Protein AF-A0A2N1PKD1-F1 (afdb_monomer)

Solvent-accessible surface area (backbone atoms only — not comparable to full-atom values): 27518 Å² total; per-residue (Å²): 129,62,70,62,61,55,49,52,54,52,56,48,26,50,54,43,48,53,52,49,52,53,49,53,53,44,60,64,36,71,77,44,99,64,95,74,100,66,68,59,67,58,58,48,48,58,48,45,67,48,74,62,39,61,72,55,57,50,51,50,53,55,50,54,57,48,52,63,60,48,62,78,75,52,93,84,68,59,65,66,57,51,52,51,47,56,33,53,48,57,40,51,50,54,56,47,50,69,70,75,75,63,56,63,63,41,57,50,29,47,49,53,40,47,49,60,58,57,73,33,74,37,64,45,97,92,41,77,26,43,46,70,54,44,54,50,51,39,73,68,47,87,47,66,71,58,27,49,53,50,52,56,39,71,31,63,89,47,71,66,62,52,50,30,51,48,51,31,48,50,40,44,24,51,54,25,37,69,68,72,30,86,17,36,50,55,41,49,26,72,78,69,34,84,54,51,70,63,49,52,51,53,51,50,55,54,35,53,55,51,44,40,52,46,26,52,75,63,75,40,78,55,89,55,89,71,72,52,70,44,69,78,60,39,53,59,44,48,68,74,62,47,94,61,83,62,66,81,37,63,45,70,47,94,55,59,66,60,54,50,49,53,55,41,34,42,25,59,54,66,82,53,59,90,41,52,44,80,47,83,42,100,56,98,60,82,64,50,68,47,87,78,49,93,74,46,36,37,42,35,38,58,63,100,70,42,19,68,73,56,43,46,55,60,45,23,44,46,40,53,48,48,40,73,73,37,47,55,48,104,47,73,58,67,74,37,70,27,55,63,18,55,51,42,7,50,13,46,30,49,31,51,56,58,68,28,66,77,53,39,46,76,76,67,48,49,73,67,54,47,52,52,48,49,49,52,49,50,53,50,50,38,51,52,40,49,52,23,50,37,51,38,56,42,50,48,52,51,45,75,45,78,83,66,48,74,67,56,52,33,50,52,44,41,50,46,38,26,74,76,70,41,32,49,63,65,66,46,52,72,82,72,44,59,64,54,75,73,39,68,56,50,45,42,18,49,44,52,2,47,54,50,25,51,44,46,51,53,42,54,52,76,78,39,96,69,75,79,30,44,67,50,34,46,49,48,42,58,63,45,24,36,31,36,45,79,52,55,66,69,58,56,50,52,63,45,70,111

Secondary structure (DSSP, 8-state):
--HHHHHHHHHHHHHHHHHHHHHHHHHHHHTTT------HHHHHHHHHHHHT-HHHHHHHHHHHHHHHHHTTT-TT--HHHHHHHHHHHHHHHHHHHHHHS--HHHHHHHHHHHHHHHS--EEETTEEE-HHHHHHHHHH---HHHHHHHHHTT----HHHHHHHHHHHHHHHHHHHHTT-SSHHHHHHHHH-TTHHHHHHHHHHHHHHHHHHHHHHTTPPP--TT----HHHHHHHHHHS-SS--GGGGSBPS-HHHHHHHHHHHTT-TTSGGGEEEE----SS--EEEEEETTEEEEE---SS-BTTTHHHHHHHHHHHHHHHS-SSSSGGGSS--TTHHHHHHHHHHHHHHTSHHHHHHTT--HHHHHHHHHHHHHHHHHHHHHHHHHHHHHHHHHH-TT--HHHHHHHHHHHHHHHHS-PPPTTGGGG-HHHHHSTTHHHHHHHHHHHHHHHHHHHHHH-S--SSHHHHHHHIIIIITTGGGS-HHHHHHHTT-

Foldseek 3Di:
DPVVLLVVLLVVLVVVLVLVVVVVVVVVCVVPPDDDDDPPVVSLVVVLVVLPPPVNVVSLVVVLVVLVVVVVPDPDDCVSSVSSVQSSLSNVCSVVCLQPPDPVQLVVLLVQLCCCQQVDFQAFPNDTDGPLRLVVCLVPDPDLVSNVRSLVSSFDDDVSLVVSLLSNLVSQQVSCVSNVANGNVSVCCVVFNVPLPVLLVVLLVVLLVLLQVLCVVQVHHRDDQPPADADSSVLVVCQVPRPDDLVQQVDFDPCLVVVLQVQVVQQVCNVLVVQEDEDEDPDSDAWDKDCPDPPYTYGYDDDPTDGNVRSLRVQLSVLLNVLLNQALDVDSLSVQQQSLLQSLLSSVLSSCLCLDPVNVVVVVDDPVSSSSVCSSVSNVLSVLLLVLSLLLVLLVVCTVDSPDDLVRSQVSSQVSSCVSPSYGHDGRSSSNPSCCSSPPSSSVSNSSSNVLSVLLCVLQVVPDPRCRHNVVSVCCSVLDSSCRNVDRVVNSSVVSVD

Sequence (498 aa):
MSQQIISDITDFARKIAIKKQALDELNYRSMSDHEIDIDIESAQSDYHSFVADSDLLEKVRIALQRISADDQNNAGDQKPADELRNLLLSTQECILDSLICTDDLIASAEMNYQELVLNRDYICNAESYSFNQLLSEVFKSGDKSQREVLYNSFFSADDDIFNAIRNLTDCRNAAARRHGFADFNHFYSEYNFSDFGDMIFEISEIQRRELDDVKIAMGLSPFKNGDSEVYFQDWNSLRDNLPFSLSVFREEIPDPVAVVKEFYGKLGFSDCWDSLRIEKRDINVCGQFWRMDPPTIFVGNYPASVNWLNIKTLIHEFAHALEYLHPATESVFTAYDPFTGVSEGIAILFTRLFYSPENLLQFGFSLKDIENLHCYQSSFLLNFELHVSVNAIFEHHLHADADHSLSELSEFYEQTYHQLTGVHTGKFSWMYDMMMHLSPFYGLSYAAGNLLARRFMKYSGRNRSDLINPETGAIIRDLFFKTGGLLHWKKKLEYLSQ

Mean predicted aligned error: 12.1 Å

Structure (mmCIF, N/CA/C/O backbone):
data_AF-A0A2N1PKD1-F1
#
_entry.id   AF-A0A2N1PKD1-F1
#
loop_
_atom_site.group_PDB
_atom_site.id
_atom_site.type_symbol
_atom_site.label_atom_id
_atom_site.label_alt_id
_atom_site.label_comp_id
_atom_site.label_asym_id
_atom_site.label_entity_id
_atom_site.label_seq_id
_atom_site.pdbx_PDB_ins_code
_atom_site.Cartn_x
_atom_site.Cartn_y
_atom_site.Cartn_z
_atom_site.occupancy
_atom_site.B_iso_or_equiv
_atom_site.auth_seq_id
_atom_site.auth_comp_id
_atom_site.auth_asym_id
_atom_site.auth_atom_id
_atom_site.pdbx_PDB_model_num
ATOM 1 N N . MET A 1 1 ? -33.972 -22.884 -11.362 1.00 53.81 1 MET A N 1
ATOM 2 C CA . MET A 1 1 ? -32.988 -23.182 -12.433 1.00 53.81 1 MET A CA 1
ATOM 3 C C . MET A 1 1 ? -33.416 -24.470 -13.134 1.00 53.81 1 MET A C 1
ATOM 5 O O . MET A 1 1 ? -34.020 -25.293 -12.454 1.00 53.81 1 MET A O 1
ATOM 9 N N . SER A 1 2 ? -33.214 -24.661 -14.448 1.00 57.38 2 SER A N 1
ATOM 10 C CA . SER A 1 2 ? -33.545 -25.971 -15.041 1.00 57.38 2 SER A CA 1
ATOM 11 C C . SER A 1 2 ? -32.616 -27.023 -14.428 1.00 57.38 2 SER A C 1
ATOM 13 O O . SER A 1 2 ? -31.430 -26.756 -14.243 1.00 57.38 2 SER A O 1
ATOM 15 N N . GLN A 1 3 ? -33.141 -28.203 -14.087 1.00 60.38 3 GLN A N 1
ATOM 16 C CA . GLN A 1 3 ? -32.324 -29.308 -13.560 1.00 60.38 3 GLN A CA 1
ATOM 17 C C . GLN A 1 3 ? -31.149 -29.651 -14.487 1.00 60.38 3 GLN A C 1
ATOM 19 O O . GLN A 1 3 ? -30.112 -30.102 -14.015 1.00 60.38 3 GLN A O 1
ATOM 24 N N . GLN A 1 4 ? -31.291 -29.353 -15.781 1.00 61.62 4 GLN A N 1
ATOM 25 C CA . GLN A 1 4 ? -30.234 -29.484 -16.772 1.00 61.62 4 GLN A CA 1
ATOM 26 C C . GLN A 1 4 ? -29.014 -28.608 -16.456 1.00 61.62 4 GLN A C 1
ATOM 28 O O . GLN A 1 4 ? -27.916 -29.133 -16.412 1.00 61.62 4 GLN A O 1
ATOM 33 N N . ILE A 1 5 ? -29.187 -27.318 -16.138 1.00 54.09 5 ILE A N 1
ATOM 34 C CA . ILE A 1 5 ? -28.054 -26.421 -15.835 1.00 54.09 5 ILE A CA 1
ATOM 35 C C . ILE A 1 5 ? -27.324 -26.865 -14.560 1.00 54.09 5 ILE A C 1
ATOM 37 O O . ILE A 1 5 ? -26.101 -26.834 -14.517 1.00 54.09 5 ILE A O 1
ATOM 41 N N . ILE A 1 6 ? -28.059 -27.308 -13.531 1.00 55.16 6 ILE A N 1
ATOM 42 C CA . ILE A 1 6 ? -27.447 -27.867 -12.311 1.00 55.16 6 ILE A CA 1
ATOM 43 C C . ILE A 1 6 ? -26.639 -29.114 -12.667 1.00 55.16 6 ILE A C 1
ATOM 45 O O . ILE A 1 6 ? -25.480 -29.213 -12.288 1.00 55.16 6 ILE A O 1
ATOM 49 N N . SER A 1 7 ? -27.232 -30.038 -13.427 1.00 63.47 7 SER A N 1
ATOM 50 C CA . SER A 1 7 ? -26.568 -31.265 -13.866 1.00 63.47 7 SER A CA 1
ATOM 51 C C . SER A 1 7 ? -25.314 -30.980 -14.691 1.00 63.47 7 SER A C 1
ATOM 53 O O . SER A 1 7 ? -24.296 -31.630 -14.471 1.00 63.47 7 SER A O 1
ATOM 55 N N . ASP A 1 8 ? -25.372 -30.010 -15.605 1.00 58.06 8 ASP A N 1
ATOM 56 C CA . ASP A 1 8 ? -24.254 -29.633 -16.467 1.00 58.06 8 ASP A CA 1
ATOM 57 C C . ASP A 1 8 ? -23.110 -29.040 -15.633 1.00 58.06 8 ASP A C 1
ATOM 59 O O . ASP A 1 8 ? -21.967 -29.456 -15.795 1.00 58.06 8 ASP A O 1
ATOM 63 N N . ILE A 1 9 ? -23.415 -28.149 -14.678 1.00 53.53 9 ILE A N 1
ATOM 64 C CA . ILE A 1 9 ? -22.425 -27.583 -13.747 1.00 53.53 9 ILE A CA 1
ATOM 65 C C . ILE A 1 9 ? -21.855 -28.667 -12.813 1.00 53.53 9 ILE A C 1
ATOM 67 O O . ILE A 1 9 ? -20.660 -28.668 -12.518 1.00 53.53 9 ILE A O 1
ATOM 71 N N . THR A 1 10 ? -22.680 -29.609 -12.347 1.00 55.88 10 THR A N 1
ATOM 72 C CA . THR A 1 10 ? -22.237 -30.672 -11.437 1.00 55.88 10 THR A CA 1
ATOM 73 C C . THR A 1 10 ? -21.336 -31.698 -12.122 1.00 55.88 10 THR A C 1
ATOM 75 O O . THR A 1 10 ? -20.308 -32.092 -11.570 1.00 55.88 10 THR A O 1
ATOM 78 N N . ASP A 1 11 ? -21.700 -32.144 -13.323 1.00 61.62 11 ASP A N 1
ATOM 79 C CA . ASP A 1 11 ? -20.861 -33.037 -14.127 1.00 61.62 11 ASP A CA 1
ATOM 80 C C . ASP A 1 11 ? -19.540 -32.353 -14.509 1.00 61.62 11 ASP A C 1
ATOM 82 O O . ASP A 1 11 ? -18.463 -32.944 -14.409 1.00 61.62 11 ASP A O 1
ATOM 86 N N . PHE A 1 12 ? -19.621 -31.069 -14.856 1.00 57.88 12 PHE A N 1
ATOM 87 C CA . PHE A 1 12 ? -18.484 -30.215 -15.164 1.00 57.88 12 PHE A CA 1
ATOM 88 C C . PHE A 1 12 ? -17.454 -30.162 -14.031 1.00 57.88 12 PHE A C 1
ATOM 90 O O . PHE A 1 12 ? -16.286 -30.507 -14.206 1.00 57.88 12 PHE A O 1
ATOM 97 N N . ALA A 1 13 ? -17.882 -29.762 -12.849 1.00 52.03 13 ALA A N 1
ATOM 98 C CA . ALA A 1 13 ? -16.961 -29.529 -11.758 1.00 52.03 13 ALA A CA 1
ATOM 99 C C . ALA A 1 13 ? -16.432 -30.834 -11.134 1.00 52.03 13 ALA A C 1
ATOM 101 O O . ALA A 1 13 ? -15.322 -30.864 -10.604 1.00 52.03 13 ALA A O 1
ATOM 102 N N . ARG A 1 14 ? -17.147 -31.959 -11.301 1.00 57.53 14 ARG A N 1
ATOM 103 C CA . ARG A 1 14 ? -16.584 -33.294 -11.036 1.00 57.53 14 ARG A CA 1
ATOM 104 C C . ARG A 1 14 ? -15.429 -33.614 -11.979 1.00 57.53 14 ARG A C 1
ATOM 106 O O . ARG A 1 14 ? -14.416 -34.140 -11.527 1.00 57.53 14 ARG A O 1
ATOM 113 N N . LYS A 1 15 ? -15.551 -33.291 -13.270 1.00 58.72 15 LYS A N 1
ATOM 114 C CA . LYS A 1 15 ? -14.468 -33.492 -14.246 1.00 58.72 15 LYS A CA 1
ATOM 115 C C . LYS A 1 15 ? -13.244 -32.638 -13.913 1.00 58.72 15 LYS A C 1
ATOM 117 O O . LYS A 1 15 ? -12.131 -33.143 -14.030 1.00 58.72 15 LYS A O 1
ATOM 122 N N . ILE A 1 16 ? -13.435 -31.401 -13.446 1.00 53.72 16 ILE A N 1
ATOM 123 C CA . ILE A 1 16 ? -12.323 -30.553 -12.991 1.00 53.72 16 ILE A CA 1
ATOM 124 C C . ILE A 1 16 ? -11.684 -31.083 -11.714 1.00 53.72 16 ILE A C 1
ATOM 126 O O . ILE A 1 16 ? -10.468 -31.227 -11.694 1.00 53.72 16 ILE A O 1
ATOM 130 N N . ALA A 1 17 ? -12.460 -31.449 -10.692 1.00 53.69 17 ALA A N 1
ATOM 131 C CA . ALA A 1 17 ? -11.903 -32.008 -9.459 1.00 53.69 17 ALA A CA 1
ATOM 132 C C . ALA A 1 17 ? -11.057 -33.269 -9.728 1.00 53.69 17 ALA A C 1
ATOM 134 O O . ALA A 1 17 ? -9.972 -33.414 -9.173 1.00 53.69 17 ALA A O 1
ATOM 135 N N . ILE A 1 18 ? -11.508 -34.137 -10.644 1.00 57.75 18 ILE A N 1
ATOM 136 C CA . ILE A 1 18 ? -10.753 -35.321 -11.085 1.00 57.75 18 ILE A CA 1
ATOM 137 C C . ILE A 1 18 ? -9.453 -34.921 -11.795 1.00 57.75 18 ILE A C 1
ATOM 139 O O . I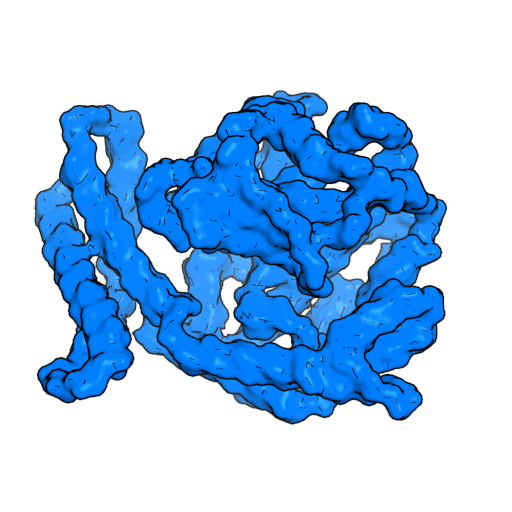LE A 1 18 ? -8.409 -35.514 -11.531 1.00 57.75 18 ILE A O 1
ATOM 143 N N . LYS A 1 19 ? -9.493 -33.918 -12.682 1.00 58.97 19 LYS A N 1
ATOM 144 C CA . LYS A 1 19 ? -8.298 -33.434 -13.390 1.00 58.97 19 LYS A CA 1
ATOM 145 C C . LYS A 1 19 ? -7.315 -32.712 -12.450 1.00 58.97 19 LYS A C 1
ATOM 147 O O . LYS A 1 19 ? -6.119 -32.942 -12.591 1.00 58.97 19 LYS A O 1
ATOM 152 N N . LYS A 1 20 ? -7.790 -31.928 -11.468 1.00 55.28 20 LYS A N 1
ATOM 153 C CA . LYS A 1 20 ? -6.963 -31.302 -10.413 1.00 55.28 20 LYS A CA 1
ATOM 154 C C . LYS A 1 20 ? -6.264 -32.357 -9.581 1.00 55.28 20 LYS A C 1
ATOM 156 O O . LYS A 1 20 ? -5.051 -32.336 -9.479 1.00 55.28 20 LYS A O 1
ATOM 161 N N . GLN A 1 21 ? -7.024 -33.326 -9.070 1.00 59.09 21 GLN A N 1
ATOM 162 C CA . GLN A 1 21 ? -6.469 -34.421 -8.285 1.00 59.09 21 GLN A CA 1
ATOM 163 C C . GLN A 1 21 ? -5.409 -35.189 -9.085 1.00 59.09 21 GLN A C 1
ATOM 165 O O . GLN A 1 21 ? -4.361 -35.526 -8.546 1.00 59.09 21 GLN A O 1
ATOM 170 N N . ALA A 1 22 ? -5.643 -35.427 -10.380 1.00 55.34 22 ALA A N 1
ATOM 171 C CA . ALA A 1 22 ? -4.647 -36.051 -11.244 1.00 55.34 22 ALA A CA 1
ATOM 172 C C . ALA A 1 22 ? -3.385 -35.181 -11.403 1.00 55.34 22 ALA A C 1
ATOM 174 O O . ALA A 1 22 ? -2.286 -35.725 -11.380 1.00 55.34 22 ALA A O 1
ATOM 175 N N . LEU A 1 23 ? -3.525 -33.855 -11.526 1.00 53.28 23 LEU A N 1
ATOM 176 C CA . LEU A 1 23 ? -2.411 -32.905 -11.619 1.00 53.28 23 LEU A CA 1
ATOM 177 C C . LEU A 1 23 ? -1.624 -32.799 -10.302 1.00 53.28 23 LEU A C 1
ATOM 179 O O . LEU A 1 23 ? -0.400 -32.847 -10.321 1.00 53.28 23 LEU A O 1
ATOM 183 N N . ASP A 1 24 ? -2.310 -32.723 -9.164 1.00 54.59 24 ASP A N 1
ATOM 184 C CA . ASP A 1 24 ? -1.701 -32.688 -7.831 1.00 54.59 24 ASP A CA 1
ATOM 185 C C . ASP A 1 24 ? -0.958 -34.000 -7.542 1.00 54.59 24 ASP A C 1
ATOM 187 O O . ASP A 1 24 ? 0.171 -33.993 -7.052 1.00 54.59 24 ASP A O 1
ATOM 191 N N . GLU A 1 25 ? -1.547 -35.144 -7.911 1.00 53.84 25 GLU A N 1
ATOM 192 C CA . GLU A 1 25 ? -0.879 -36.444 -7.837 1.00 53.84 25 GLU A CA 1
ATOM 193 C C . GLU A 1 25 ? 0.307 -36.544 -8.809 1.00 53.84 25 GLU A C 1
ATOM 195 O O . GLU A 1 25 ? 1.303 -37.178 -8.466 1.00 53.84 25 GLU A O 1
ATOM 200 N N . LEU A 1 26 ? 0.239 -35.922 -9.991 1.00 52.22 26 LEU A N 1
ATOM 201 C CA . LEU A 1 26 ? 1.350 -35.846 -10.947 1.00 52.22 26 LEU A CA 1
ATOM 202 C C . LEU A 1 26 ? 2.492 -34.970 -10.426 1.00 52.22 26 LEU A C 1
ATOM 204 O O . LEU A 1 26 ? 3.636 -35.401 -10.489 1.00 52.22 26 LEU A O 1
ATOM 208 N N . ASN A 1 27 ? 2.201 -33.799 -9.859 1.00 49.25 27 ASN A N 1
ATOM 209 C CA . ASN A 1 27 ? 3.196 -32.901 -9.266 1.00 49.25 27 ASN A CA 1
ATOM 210 C C . ASN A 1 27 ? 3.844 -33.518 -8.022 1.00 49.25 27 ASN A C 1
ATOM 212 O O . ASN A 1 27 ? 5.052 -33.424 -7.828 1.00 49.25 27 ASN A O 1
ATOM 216 N N . TYR A 1 28 ? 3.063 -34.226 -7.204 1.00 49.75 28 TYR A N 1
ATOM 217 C CA . TYR A 1 28 ? 3.596 -34.979 -6.071 1.00 49.75 28 TYR A CA 1
ATOM 218 C C . TYR A 1 28 ? 4.489 -36.149 -6.519 1.00 49.75 28 TYR A C 1
ATOM 220 O O . TYR A 1 28 ? 5.467 -36.478 -5.849 1.00 49.75 28 TYR A O 1
ATOM 228 N N . ARG A 1 29 ? 4.169 -36.788 -7.655 1.00 47.09 29 ARG A N 1
ATOM 229 C CA . ARG A 1 29 ? 4.893 -37.962 -8.167 1.00 47.09 29 ARG A CA 1
ATOM 230 C C . ARG A 1 29 ? 6.035 -37.633 -9.125 1.00 47.09 29 ARG A C 1
ATOM 232 O O . ARG A 1 29 ? 6.944 -38.444 -9.214 1.00 47.09 29 ARG A O 1
ATOM 239 N N . SER A 1 30 ? 6.061 -36.479 -9.790 1.00 45.50 30 SER A N 1
ATOM 240 C CA . SER A 1 30 ? 7.212 -36.016 -10.586 1.00 45.50 30 SER A CA 1
ATOM 241 C C . SER A 1 30 ? 8.428 -35.709 -9.703 1.00 45.50 30 SER A C 1
ATOM 243 O O . SER A 1 30 ? 9.564 -35.796 -10.160 1.00 45.50 30 SER A O 1
ATOM 245 N N . MET A 1 31 ? 8.201 -35.464 -8.408 1.00 43.94 31 MET A N 1
ATOM 246 C CA . MET A 1 31 ? 9.237 -35.419 -7.371 1.00 43.94 31 MET A CA 1
ATOM 247 C C . MET A 1 31 ? 9.750 -36.811 -6.939 1.00 43.94 31 MET A C 1
ATOM 249 O O . MET A 1 31 ? 10.688 -36.898 -6.146 1.00 43.94 31 MET A O 1
ATOM 253 N N . SER A 1 32 ? 9.159 -37.906 -7.433 1.00 43.62 32 SER A N 1
ATOM 254 C CA . SER A 1 32 ? 9.553 -39.289 -7.135 1.00 43.62 32 SER A CA 1
ATOM 255 C C . SER A 1 32 ? 9.787 -40.077 -8.433 1.00 43.62 32 SER A C 1
ATOM 257 O O . SER A 1 32 ? 8.821 -40.452 -9.078 1.00 43.62 32 SER A O 1
ATOM 259 N N . ASP A 1 33 ? 11.051 -40.331 -8.801 1.00 38.16 33 ASP A N 1
ATOM 260 C CA . ASP A 1 33 ? 11.590 -40.968 -10.032 1.00 38.16 33 ASP A CA 1
ATOM 261 C C . ASP A 1 33 ? 10.787 -42.129 -10.693 1.00 38.16 33 ASP A C 1
ATOM 263 O O . ASP A 1 33 ? 11.283 -43.253 -10.818 1.00 38.16 33 ASP A O 1
ATOM 267 N N . HIS A 1 34 ? 9.543 -41.934 -11.128 1.00 39.78 34 HIS A N 1
ATOM 268 C CA . HIS A 1 34 ? 8.729 -42.942 -11.813 1.00 39.78 34 HIS A CA 1
ATOM 269 C C . HIS A 1 34 ? 8.216 -42.378 -13.141 1.00 39.78 34 HIS A C 1
ATOM 271 O O . HIS A 1 34 ? 7.407 -41.455 -13.166 1.00 39.78 34 HIS A O 1
ATOM 277 N N . GLU A 1 35 ? 8.676 -42.964 -14.251 1.00 37.69 35 GLU A N 1
ATOM 278 C CA . GLU A 1 35 ? 8.181 -42.673 -15.600 1.00 37.69 35 GLU A CA 1
ATOM 279 C C . GLU A 1 35 ? 6.744 -43.186 -15.763 1.00 37.69 35 GLU A C 1
ATOM 281 O O . GLU A 1 35 ? 6.476 -44.383 -15.623 1.00 37.69 35 GLU A O 1
ATOM 286 N N . ILE A 1 36 ? 5.819 -42.284 -16.097 1.00 41.19 36 ILE A N 1
ATOM 287 C CA . ILE A 1 36 ? 4.483 -42.630 -16.587 1.00 41.19 36 ILE A CA 1
ATOM 288 C C . ILE A 1 36 ? 4.186 -41.804 -17.841 1.00 41.19 36 ILE A C 1
ATOM 290 O O . ILE A 1 36 ? 4.415 -40.599 -17.879 1.00 41.19 36 ILE A O 1
ATOM 294 N N . ASP A 1 37 ? 3.635 -42.488 -18.842 1.00 39.31 37 ASP A N 1
ATOM 295 C CA . ASP A 1 37 ? 3.187 -41.975 -20.136 1.00 39.31 37 ASP A CA 1
ATOM 296 C C . ASP A 1 37 ? 1.759 -41.398 -19.999 1.00 39.31 37 ASP A C 1
ATOM 298 O O . ASP A 1 37 ? 0.761 -42.072 -20.263 1.00 39.31 37 ASP A O 1
ATOM 302 N N . ILE A 1 38 ? 1.642 -40.179 -19.460 1.00 45.34 38 ILE A N 1
ATOM 303 C CA . ILE A 1 38 ? 0.402 -39.386 -19.485 1.00 45.34 38 ILE A CA 1
ATOM 304 C C . ILE A 1 38 ? 0.674 -38.126 -20.306 1.00 45.34 38 ILE A C 1
ATOM 306 O O . ILE A 1 38 ? 1.624 -37.396 -20.039 1.00 45.34 38 ILE A O 1
ATOM 310 N N . ASP A 1 39 ? -0.187 -37.870 -21.288 1.00 54.25 39 ASP A N 1
ATOM 311 C CA . ASP A 1 39 ? -0.135 -36.698 -22.163 1.00 54.25 39 ASP A CA 1
ATOM 312 C C . ASP A 1 39 ? -0.573 -35.433 -21.396 1.00 54.25 39 ASP A C 1
ATOM 314 O O . ASP A 1 39 ? -1.744 -35.038 -21.385 1.00 54.25 39 ASP A O 1
ATOM 318 N N . ILE A 1 40 ? 0.385 -34.841 -20.677 1.00 47.69 40 ILE A N 1
ATOM 319 C CA . ILE A 1 40 ? 0.224 -33.599 -19.905 1.00 47.69 40 ILE A CA 1
ATOM 320 C C . ILE A 1 40 ? -0.242 -32.456 -20.816 1.00 47.69 40 ILE A C 1
ATOM 322 O O . ILE A 1 40 ? -1.103 -31.670 -20.417 1.00 47.69 40 ILE A O 1
ATOM 326 N N . GLU A 1 41 ? 0.261 -32.401 -22.051 1.00 48.28 41 GLU A N 1
ATOM 327 C CA . GLU A 1 41 ? -0.105 -31.372 -23.025 1.00 48.28 41 GLU A CA 1
ATOM 328 C C . GLU A 1 41 ? -1.588 -31.467 -23.402 1.00 48.28 41 GLU A C 1
ATOM 330 O O . GLU A 1 41 ? -2.276 -30.447 -23.454 1.00 48.28 41 GLU A O 1
ATOM 335 N N . SER A 1 42 ? -2.128 -32.679 -23.580 1.00 51.69 42 SER A N 1
ATOM 336 C CA . SER A 1 42 ? -3.562 -32.878 -23.824 1.00 51.69 42 SER A CA 1
ATOM 337 C C . SER A 1 42 ? -4.421 -32.470 -22.624 1.00 51.69 42 SER A C 1
ATOM 339 O O . SER A 1 42 ? -5.454 -31.820 -22.806 1.00 51.69 42 SER A O 1
ATOM 341 N N . ALA A 1 43 ? -4.005 -32.793 -21.396 1.00 48.88 43 ALA A N 1
ATOM 342 C CA . ALA A 1 43 ? -4.748 -32.415 -20.193 1.00 48.88 43 ALA A CA 1
ATOM 343 C C . ALA A 1 43 ? -4.773 -30.890 -19.977 1.00 48.88 43 ALA A C 1
ATOM 345 O O . ALA A 1 43 ? -5.825 -30.339 -19.637 1.00 48.88 43 ALA A O 1
ATOM 346 N N . GLN A 1 44 ? -3.645 -30.216 -20.220 1.00 47.81 44 GLN A N 1
ATOM 347 C CA . GLN A 1 44 ? -3.524 -28.758 -20.184 1.00 47.81 44 GLN A CA 1
ATOM 348 C C . GLN A 1 44 ? -4.311 -28.097 -21.324 1.00 47.81 44 GLN A C 1
ATOM 350 O O . GLN A 1 44 ? -5.036 -27.135 -21.087 1.00 47.81 44 GLN A O 1
ATOM 355 N N . SER A 1 45 ? -4.239 -28.629 -22.547 1.00 55.22 45 SER A N 1
ATOM 356 C CA . SER A 1 45 ? -4.969 -28.104 -23.709 1.00 55.22 45 SER A CA 1
ATOM 357 C C . SER A 1 45 ? -6.487 -28.151 -23.509 1.00 55.22 45 SER A C 1
ATOM 359 O O . SER A 1 45 ? -7.166 -27.143 -23.720 1.00 55.22 45 SER A O 1
ATOM 361 N N . ASP A 1 46 ? -7.014 -29.273 -23.008 1.00 53.94 46 ASP A N 1
ATOM 362 C CA . ASP A 1 46 ? -8.429 -29.410 -22.655 1.00 53.94 46 ASP A CA 1
ATOM 363 C C . ASP A 1 46 ? -8.865 -28.386 -21.599 1.00 53.94 46 ASP A C 1
ATOM 365 O O . ASP A 1 46 ? -9.988 -27.888 -21.635 1.00 53.94 46 ASP A O 1
ATOM 369 N N . TYR A 1 47 ? -7.997 -28.107 -20.626 1.00 51.72 47 TYR A N 1
ATOM 370 C CA . TYR A 1 47 ? -8.264 -27.154 -19.558 1.00 51.72 47 TYR A CA 1
ATOM 371 C C . TYR A 1 47 ? -8.260 -25.706 -20.074 1.00 51.72 47 TYR A C 1
ATOM 373 O O . TYR A 1 47 ? -9.206 -24.956 -19.833 1.00 51.72 47 TYR A O 1
ATOM 381 N N . HIS A 1 48 ? -7.254 -25.328 -20.865 1.00 52.28 48 HIS A N 1
ATOM 382 C CA . HIS A 1 48 ? -7.132 -23.988 -21.444 1.00 52.28 48 HIS A CA 1
ATOM 383 C C . HIS A 1 48 ? -8.225 -23.676 -22.474 1.00 52.28 48 HIS A C 1
ATOM 385 O O . HIS A 1 48 ? -8.809 -22.594 -22.430 1.00 52.28 48 HIS A O 1
ATOM 391 N N . SER A 1 49 ? -8.569 -24.624 -23.357 1.00 57.00 49 SER A N 1
ATOM 392 C CA . SER A 1 49 ? -9.678 -24.459 -24.313 1.00 57.00 49 SER A CA 1
ATOM 393 C C . SER A 1 49 ? -11.025 -24.239 -23.619 1.00 57.00 49 SER A C 1
ATOM 395 O O . SER A 1 49 ? -11.967 -23.760 -24.246 1.00 57.00 49 SER A O 1
ATOM 397 N N . PHE A 1 50 ? -11.124 -24.621 -22.348 1.00 52.44 50 PHE A N 1
ATOM 398 C CA . PHE A 1 50 ? -12.349 -24.606 -21.576 1.00 52.44 50 PHE A CA 1
ATOM 399 C C . PHE A 1 50 ? -12.483 -23.355 -20.692 1.00 52.44 50 PHE A C 1
ATOM 401 O O . PHE A 1 50 ? -13.560 -22.770 -20.639 1.00 52.44 50 PHE A O 1
ATOM 408 N N . VAL A 1 51 ? -11.401 -22.887 -20.052 1.00 48.16 51 VAL A N 1
ATOM 409 C CA . VAL A 1 51 ? -11.378 -21.572 -19.364 1.00 48.16 51 VAL A CA 1
ATOM 410 C C . VAL A 1 51 ? -11.663 -20.426 -20.348 1.00 48.16 51 VAL A C 1
ATOM 412 O O . VAL A 1 51 ? -12.230 -19.407 -19.963 1.00 48.16 51 VAL A O 1
ATOM 415 N N . ALA A 1 52 ? -11.349 -20.622 -21.631 1.00 50.41 52 ALA A N 1
ATOM 416 C CA . ALA A 1 52 ? -11.668 -19.691 -22.709 1.00 50.41 52 ALA A CA 1
ATOM 417 C C . ALA A 1 52 ? -13.169 -19.631 -23.097 1.00 50.41 52 ALA A C 1
ATOM 419 O O . ALA A 1 52 ? -13.549 -18.767 -23.889 1.00 50.41 52 ALA A O 1
ATOM 420 N N . ASP A 1 53 ? -14.036 -20.508 -22.565 1.00 56.69 53 ASP A N 1
ATOM 421 C CA . ASP A 1 53 ? -15.489 -20.472 -22.802 1.00 56.69 53 ASP A CA 1
ATOM 422 C C . ASP A 1 53 ? -16.175 -19.471 -21.849 1.00 56.69 53 ASP A C 1
ATOM 424 O O . ASP A 1 53 ? -16.692 -19.807 -20.776 1.00 56.69 53 ASP A O 1
ATOM 428 N N . SER A 1 54 ? -16.161 -18.198 -22.253 1.00 49.09 54 SER A N 1
ATOM 429 C CA . SER A 1 54 ? -16.730 -17.069 -21.501 1.00 49.09 54 SER A CA 1
ATOM 430 C C . SER A 1 54 ? -18.227 -17.219 -21.197 1.00 49.09 54 SER A C 1
ATOM 432 O O . SER A 1 54 ? -18.701 -16.757 -20.154 1.00 49.09 54 SER A O 1
ATOM 434 N N . ASP A 1 55 ? -18.969 -17.928 -22.050 1.00 55.09 55 ASP A N 1
ATOM 435 C CA . ASP A 1 55 ? -20.397 -18.191 -21.877 1.00 55.09 55 ASP A CA 1
ATOM 436 C C . ASP A 1 55 ? -20.666 -19.101 -20.674 1.00 55.09 55 ASP A C 1
ATOM 438 O O . ASP A 1 55 ? -21.718 -19.003 -20.033 1.00 55.09 55 ASP A O 1
ATOM 442 N N . LEU A 1 56 ? -19.749 -20.018 -20.363 1.00 55.19 56 LEU A N 1
ATOM 443 C CA . LEU A 1 56 ? -19.900 -20.917 -19.228 1.00 55.19 56 LEU A CA 1
ATOM 444 C C . LEU A 1 56 ? -19.555 -20.236 -17.902 1.00 55.19 56 LEU A C 1
ATOM 446 O O . LEU A 1 56 ? -20.303 -20.400 -16.935 1.00 55.19 56 LEU A O 1
ATOM 450 N N . LEU A 1 57 ? -18.481 -19.445 -17.858 1.00 52.56 57 LEU A N 1
ATOM 451 C CA . LEU A 1 57 ? -18.120 -18.658 -16.673 1.00 52.56 57 LEU A CA 1
ATOM 452 C C . LEU A 1 57 ? -19.251 -17.701 -16.279 1.00 52.56 57 LEU A C 1
ATOM 454 O O . LEU A 1 57 ? -19.618 -17.611 -15.104 1.00 52.56 57 LEU A O 1
ATOM 458 N N . GLU A 1 58 ? -19.891 -17.070 -17.264 1.00 55.38 58 GLU A N 1
ATOM 459 C CA . GLU A 1 58 ? -21.052 -16.215 -17.029 1.00 55.38 58 GLU A CA 1
ATOM 460 C C . GLU A 1 58 ? -22.269 -17.009 -16.518 1.00 55.38 58 GLU A C 1
ATOM 462 O O . GLU A 1 58 ? -22.953 -16.579 -15.585 1.00 55.38 58 GLU A O 1
ATOM 467 N N . LYS A 1 59 ? -22.519 -18.217 -17.045 1.00 56.97 59 LYS A N 1
ATOM 468 C CA . LYS A 1 59 ? -23.584 -19.109 -16.539 1.00 56.97 59 LYS A CA 1
ATOM 469 C C . LYS A 1 59 ? -23.335 -19.540 -15.092 1.00 56.97 59 LYS A C 1
ATOM 471 O O . LYS A 1 59 ? -24.283 -19.570 -14.304 1.00 56.97 59 LYS A O 1
ATOM 476 N N . VAL A 1 60 ? -22.085 -19.834 -14.731 1.00 56.94 60 VAL A N 1
ATOM 477 C CA . VAL A 1 60 ? -21.669 -20.155 -13.356 1.00 56.94 60 VAL A CA 1
ATOM 478 C C . VAL A 1 60 ? -21.883 -18.956 -12.432 1.00 56.94 60 VAL A C 1
ATOM 480 O O . VAL A 1 60 ? -22.509 -19.096 -11.380 1.00 56.94 60 VAL A O 1
ATOM 483 N N . ARG A 1 61 ? -21.458 -17.758 -12.846 1.00 58.97 61 ARG A N 1
ATOM 484 C CA . ARG A 1 61 ? -21.655 -16.513 -12.091 1.00 58.97 61 ARG A CA 1
ATOM 485 C C . ARG A 1 61 ? -23.137 -16.224 -11.833 1.00 58.97 61 ARG A C 1
ATOM 487 O O . ARG A 1 61 ? -23.524 -15.949 -10.696 1.00 58.97 61 ARG A O 1
ATOM 494 N N . ILE A 1 62 ? -23.980 -16.341 -12.862 1.00 58.16 62 ILE A N 1
ATOM 495 C CA . ILE A 1 62 ? -25.438 -16.164 -12.753 1.00 58.16 62 ILE A CA 1
ATOM 496 C C . ILE A 1 62 ? -26.053 -17.205 -11.806 1.00 58.16 62 ILE A C 1
ATOM 498 O O . ILE A 1 62 ? -26.969 -16.880 -11.045 1.00 58.16 62 ILE A O 1
ATOM 502 N N . ALA A 1 63 ? -25.573 -18.451 -11.837 1.00 58.12 63 ALA A N 1
ATOM 503 C CA . ALA A 1 63 ? -26.038 -19.496 -10.930 1.00 58.12 63 ALA A CA 1
ATOM 504 C C . ALA A 1 63 ? -25.693 -19.167 -9.467 1.00 58.12 63 ALA A C 1
ATOM 506 O O . ALA A 1 63 ? -26.582 -19.222 -8.617 1.00 58.12 63 ALA A O 1
ATOM 507 N N . LEU A 1 64 ? -24.459 -18.736 -9.183 1.00 55.22 64 LEU A N 1
ATOM 508 C CA . LEU A 1 64 ? -24.014 -18.340 -7.839 1.00 55.22 64 LEU A CA 1
ATOM 509 C C . LEU A 1 64 ? -24.813 -17.157 -7.278 1.00 55.22 64 LEU A C 1
ATOM 511 O O . LEU A 1 64 ? -25.263 -17.199 -6.133 1.00 55.22 64 LEU A O 1
ATOM 515 N N . GLN A 1 65 ? -25.058 -16.128 -8.095 1.00 55.53 65 GLN A N 1
ATOM 516 C CA . GLN A 1 65 ? -25.853 -14.963 -7.689 1.00 55.53 65 GLN A CA 1
ATOM 517 C C . GLN A 1 65 ? -27.294 -15.338 -7.319 1.00 55.53 65 GLN A C 1
ATOM 519 O O . GLN A 1 65 ? -27.866 -14.766 -6.393 1.00 55.53 65 GLN A O 1
ATOM 524 N N . ARG A 1 66 ? -27.886 -16.311 -8.021 1.00 58.69 66 ARG A N 1
ATOM 525 C CA . ARG A 1 66 ? -29.247 -16.789 -7.737 1.00 58.69 66 ARG A CA 1
ATOM 526 C C . ARG A 1 66 ? -29.314 -17.665 -6.493 1.00 58.69 66 ARG A C 1
ATOM 528 O O . ARG A 1 66 ? -30.232 -17.487 -5.706 1.00 58.69 66 ARG A O 1
ATOM 535 N N . ILE A 1 67 ? -28.331 -18.543 -6.287 1.00 56.62 67 ILE A N 1
ATOM 536 C CA . ILE A 1 67 ? -28.227 -19.358 -5.065 1.00 56.62 67 ILE A CA 1
ATOM 537 C C . ILE A 1 67 ? -28.116 -18.446 -3.837 1.00 56.62 67 ILE A C 1
ATOM 539 O O . ILE A 1 67 ? -28.865 -18.610 -2.881 1.00 56.62 67 ILE A O 1
ATOM 543 N N . SER A 1 68 ? -27.273 -17.410 -3.907 1.00 52.03 68 SER A N 1
ATOM 544 C CA . SER A 1 68 ? -27.128 -16.431 -2.823 1.00 52.03 68 SER A CA 1
ATOM 545 C C . SER A 1 68 ? -28.415 -15.642 -2.531 1.00 52.03 68 SER A C 1
ATOM 547 O O . SER A 1 68 ? -28.654 -15.280 -1.379 1.00 52.03 68 SER A O 1
ATOM 549 N N . ALA A 1 69 ? -29.249 -15.381 -3.544 1.00 55.44 69 ALA A N 1
ATOM 550 C CA . ALA A 1 69 ? -30.537 -14.704 -3.376 1.00 55.44 69 ALA A CA 1
ATOM 551 C C . ALA A 1 69 ? -31.638 -15.630 -2.817 1.00 55.44 69 ALA A C 1
ATOM 553 O O . ALA A 1 69 ? -32.497 -15.178 -2.055 1.00 55.44 69 ALA A O 1
ATOM 554 N N . ASP A 1 70 ? -31.611 -16.917 -3.174 1.00 53.91 70 ASP A N 1
ATOM 555 C CA . ASP A 1 70 ? -32.584 -17.917 -2.719 1.00 53.91 70 ASP A CA 1
ATOM 556 C C . ASP A 1 70 ? -32.300 -18.394 -1.277 1.00 53.91 70 ASP A C 1
ATOM 558 O O . ASP A 1 70 ? -33.249 -18.637 -0.522 1.00 53.91 70 ASP A O 1
ATOM 562 N N . ASP A 1 71 ? -31.029 -18.424 -0.848 1.00 53.59 71 ASP A N 1
ATOM 563 C CA . ASP A 1 71 ? -30.606 -18.757 0.528 1.00 53.59 71 ASP A CA 1
ATOM 564 C C . ASP A 1 71 ? -31.184 -17.803 1.588 1.00 53.59 71 ASP A C 1
ATOM 566 O O . ASP A 1 71 ? -31.409 -18.199 2.732 1.00 53.59 71 ASP A O 1
ATOM 570 N N . GLN A 1 72 ? -31.502 -16.556 1.220 1.00 51.41 72 GLN A N 1
ATOM 571 C CA . GLN A 1 72 ? -32.155 -15.614 2.137 1.00 51.41 72 GLN A CA 1
ATOM 572 C C . GLN A 1 72 ? -33.631 -15.952 2.406 1.00 51.41 72 GLN A C 1
ATOM 574 O O . GLN A 1 72 ? -34.209 -15.423 3.354 1.00 51.41 72 GLN A O 1
ATOM 579 N N . ASN A 1 73 ? -34.249 -16.827 1.601 1.00 50.91 73 ASN A N 1
ATOM 580 C CA . ASN A 1 73 ? -35.698 -17.034 1.605 1.00 50.91 73 ASN A CA 1
ATOM 581 C C . ASN A 1 73 ? -36.156 -18.473 1.906 1.00 50.91 73 ASN A C 1
ATOM 583 O O . ASN A 1 73 ? -37.339 -18.654 2.190 1.00 50.91 73 ASN A O 1
ATOM 587 N N . ASN A 1 74 ? -35.286 -19.494 1.881 1.00 51.41 74 ASN A N 1
ATOM 588 C CA . ASN A 1 74 ? -35.700 -20.894 2.072 1.00 51.41 74 ASN A CA 1
ATOM 589 C C . ASN A 1 74 ? -34.693 -21.737 2.879 1.00 51.41 74 ASN A C 1
ATOM 591 O O . ASN A 1 74 ? -33.816 -22.390 2.326 1.00 51.41 74 ASN A O 1
ATOM 595 N N . ALA A 1 75 ? -34.898 -21.833 4.196 1.00 52.25 75 ALA A N 1
ATOM 596 C CA . ALA A 1 75 ? -34.056 -22.621 5.110 1.00 52.25 75 ALA A CA 1
ATOM 597 C C . ALA A 1 75 ? -34.271 -24.158 5.052 1.00 52.25 75 ALA A C 1
ATOM 599 O O . ALA A 1 75 ? -33.757 -24.883 5.898 1.00 52.25 75 ALA A O 1
ATOM 600 N N . GLY A 1 76 ? -35.080 -24.672 4.117 1.00 50.78 76 GLY A N 1
ATOM 601 C CA . GLY A 1 76 ? -35.611 -26.042 4.178 1.00 50.78 76 GLY A CA 1
ATOM 602 C C . GLY A 1 76 ? -34.853 -27.120 3.398 1.00 50.78 76 GLY A C 1
ATOM 603 O O . GLY A 1 76 ? -35.072 -28.294 3.676 1.00 50.78 76 GLY A O 1
ATOM 604 N N . ASP A 1 77 ? -33.997 -26.757 2.436 1.00 54.59 77 ASP A N 1
ATOM 605 C CA . ASP A 1 77 ? -33.400 -27.727 1.500 1.00 54.59 77 ASP A CA 1
ATOM 606 C C . ASP A 1 77 ? -31.982 -27.298 1.052 1.00 54.59 77 ASP A C 1
ATOM 608 O O . ASP A 1 77 ? -31.690 -27.124 -0.129 1.00 54.59 77 ASP A O 1
ATOM 612 N N . GLN A 1 78 ? -31.088 -27.077 2.024 1.00 55.66 78 GLN A N 1
ATOM 613 C CA . GLN A 1 78 ? -29.743 -26.504 1.805 1.00 55.66 78 GLN A CA 1
ATOM 614 C C . GLN A 1 78 ? -28.758 -27.435 1.070 1.00 55.66 78 GLN A C 1
ATOM 616 O O . GLN A 1 78 ? -27.835 -26.976 0.403 1.00 55.66 78 GLN A O 1
ATOM 621 N N . LYS A 1 79 ? -28.972 -28.755 1.101 1.00 62.22 79 LYS A N 1
ATOM 622 C CA . LYS A 1 79 ? -27.954 -29.733 0.680 1.00 62.22 79 LYS A CA 1
ATOM 623 C C . LYS A 1 79 ? -27.529 -29.652 -0.805 1.00 62.22 79 LYS A C 1
ATOM 625 O O . LYS A 1 79 ? -26.330 -29.714 -1.066 1.00 62.22 79 LYS A O 1
ATOM 630 N N . PRO A 1 80 ? -28.435 -29.498 -1.793 1.00 54.94 80 PRO A N 1
ATOM 631 C CA . PRO A 1 80 ? -28.037 -29.383 -3.200 1.00 54.94 80 PRO A CA 1
ATOM 632 C C . PRO A 1 80 ? -27.369 -28.040 -3.528 1.00 54.94 80 PRO A C 1
ATOM 634 O O . PRO A 1 80 ? -26.534 -27.976 -4.429 1.00 54.94 80 PRO A O 1
ATOM 637 N N . ALA A 1 81 ? -27.736 -26.974 -2.809 1.00 54.66 81 ALA A N 1
ATOM 638 C CA . ALA A 1 81 ? -27.106 -25.663 -2.934 1.00 54.66 81 ALA A CA 1
ATOM 639 C C . ALA A 1 81 ? -25.680 -25.693 -2.368 1.00 54.66 81 ALA A C 1
ATOM 641 O O . ALA A 1 81 ? -24.764 -25.221 -3.035 1.00 54.66 81 ALA A O 1
ATOM 642 N N . ASP A 1 82 ? -25.481 -26.340 -1.217 1.00 57.53 82 ASP A N 1
ATOM 643 C CA . ASP A 1 82 ? -24.164 -26.554 -0.612 1.00 57.53 82 ASP A CA 1
ATOM 644 C C . ASP A 1 82 ? -23.262 -27.428 -1.492 1.00 57.53 82 ASP A C 1
ATOM 646 O O . ASP A 1 82 ? -22.100 -27.096 -1.710 1.00 57.53 82 ASP A O 1
ATOM 650 N N . GLU A 1 83 ? -23.786 -28.522 -2.058 1.00 58.47 83 GLU A N 1
ATOM 651 C CA . GLU A 1 83 ? -23.030 -29.386 -2.974 1.00 58.47 83 GLU A CA 1
ATOM 652 C C . GLU A 1 83 ? -22.623 -28.641 -4.254 1.00 58.47 83 GLU A C 1
ATOM 654 O O . GLU A 1 83 ? -21.463 -28.710 -4.653 1.00 58.47 83 GLU A O 1
ATOM 659 N N . LEU A 1 84 ? -23.535 -27.885 -4.875 1.00 55.25 84 LEU A N 1
ATOM 660 C CA . LEU A 1 84 ? -23.243 -27.080 -6.065 1.00 55.25 84 LEU A CA 1
ATOM 661 C C . LEU A 1 84 ? -22.265 -25.937 -5.758 1.00 55.25 84 LEU A C 1
ATOM 663 O O . LEU A 1 84 ? -21.372 -25.658 -6.555 1.00 55.25 84 LEU A O 1
ATOM 667 N N . ARG A 1 85 ? -22.399 -25.306 -4.589 1.00 55.25 85 ARG A N 1
ATOM 668 C CA . ARG A 1 85 ? -21.492 -24.270 -4.090 1.00 55.25 85 ARG A CA 1
ATOM 669 C C . ARG A 1 85 ? -20.086 -24.822 -3.872 1.00 55.25 85 ARG A C 1
ATOM 671 O O . ARG A 1 85 ? -19.150 -24.267 -4.433 1.00 55.25 85 ARG A O 1
ATOM 678 N N . ASN A 1 86 ? -19.937 -25.923 -3.135 1.00 58.47 86 ASN A N 1
ATOM 679 C CA . ASN A 1 86 ? -18.649 -26.586 -2.869 1.00 58.47 86 ASN A CA 1
ATOM 680 C C . ASN A 1 86 ? -17.934 -27.032 -4.148 1.00 58.47 86 ASN A C 1
ATOM 682 O O . ASN A 1 86 ? -16.711 -27.069 -4.225 1.00 58.47 86 ASN A O 1
ATOM 686 N N . LEU A 1 87 ? -18.715 -27.345 -5.168 1.00 55.19 87 LEU A N 1
ATOM 687 C CA . LEU A 1 87 ? -18.239 -27.868 -6.427 1.00 55.19 87 LEU A CA 1
ATOM 688 C C . LEU A 1 87 ? -17.841 -26.754 -7.425 1.00 55.19 87 LEU A C 1
ATOM 690 O O . LEU A 1 87 ? -16.842 -26.858 -8.138 1.00 55.19 87 LEU A O 1
ATOM 694 N N . LEU A 1 88 ? -18.573 -25.639 -7.437 1.00 54.12 88 LEU A N 1
ATOM 695 C CA . LEU A 1 88 ? -18.149 -24.412 -8.123 1.00 54.12 88 LEU A CA 1
ATOM 696 C C . LEU A 1 88 ? -16.897 -23.809 -7.471 1.00 54.12 88 LEU A C 1
ATOM 698 O O . LEU A 1 88 ? -16.003 -23.338 -8.170 1.00 54.12 88 LEU A O 1
ATOM 702 N N . LEU A 1 89 ? -16.808 -23.922 -6.146 1.00 50.62 89 LEU A N 1
ATOM 703 C CA . LEU A 1 89 ? -15.647 -23.555 -5.343 1.00 50.62 89 LEU A CA 1
ATOM 704 C C . LEU A 1 89 ? -14.379 -24.316 -5.744 1.00 50.62 89 LEU A C 1
ATOM 706 O O . LEU A 1 89 ? -13.382 -23.681 -6.072 1.00 50.62 89 LEU A O 1
ATOM 710 N N . SER A 1 90 ? -14.434 -25.651 -5.828 1.00 50.66 90 SER A N 1
ATOM 711 C CA . SER A 1 90 ? -13.273 -26.462 -6.238 1.00 50.66 90 SER A CA 1
ATOM 712 C C . SER A 1 90 ? -12.813 -26.181 -7.673 1.00 50.66 90 SER A C 1
ATOM 714 O O . SER A 1 90 ? -11.670 -26.434 -8.044 1.00 50.66 90 SER A O 1
ATOM 716 N N . THR A 1 91 ? -13.720 -25.674 -8.507 1.00 49.94 91 THR A N 1
ATOM 717 C CA . THR A 1 91 ? -13.455 -25.365 -9.912 1.00 49.94 91 THR A CA 1
ATOM 718 C C . THR A 1 91 ? -12.780 -24.009 -10.098 1.00 49.94 91 THR A C 1
ATOM 720 O O . THR A 1 91 ? -11.890 -23.869 -10.933 1.00 49.94 91 THR A O 1
ATOM 723 N N . GLN A 1 92 ? -13.175 -23.011 -9.309 1.00 49.16 92 GLN A N 1
ATOM 724 C CA . GLN A 1 92 ? -12.567 -21.683 -9.334 1.00 49.16 92 GLN A CA 1
ATOM 725 C C . GLN A 1 92 ? -11.150 -21.690 -8.730 1.00 49.16 92 GLN A C 1
ATOM 727 O O . GLN A 1 92 ? -10.275 -21.006 -9.257 1.00 49.16 92 GLN A O 1
ATOM 732 N N . GLU A 1 93 ? -10.904 -22.516 -7.702 1.00 47.03 93 GLU A N 1
ATOM 733 C CA . GLU A 1 93 ? -9.560 -22.767 -7.151 1.00 47.03 93 GLU A CA 1
ATOM 734 C C . GLU A 1 93 ? -8.584 -23.271 -8.218 1.00 47.03 93 GLU A C 1
ATOM 736 O O . GLU A 1 93 ? -7.480 -22.757 -8.321 1.00 47.03 93 GLU A O 1
ATOM 741 N N . CYS A 1 94 ? -8.990 -24.235 -9.056 1.00 47.03 94 CYS A N 1
ATOM 742 C CA . CYS A 1 94 ? -8.157 -24.698 -10.173 1.00 47.03 94 CYS A CA 1
ATOM 743 C C . CYS A 1 94 ? -7.706 -23.553 -11.077 1.00 47.03 94 CYS A C 1
ATOM 745 O O . CYS A 1 94 ? -6.530 -23.465 -11.424 1.00 47.03 94 CYS A O 1
ATOM 747 N N . ILE A 1 95 ? -8.657 -22.696 -11.455 1.00 48.69 95 ILE A N 1
ATOM 748 C CA . ILE A 1 95 ? -8.453 -21.607 -12.414 1.00 48.69 95 ILE A CA 1
ATOM 749 C C . ILE A 1 95 ? -7.431 -20.618 -11.876 1.00 48.69 95 ILE A C 1
ATOM 751 O O . ILE A 1 95 ? -6.484 -20.287 -12.586 1.00 48.69 95 ILE A O 1
ATOM 755 N N . LEU A 1 96 ? -7.542 -20.235 -10.609 1.00 47.22 96 LEU A N 1
ATOM 756 C CA . LEU A 1 96 ? -6.672 -19.224 -10.016 1.00 47.22 96 LEU A CA 1
ATOM 757 C C . LEU A 1 96 ? -5.326 -19.774 -9.519 1.00 47.22 96 LEU A C 1
ATOM 759 O O . LEU A 1 96 ? -4.314 -19.108 -9.732 1.00 47.22 96 LEU A O 1
ATOM 763 N N . ASP A 1 97 ? -5.271 -20.999 -8.983 1.00 45.62 97 ASP A N 1
ATOM 764 C CA . ASP A 1 97 ? -4.002 -21.670 -8.641 1.00 45.62 97 ASP A CA 1
ATOM 765 C C . ASP A 1 97 ? -3.118 -21.849 -9.889 1.00 45.62 97 ASP A C 1
ATOM 767 O O . ASP A 1 97 ? -1.896 -21.691 -9.825 1.00 45.62 97 ASP A O 1
ATOM 771 N N . SER A 1 98 ? -3.747 -22.107 -11.046 1.00 46.94 98 SER A N 1
ATOM 772 C CA . SER A 1 98 ? -3.060 -22.185 -12.343 1.00 46.94 98 SER A CA 1
ATOM 773 C C . SER A 1 98 ? -2.625 -20.827 -12.911 1.00 46.94 98 SER A C 1
ATOM 775 O O . SER A 1 98 ? -1.805 -20.792 -13.822 1.00 46.94 98 SER A O 1
ATOM 777 N N . LEU A 1 99 ? -3.174 -19.722 -12.393 1.00 47.12 99 LEU A N 1
ATOM 778 C CA . LEU A 1 99 ? -2.978 -18.361 -12.909 1.00 47.12 99 LEU A CA 1
ATOM 779 C C . LEU A 1 99 ? -1.983 -17.531 -12.086 1.00 47.12 99 LEU A C 1
ATOM 781 O O . LEU A 1 99 ? -1.257 -16.729 -12.665 1.00 47.12 99 LEU A O 1
ATOM 785 N N . ILE A 1 100 ? -1.977 -17.679 -10.754 1.00 50.84 100 ILE A N 1
ATOM 786 C CA . ILE A 1 100 ? -1.300 -16.740 -9.837 1.00 50.84 100 ILE A CA 1
ATOM 787 C C . ILE A 1 100 ? -0.117 -17.381 -9.093 1.00 50.84 100 ILE A C 1
ATOM 789 O O . ILE A 1 100 ? 0.860 -16.691 -8.823 1.00 50.84 100 ILE A O 1
ATOM 793 N N . CYS A 1 101 ? -0.158 -18.684 -8.788 1.00 45.16 101 CYS A N 1
ATOM 794 C CA . CYS A 1 101 ? 0.751 -19.271 -7.790 1.00 45.16 101 CYS A CA 1
ATOM 795 C C . CYS A 1 101 ? 1.727 -20.345 -8.294 1.00 45.16 101 CYS A C 1
ATOM 797 O O . CYS A 1 101 ? 2.454 -20.898 -7.473 1.00 45.16 101 CYS A O 1
ATOM 799 N N . THR A 1 102 ? 1.769 -20.685 -9.588 1.00 52.91 102 THR A N 1
ATOM 800 C CA . THR A 1 102 ? 2.546 -21.866 -10.032 1.00 52.91 102 THR A CA 1
ATOM 801 C C . THR A 1 102 ? 3.257 -21.747 -11.378 1.00 52.91 102 THR A C 1
ATOM 803 O O . THR A 1 102 ? 3.737 -22.757 -11.891 1.00 52.91 102 THR A O 1
ATOM 806 N N . ASP A 1 103 ? 3.393 -20.550 -11.962 1.00 69.06 103 ASP A N 1
ATOM 807 C CA . ASP A 1 103 ? 4.374 -20.429 -13.042 1.00 69.06 103 ASP A CA 1
ATOM 808 C C . ASP A 1 103 ? 5.765 -20.307 -12.418 1.00 69.06 103 ASP A C 1
ATOM 810 O O . ASP A 1 103 ? 6.194 -19.216 -12.036 1.00 69.06 103 ASP A O 1
ATOM 814 N N . ASP A 1 104 ? 6.459 -21.441 -12.306 1.00 79.50 104 ASP A N 1
ATOM 815 C CA . ASP A 1 104 ? 7.849 -21.525 -11.847 1.00 79.50 104 ASP A CA 1
ATOM 816 C C . ASP A 1 104 ? 8.747 -20.493 -12.553 1.00 79.50 104 ASP A C 1
ATOM 818 O O . ASP A 1 104 ? 9.731 -20.027 -11.978 1.00 79.50 104 ASP A O 1
ATOM 822 N N . LEU A 1 105 ? 8.393 -20.082 -13.778 1.00 83.31 105 LEU A N 1
ATOM 823 C CA . LEU A 1 105 ? 9.088 -19.026 -14.511 1.00 83.31 105 LEU A CA 1
ATOM 824 C C . LEU A 1 105 ? 8.903 -17.641 -13.882 1.00 83.31 105 LEU A C 1
ATOM 826 O O . LEU A 1 105 ? 9.877 -16.897 -13.789 1.00 83.31 105 LEU A O 1
ATOM 830 N N . ILE A 1 106 ? 7.691 -17.292 -13.437 1.00 86.38 106 ILE A N 1
ATOM 831 C CA . ILE A 1 106 ? 7.431 -16.023 -12.740 1.00 86.38 106 ILE A CA 1
ATOM 832 C C . ILE A 1 106 ? 8.163 -16.032 -11.400 1.00 86.38 106 ILE A C 1
ATOM 834 O O . ILE A 1 106 ? 8.929 -15.111 -11.132 1.00 86.38 106 ILE A O 1
ATOM 838 N N . ALA A 1 107 ? 8.009 -17.096 -10.606 1.00 83.12 107 ALA A N 1
ATOM 839 C CA . ALA A 1 107 ? 8.681 -17.213 -9.312 1.00 83.12 107 ALA A CA 1
ATOM 840 C C . ALA A 1 107 ? 10.213 -17.145 -9.458 1.00 83.12 107 ALA A C 1
ATOM 842 O O . ALA A 1 107 ? 10.886 -16.425 -8.721 1.00 83.12 107 ALA A O 1
ATOM 843 N N . SER A 1 108 ? 10.775 -17.834 -10.456 1.00 87.12 108 SER A N 1
ATOM 844 C CA . SER A 1 108 ? 12.208 -17.776 -10.754 1.00 87.12 108 SER A CA 1
ATOM 845 C C . SER A 1 108 ? 12.656 -16.381 -11.202 1.00 87.12 108 SER A C 1
ATOM 847 O O . SER A 1 108 ? 13.711 -15.917 -10.764 1.00 87.12 108 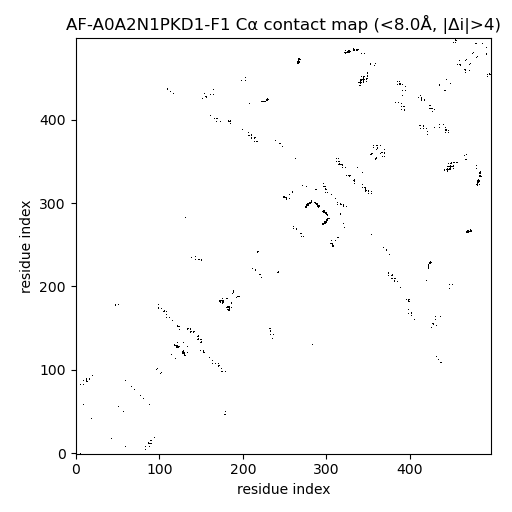SER A O 1
ATOM 849 N N . ALA A 1 109 ? 11.869 -15.687 -12.029 1.00 88.50 109 ALA A N 1
ATOM 850 C CA . ALA A 1 109 ? 12.168 -14.322 -12.457 1.00 88.50 109 ALA A CA 1
ATOM 851 C C . ALA A 1 109 ? 12.102 -13.318 -11.290 1.00 88.50 109 ALA A C 1
ATOM 853 O O . ALA A 1 109 ? 12.975 -12.455 -11.182 1.00 88.50 109 ALA A O 1
ATOM 854 N N . GLU A 1 110 ? 11.127 -13.461 -10.388 1.00 87.38 110 GLU A N 1
ATOM 855 C CA . GLU A 1 110 ? 10.999 -12.658 -9.166 1.00 87.38 110 GLU A CA 1
ATOM 856 C C . GLU A 1 110 ? 12.177 -12.877 -8.217 1.00 87.38 110 GLU A C 1
ATOM 858 O O . GLU A 1 110 ? 12.768 -11.905 -7.745 1.00 87.38 110 GLU A O 1
ATOM 863 N N . MET A 1 111 ? 12.564 -14.136 -7.984 1.00 85.94 111 MET A N 1
ATOM 864 C CA . MET A 1 111 ? 13.744 -14.469 -7.182 1.00 85.94 111 MET A CA 1
ATOM 865 C C . MET A 1 111 ? 15.016 -13.869 -7.783 1.00 85.94 111 MET A C 1
ATOM 867 O O . MET A 1 111 ? 15.791 -13.243 -7.065 1.00 85.94 111 MET A O 1
ATOM 871 N N . ASN A 1 112 ? 15.212 -13.990 -9.099 1.00 89.56 112 ASN A N 1
ATOM 872 C CA . ASN A 1 112 ? 16.368 -13.408 -9.777 1.00 89.56 112 ASN A CA 1
ATOM 873 C C . ASN A 1 112 ? 16.411 -11.874 -9.627 1.00 89.56 112 ASN A C 1
ATOM 875 O O . ASN A 1 112 ? 17.455 -11.313 -9.301 1.00 89.56 112 ASN A O 1
ATOM 879 N N . TYR A 1 113 ? 15.277 -11.186 -9.803 1.00 88.44 113 TYR A N 1
ATOM 880 C CA . TYR A 1 113 ? 15.190 -9.742 -9.564 1.00 88.44 113 TYR A CA 1
ATOM 881 C C . TYR A 1 113 ? 15.514 -9.378 -8.102 1.00 88.44 113 TYR A C 1
ATOM 883 O O . TYR A 1 113 ? 16.314 -8.474 -7.852 1.00 88.44 113 TYR A O 1
ATOM 891 N N . GLN A 1 114 ? 14.945 -10.104 -7.132 1.00 85.56 114 GLN A N 1
ATOM 892 C CA . GLN A 1 114 ? 15.224 -9.896 -5.706 1.00 85.56 114 GLN A CA 1
ATOM 893 C C . GLN A 1 114 ? 16.703 -10.067 -5.381 1.00 85.56 114 GLN A C 1
ATOM 895 O O . GLN A 1 114 ? 17.265 -9.234 -4.675 1.00 85.56 114 GLN A O 1
ATOM 900 N N . GLU A 1 115 ? 17.337 -11.124 -5.887 1.00 85.81 115 GLU A N 1
ATOM 901 C CA . GLU A 1 115 ? 18.757 -11.378 -5.661 1.00 85.81 115 GLU A CA 1
ATOM 902 C C . GLU A 1 115 ? 19.619 -10.248 -6.227 1.00 85.81 115 GLU A C 1
ATOM 904 O O . GLU A 1 115 ? 20.512 -9.764 -5.529 1.00 85.81 115 GLU A O 1
ATOM 909 N N . LEU A 1 116 ? 19.317 -9.772 -7.440 1.00 88.00 116 LEU A N 1
ATOM 910 C CA . LEU A 1 116 ? 20.040 -8.666 -8.070 1.00 88.00 116 LEU A CA 1
ATOM 911 C C . LEU A 1 116 ? 19.916 -7.351 -7.295 1.00 88.00 116 LEU A C 1
ATOM 913 O O . LEU A 1 116 ? 20.882 -6.595 -7.228 1.00 88.00 116 LEU A O 1
ATOM 917 N N . VAL A 1 117 ? 18.758 -7.062 -6.698 1.00 83.69 117 VAL A N 1
ATOM 918 C CA . VAL A 1 117 ? 18.562 -5.834 -5.909 1.00 83.69 117 VAL A CA 1
ATOM 919 C C . VAL A 1 117 ? 19.142 -5.975 -4.498 1.00 83.69 117 VAL A C 1
ATOM 921 O O . VAL A 1 117 ? 19.879 -5.107 -4.035 1.00 83.69 117 VAL A O 1
ATOM 924 N N . LEU A 1 118 ? 18.841 -7.067 -3.792 1.00 81.69 118 LEU A N 1
ATOM 925 C CA . LEU A 1 118 ? 19.166 -7.208 -2.369 1.00 81.69 118 LEU A CA 1
ATOM 926 C C . LEU A 1 118 ? 20.631 -7.569 -2.108 1.00 81.69 118 LEU A C 1
ATOM 928 O O . LEU A 1 118 ? 21.192 -7.112 -1.108 1.00 81.69 118 LEU A O 1
ATOM 932 N N . ASN A 1 119 ? 21.251 -8.373 -2.979 1.00 84.25 119 ASN A N 1
ATOM 933 C CA . ASN A 1 119 ? 22.629 -8.846 -2.793 1.00 84.25 119 ASN A CA 1
ATOM 934 C C . ASN A 1 119 ? 23.666 -7.964 -3.492 1.00 84.25 119 ASN A C 1
ATOM 936 O O . ASN A 1 119 ? 24.858 -8.276 -3.477 1.00 84.25 119 ASN A O 1
ATOM 940 N N . ARG A 1 120 ? 23.228 -6.865 -4.105 1.00 85.25 120 ARG A N 1
ATOM 941 C CA . ARG A 1 120 ? 24.116 -5.911 -4.751 1.00 85.25 120 ARG A CA 1
ATOM 942 C C . ARG A 1 120 ? 24.907 -5.090 -3.741 1.00 85.25 120 ARG A C 1
ATOM 944 O O . ARG A 1 120 ? 24.383 -4.600 -2.741 1.00 85.25 120 ARG A O 1
ATOM 951 N N . ASP A 1 121 ? 26.157 -4.857 -4.118 1.00 88.81 121 ASP A N 1
ATOM 952 C CA . ASP A 1 121 ? 27.014 -3.822 -3.564 1.00 88.81 121 ASP A CA 1
ATOM 953 C C . ASP A 1 121 ? 26.708 -2.464 -4.218 1.00 88.81 121 ASP A C 1
ATOM 955 O O . ASP A 1 121 ? 26.935 -2.244 -5.414 1.00 88.81 121 ASP A O 1
ATOM 959 N N . TYR A 1 122 ? 26.180 -1.536 -3.426 1.00 88.06 122 TYR A N 1
ATOM 960 C CA . TYR A 1 122 ? 25.941 -0.154 -3.818 1.00 88.06 122 TYR A CA 1
ATOM 961 C C . TYR A 1 122 ? 27.150 0.692 -3.443 1.00 88.06 122 TYR A C 1
ATOM 963 O O . TYR A 1 122 ? 27.504 0.809 -2.269 1.00 88.06 122 TYR A O 1
ATOM 971 N N . ILE A 1 123 ? 27.792 1.293 -4.445 1.00 89.44 123 ILE A N 1
ATOM 972 C CA . ILE A 1 123 ? 28.991 2.101 -4.230 1.00 89.44 123 ILE A CA 1
ATOM 973 C C . ILE A 1 123 ? 28.603 3.565 -4.035 1.00 89.44 123 ILE A C 1
ATOM 975 O O . ILE A 1 123 ? 28.140 4.227 -4.963 1.00 89.44 123 ILE A O 1
ATOM 979 N N . CYS A 1 124 ? 28.864 4.095 -2.844 1.00 89.50 124 CYS A N 1
ATOM 980 C CA . CYS A 1 124 ? 28.662 5.500 -2.512 1.00 89.50 124 CYS A CA 1
ATOM 981 C C . CYS A 1 124 ? 29.927 6.054 -1.848 1.00 89.50 124 CYS A C 1
ATOM 983 O O . CYS A 1 124 ? 30.411 5.506 -0.864 1.00 89.50 124 CYS A O 1
ATOM 985 N N . ASN A 1 125 ? 30.494 7.139 -2.389 1.00 89.62 125 ASN A N 1
ATOM 986 C CA . ASN A 1 125 ? 31.724 7.766 -1.874 1.00 89.62 125 ASN A CA 1
ATOM 987 C C . ASN A 1 125 ? 32.908 6.791 -1.677 1.00 89.62 125 ASN A C 1
ATOM 989 O O . ASN A 1 125 ? 33.670 6.923 -0.725 1.00 89.62 125 ASN A O 1
ATOM 993 N N . ALA A 1 126 ? 33.075 5.837 -2.602 1.00 91.31 126 ALA A N 1
ATOM 994 C CA . ALA A 1 126 ? 34.083 4.765 -2.555 1.00 91.31 126 ALA A CA 1
ATOM 995 C C . ALA A 1 126 ? 33.911 3.733 -1.421 1.00 91.31 126 ALA A C 1
ATOM 997 O O . ALA A 1 126 ? 34.782 2.884 -1.235 1.00 91.31 126 ALA A O 1
ATOM 998 N N . GLU A 1 127 ? 32.785 3.762 -0.711 1.00 93.56 127 GLU A N 1
ATOM 999 C CA . GLU A 1 127 ? 32.368 2.713 0.217 1.00 93.56 127 GLU A CA 1
ATOM 1000 C C . GLU A 1 127 ? 31.314 1.816 -0.439 1.00 93.56 127 GLU A C 1
ATOM 1002 O O . GLU A 1 127 ? 30.527 2.279 -1.267 1.00 93.56 127 GLU A O 1
ATOM 1007 N N . SER A 1 128 ? 31.322 0.531 -0.075 1.00 93.38 128 SER A N 1
ATOM 1008 C CA . SER A 1 128 ? 30.311 -0.439 -0.503 1.00 93.38 128 SER A CA 1
ATOM 1009 C C . SER A 1 128 ? 29.266 -0.619 0.584 1.00 93.38 128 SER A C 1
ATOM 1011 O O . SER A 1 128 ? 29.612 -0.812 1.752 1.00 93.38 128 SER A O 1
ATOM 1013 N N . TYR A 1 129 ? 28.002 -0.596 0.185 1.00 90.44 129 TYR A N 1
ATOM 1014 C CA . TYR A 1 129 ? 26.853 -0.797 1.051 1.00 90.44 129 TYR A CA 1
ATOM 1015 C C . TYR A 1 129 ? 25.984 -1.921 0.492 1.00 90.44 129 TYR A C 1
ATOM 1017 O O . TYR A 1 129 ? 25.707 -1.947 -0.704 1.00 90.44 129 TYR A O 1
ATOM 1025 N N . SER A 1 130 ? 25.464 -2.796 1.351 1.00 86.56 130 SER A N 1
ATOM 1026 C CA . SER A 1 130 ? 24.285 -3.585 0.979 1.00 86.56 130 SER A CA 1
ATOM 1027 C C . SER A 1 130 ? 23.053 -2.686 0.871 1.00 86.56 130 SER A C 1
ATOM 1029 O O . SER A 1 130 ? 23.018 -1.604 1.467 1.00 86.56 130 SER A O 1
ATOM 1031 N N . PHE A 1 131 ? 22.002 -3.154 0.190 1.00 82.38 131 PHE A N 1
ATOM 1032 C CA . PHE A 1 131 ? 20.730 -2.427 0.085 1.00 82.38 131 PHE A CA 1
ATOM 1033 C C . PHE A 1 131 ? 20.224 -1.929 1.453 1.00 82.38 131 PHE A C 1
ATOM 1035 O O . PHE A 1 131 ? 19.951 -0.745 1.645 1.00 82.38 131 PHE A O 1
ATOM 1042 N N . ASN A 1 132 ? 20.183 -2.826 2.446 1.00 78.19 132 ASN A N 1
ATOM 1043 C CA . ASN A 1 132 ? 19.710 -2.514 3.798 1.00 78.19 132 ASN A CA 1
ATOM 1044 C C . ASN A 1 132 ? 20.623 -1.532 4.543 1.00 78.19 132 ASN A C 1
ATOM 1046 O O . ASN A 1 132 ? 20.135 -0.707 5.318 1.00 78.19 132 ASN A O 1
ATOM 1050 N N . GLN A 1 133 ? 21.941 -1.619 4.338 1.00 84.38 133 GLN A N 1
ATOM 1051 C CA . GLN A 1 133 ? 22.886 -0.673 4.931 1.00 84.38 133 GLN A CA 1
ATOM 1052 C C . GLN A 1 133 ? 22.693 0.717 4.334 1.00 84.38 133 GLN A C 1
ATOM 1054 O O . GLN A 1 133 ? 22.526 1.672 5.089 1.00 84.38 133 GLN A O 1
ATOM 1059 N N . LEU A 1 134 ? 22.638 0.819 3.004 1.00 84.19 134 LEU A N 1
ATOM 1060 C CA . LEU A 1 134 ? 22.442 2.085 2.309 1.00 84.19 134 LEU A CA 1
ATOM 1061 C C . LEU A 1 134 ? 21.115 2.738 2.710 1.00 84.19 134 LEU A C 1
ATOM 1063 O O . LEU A 1 134 ? 21.086 3.914 3.068 1.00 84.19 134 LEU A O 1
ATOM 1067 N N . LEU A 1 135 ? 20.030 1.959 2.744 1.00 79.25 135 LEU A N 1
ATOM 1068 C CA . LEU A 1 135 ? 18.711 2.424 3.171 1.00 79.25 135 LEU A CA 1
ATOM 1069 C C . LEU A 1 135 ? 18.728 2.927 4.624 1.00 79.25 135 LEU A C 1
ATOM 1071 O O . LEU A 1 135 ? 18.197 3.996 4.929 1.00 79.25 135 LEU A O 1
ATOM 1075 N N . SER A 1 136 ? 19.389 2.190 5.520 1.00 78.19 136 SER A N 1
ATOM 1076 C CA . SER A 1 136 ? 19.613 2.612 6.906 1.00 78.19 136 SER A CA 1
ATOM 1077 C C . SER A 1 136 ? 20.363 3.947 6.980 1.00 78.19 136 SER A C 1
ATOM 1079 O O . SER A 1 136 ? 19.961 4.821 7.748 1.00 78.19 136 SER A O 1
ATOM 1081 N N . GLU A 1 137 ? 21.433 4.127 6.203 1.00 82.62 137 GLU A N 1
ATOM 1082 C CA . GLU A 1 137 ? 22.205 5.375 6.192 1.00 82.62 137 GLU A CA 1
ATOM 1083 C C . GLU A 1 137 ? 21.392 6.555 5.644 1.00 82.62 137 GLU A C 1
ATOM 1085 O O . GLU A 1 137 ? 21.412 7.640 6.234 1.00 82.62 137 GLU A O 1
ATOM 1090 N N . VAL A 1 138 ? 20.589 6.338 4.595 1.00 78.62 138 VAL A N 1
ATOM 1091 C CA . VAL A 1 138 ? 19.638 7.342 4.085 1.00 78.62 138 VAL A CA 1
ATOM 1092 C C . VAL A 1 138 ? 18.658 7.778 5.179 1.00 78.62 138 VAL A C 1
ATOM 1094 O O . VAL A 1 138 ? 18.399 8.973 5.329 1.00 78.62 138 VAL A O 1
ATOM 1097 N N . PHE A 1 139 ? 18.127 6.844 5.975 1.00 72.06 139 PHE A N 1
ATOM 1098 C CA . PHE A 1 139 ? 17.176 7.169 7.044 1.00 72.06 139 PHE A CA 1
ATOM 1099 C C . PHE A 1 139 ? 17.813 7.806 8.284 1.00 72.06 139 PHE A C 1
ATOM 1101 O O . PHE A 1 139 ? 17.151 8.594 8.966 1.00 72.06 139 PHE A O 1
ATOM 1108 N N . LYS A 1 140 ? 19.069 7.469 8.596 1.00 78.06 140 LYS A N 1
ATOM 1109 C CA . LYS A 1 140 ? 19.791 7.984 9.771 1.00 78.06 140 LYS A CA 1
ATOM 1110 C C . LYS A 1 140 ? 20.425 9.348 9.538 1.00 78.06 140 LYS A C 1
ATOM 1112 O O . LYS A 1 140 ? 20.584 10.100 10.500 1.00 78.06 140 LYS A O 1
ATOM 1117 N N . SER A 1 141 ? 20.817 9.667 8.305 1.00 77.25 141 SER A N 1
ATOM 1118 C CA . SER A 1 141 ? 21.533 10.910 8.034 1.00 77.25 141 SER A CA 1
ATOM 1119 C C . SER A 1 141 ? 20.638 12.135 8.260 1.00 77.25 141 SER A C 1
ATOM 1121 O O . SER A 1 141 ? 19.567 12.273 7.669 1.00 77.25 141 SER A O 1
ATOM 1123 N N . GLY A 1 142 ? 21.099 13.056 9.112 1.00 74.69 142 GLY A N 1
ATOM 1124 C CA . GLY A 1 142 ? 20.479 14.369 9.316 1.00 74.69 142 GLY A CA 1
ATOM 1125 C C . GLY A 1 142 ? 20.854 15.398 8.242 1.00 74.69 142 GLY A C 1
ATOM 1126 O O . GLY A 1 142 ? 20.185 16.423 8.129 1.00 74.69 142 GLY A O 1
ATOM 1127 N N . ASP A 1 143 ? 21.877 15.122 7.428 1.00 80.00 143 ASP A N 1
ATOM 1128 C CA . ASP A 1 143 ? 22.355 16.007 6.363 1.00 80.00 143 ASP A CA 1
ATOM 1129 C C . ASP A 1 143 ? 21.611 15.712 5.053 1.00 80.00 143 ASP A C 1
ATOM 1131 O O . ASP A 1 143 ? 21.681 14.607 4.514 1.00 80.00 143 ASP A O 1
ATOM 1135 N N . LYS A 1 144 ? 20.901 16.720 4.528 1.00 75.06 144 LYS A N 1
ATOM 1136 C CA . LYS A 1 144 ? 20.169 16.607 3.262 1.00 75.06 144 LYS A CA 1
ATOM 1137 C C . LYS A 1 144 ? 21.094 16.195 2.120 1.00 75.06 144 LYS A C 1
ATOM 1139 O O . LYS A 1 144 ? 20.812 15.182 1.495 1.00 75.06 144 LYS A O 1
ATOM 1144 N N . SER A 1 145 ? 22.195 16.915 1.907 1.00 79.62 145 SER A N 1
ATOM 1145 C CA . SER A 1 145 ? 23.152 16.676 0.819 1.00 79.62 145 SER A CA 1
ATOM 1146 C C . SER A 1 145 ? 23.706 15.253 0.864 1.00 79.62 145 SER A C 1
ATOM 1148 O O . SER A 1 145 ? 23.815 14.585 -0.162 1.00 79.62 145 SER A O 1
ATOM 1150 N N . GLN A 1 146 ? 24.020 14.756 2.063 1.00 83.00 146 GLN A N 1
ATOM 1151 C CA . GLN A 1 146 ? 24.489 13.383 2.234 1.00 83.00 146 GLN A CA 1
ATOM 1152 C C . GLN A 1 146 ? 23.401 12.362 1.883 1.00 83.00 146 GLN A C 1
ATOM 1154 O O . GLN A 1 146 ? 23.686 11.398 1.171 1.00 83.00 146 GLN A O 1
ATOM 1159 N N . ARG A 1 147 ? 22.157 12.573 2.340 1.00 80.06 147 ARG A N 1
ATOM 1160 C CA . ARG A 1 147 ? 21.023 11.722 1.950 1.00 80.06 147 ARG A CA 1
ATOM 1161 C C . ARG A 1 147 ? 20.833 11.700 0.443 1.00 80.06 147 ARG A C 1
ATOM 1163 O O . ARG A 1 147 ? 20.511 10.642 -0.081 1.00 80.06 147 ARG A O 1
ATOM 1170 N N . GLU A 1 148 ? 21.039 12.819 -0.250 1.00 76.25 148 GLU A N 1
ATOM 1171 C CA . GLU A 1 148 ? 20.897 12.849 -1.707 1.00 76.25 148 GLU A CA 1
ATOM 1172 C C . GLU A 1 148 ? 21.919 11.973 -2.404 1.00 76.25 148 GLU A C 1
ATOM 1174 O O . GLU A 1 148 ? 21.565 11.200 -3.288 1.00 76.25 148 GLU A O 1
ATOM 1179 N N . VAL A 1 149 ? 23.177 12.060 -1.978 1.00 83.69 149 VAL A N 1
ATOM 1180 C CA . VAL A 1 149 ? 24.258 11.248 -2.535 1.00 83.69 149 VAL A CA 1
ATOM 1181 C C . VAL A 1 149 ? 24.008 9.761 -2.269 1.00 83.69 149 VAL A C 1
ATOM 1183 O O . VAL A 1 149 ? 24.095 8.958 -3.197 1.00 83.69 149 VAL A O 1
ATOM 1186 N N . LEU A 1 150 ? 23.627 9.401 -1.038 1.00 84.06 150 LEU A N 1
ATOM 1187 C CA . LEU A 1 150 ? 23.292 8.022 -0.669 1.00 84.06 150 LEU A CA 1
ATOM 1188 C C . LEU A 1 150 ? 22.077 7.509 -1.458 1.00 84.06 150 LEU A C 1
ATOM 1190 O O . LEU A 1 150 ? 22.133 6.432 -2.039 1.00 84.06 150 LEU A O 1
ATOM 1194 N N . TYR A 1 151 ? 21.001 8.292 -1.543 1.00 79.06 151 TYR A N 1
ATOM 1195 C CA . TYR A 1 151 ? 19.788 7.914 -2.270 1.00 79.06 151 TYR A CA 1
ATOM 1196 C C . TYR A 1 151 ? 20.061 7.754 -3.769 1.00 79.06 151 TYR A C 1
ATOM 1198 O O . TYR A 1 151 ? 19.697 6.747 -4.360 1.00 79.06 151 TYR A O 1
ATOM 1206 N N . ASN A 1 152 ? 20.781 8.692 -4.386 1.00 79.19 152 ASN A N 1
ATOM 1207 C CA . ASN A 1 152 ? 21.112 8.610 -5.808 1.00 79.19 152 ASN A CA 1
ATOM 1208 C C . ASN A 1 152 ? 22.035 7.431 -6.142 1.00 79.19 152 ASN A C 1
ATOM 1210 O O . ASN A 1 152 ? 22.031 6.971 -7.281 1.00 79.19 152 ASN A O 1
ATOM 1214 N N . SER A 1 153 ? 22.786 6.910 -5.166 1.00 83.50 153 SER A N 1
ATOM 1215 C CA . SER A 1 153 ? 23.592 5.703 -5.367 1.00 83.50 153 SER A CA 1
ATOM 1216 C C . SER A 1 153 ? 22.756 4.432 -5.555 1.00 83.50 153 SER A C 1
ATOM 1218 O O . SER A 1 153 ? 23.278 3.460 -6.096 1.00 83.50 153 SER A O 1
ATOM 1220 N N . PHE A 1 154 ? 21.457 4.451 -5.213 1.00 76.69 154 PHE A N 1
ATOM 1221 C CA . PHE A 1 154 ? 20.543 3.379 -5.606 1.00 76.69 154 PHE A CA 1
ATOM 1222 C C . PHE A 1 154 ? 20.354 3.316 -7.121 1.00 76.69 154 PHE A C 1
ATOM 1224 O O . PHE A 1 154 ? 20.194 2.224 -7.634 1.00 76.69 154 PHE A O 1
ATOM 1231 N N . PHE A 1 155 ? 20.388 4.443 -7.842 1.00 75.62 155 PHE A N 1
ATOM 1232 C CA . PHE A 1 155 ? 19.787 4.554 -9.182 1.00 75.62 155 PHE A CA 1
ATOM 1233 C C . PHE A 1 155 ? 20.790 4.609 -10.332 1.00 75.62 155 PHE A C 1
ATOM 1235 O O . PHE A 1 155 ? 20.602 5.325 -11.319 1.00 75.62 155 PHE A O 1
ATOM 1242 N N . SER A 1 156 ? 21.882 3.856 -10.232 1.00 73.31 156 SER A N 1
ATOM 1243 C CA . SER A 1 156 ? 22.749 3.662 -11.392 1.00 73.31 156 SER A CA 1
ATOM 1244 C C . SER A 1 156 ? 21.999 2.888 -12.477 1.00 73.31 156 SER A C 1
ATOM 1246 O O . SER A 1 156 ? 21.396 1.866 -12.167 1.00 73.31 156 SER A O 1
ATOM 1248 N N . ALA A 1 157 ? 22.073 3.336 -13.736 1.00 66.88 157 ALA A N 1
ATOM 1249 C CA . ALA A 1 157 ? 21.615 2.531 -14.867 1.00 66.88 157 ALA A CA 1
ATOM 1250 C C . ALA A 1 157 ? 22.254 1.143 -14.779 1.00 66.88 157 ALA A C 1
ATOM 1252 O O . ALA A 1 157 ? 23.483 1.042 -14.711 1.00 66.88 157 ALA A O 1
ATOM 1253 N N . ASP A 1 158 ? 21.425 0.108 -14.754 1.00 79.75 158 ASP A N 1
ATOM 1254 C CA . ASP A 1 158 ? 21.894 -1.254 -14.596 1.00 79.75 158 ASP A CA 1
ATOM 1255 C C . ASP A 1 158 ? 21.162 -2.185 -15.551 1.00 79.75 158 ASP A C 1
ATOM 1257 O O . ASP A 1 158 ? 19.982 -2.493 -15.379 1.00 79.75 158 ASP A O 1
ATOM 1261 N N . ASP A 1 159 ? 21.878 -2.615 -16.582 1.00 86.25 159 ASP A N 1
ATOM 1262 C CA . ASP A 1 159 ? 21.302 -3.463 -17.613 1.00 86.25 159 ASP A CA 1
ATOM 1263 C C . ASP A 1 159 ? 20.845 -4.816 -17.046 1.00 86.25 159 ASP A C 1
ATOM 1265 O O . ASP A 1 159 ? 19.880 -5.376 -17.560 1.00 86.25 159 ASP A O 1
ATOM 1269 N N . ASP A 1 160 ? 21.459 -5.337 -15.978 1.00 88.88 160 ASP A N 1
ATOM 1270 C CA . ASP A 1 160 ? 21.076 -6.628 -15.394 1.00 88.88 160 ASP A CA 1
ATOM 1271 C C . ASP A 1 160 ? 19.732 -6.519 -14.664 1.00 88.88 160 ASP A C 1
ATOM 1273 O O . ASP A 1 160 ? 18.837 -7.334 -14.897 1.00 88.88 160 ASP A O 1
ATOM 1277 N N . ILE A 1 161 ? 19.540 -5.472 -13.853 1.00 89.00 161 ILE A N 1
ATOM 1278 C CA . ILE A 1 161 ? 18.249 -5.200 -13.198 1.00 89.00 161 ILE A CA 1
ATOM 1279 C C . ILE A 1 161 ? 17.176 -4.904 -14.247 1.00 89.00 161 ILE A C 1
ATOM 1281 O O . ILE A 1 161 ? 16.064 -5.426 -14.158 1.00 89.00 161 ILE A O 1
ATOM 1285 N N . PHE A 1 162 ? 17.503 -4.107 -15.266 1.00 89.38 162 PHE A N 1
ATOM 1286 C CA . PHE A 1 162 ? 16.564 -3.798 -16.341 1.00 89.38 162 PHE A CA 1
ATOM 1287 C C . PHE A 1 162 ? 16.128 -5.065 -17.086 1.00 89.38 162 PHE A C 1
ATOM 1289 O O . PHE A 1 162 ? 14.935 -5.297 -17.287 1.00 89.38 162 PHE A O 1
ATOM 1296 N N . ASN A 1 163 ? 17.084 -5.922 -17.449 1.00 91.25 163 ASN A N 1
ATOM 1297 C CA . ASN A 1 163 ? 16.803 -7.191 -18.108 1.00 91.25 163 ASN A CA 1
ATOM 1298 C C . ASN A 1 163 ? 16.012 -8.149 -17.212 1.00 91.25 163 ASN A C 1
ATOM 1300 O O . ASN A 1 163 ? 15.148 -8.858 -17.725 1.00 91.25 163 ASN A O 1
ATOM 1304 N N . ALA A 1 164 ? 16.260 -8.159 -15.900 1.00 91.38 164 ALA A N 1
ATOM 1305 C CA . ALA A 1 164 ? 15.493 -8.965 -14.956 1.00 91.38 164 ALA A CA 1
ATOM 1306 C C . ALA A 1 164 ? 14.028 -8.515 -14.872 1.00 91.38 164 ALA A C 1
ATOM 1308 O O . ALA A 1 164 ? 13.137 -9.361 -14.932 1.00 91.38 164 ALA A O 1
ATOM 1309 N N . ILE A 1 165 ? 13.772 -7.202 -14.812 1.00 90.81 165 ILE A N 1
ATOM 1310 C CA . ILE A 1 165 ? 12.409 -6.648 -14.834 1.00 90.81 165 ILE A CA 1
ATOM 1311 C C . ILE A 1 165 ? 11.719 -6.992 -16.156 1.00 90.81 165 ILE A C 1
ATOM 1313 O O . ILE A 1 165 ? 10.602 -7.498 -16.142 1.00 90.81 165 ILE A O 1
ATOM 1317 N N . ARG A 1 166 ? 12.392 -6.795 -17.297 1.00 90.69 166 ARG A N 1
ATOM 1318 C CA . ARG A 1 166 ? 11.833 -7.147 -18.611 1.00 90.69 166 ARG A CA 1
ATOM 1319 C C . ARG A 1 166 ? 11.485 -8.633 -18.702 1.00 90.69 166 ARG A C 1
ATOM 1321 O O . ARG A 1 166 ? 10.381 -8.970 -19.110 1.00 90.69 166 ARG A O 1
ATOM 1328 N N . ASN A 1 167 ? 12.386 -9.510 -18.259 1.00 91.88 167 ASN A N 1
ATOM 1329 C CA . ASN A 1 167 ? 12.132 -10.948 -18.221 1.00 91.88 167 ASN A CA 1
ATOM 1330 C C . ASN A 1 167 ? 10.915 -11.288 -17.343 1.00 91.88 167 ASN A C 1
ATOM 1332 O O . ASN A 1 167 ? 10.079 -12.095 -17.735 1.00 91.88 167 ASN A O 1
ATOM 1336 N N . LEU A 1 168 ? 10.776 -10.643 -16.183 1.00 90.94 168 LEU A N 1
ATOM 1337 C CA . LEU A 1 168 ? 9.613 -10.819 -15.314 1.00 90.94 168 LEU A CA 1
ATOM 1338 C C . LEU A 1 168 ? 8.310 -10.351 -15.987 1.00 90.94 168 LEU A C 1
ATOM 1340 O O . LEU A 1 168 ? 7.306 -11.068 -15.960 1.00 90.94 168 LEU A O 1
ATOM 1344 N N . THR A 1 169 ? 8.328 -9.187 -16.638 1.00 91.12 169 THR A N 1
ATOM 1345 C CA . THR A 1 169 ? 7.207 -8.666 -17.435 1.00 91.12 169 THR A CA 1
ATOM 1346 C C . THR A 1 169 ? 6.822 -9.630 -18.558 1.00 91.12 169 THR A C 1
ATOM 1348 O O . THR A 1 169 ? 5.636 -9.920 -18.732 1.00 91.12 169 THR A O 1
ATOM 1351 N N . ASP A 1 170 ? 7.802 -10.185 -19.273 1.00 92.00 170 ASP A N 1
ATOM 1352 C CA . ASP A 1 170 ? 7.592 -11.170 -20.335 1.00 92.00 170 ASP A CA 1
ATOM 1353 C C . ASP A 1 170 ? 6.955 -12.457 -19.810 1.00 92.00 170 ASP A C 1
ATOM 1355 O O . ASP A 1 170 ? 5.980 -12.936 -20.397 1.00 92.00 170 ASP A O 1
ATOM 1359 N N . CYS A 1 171 ? 7.449 -12.990 -18.686 1.00 90.75 171 CYS A N 1
ATOM 1360 C CA . CYS A 1 171 ? 6.873 -14.162 -18.028 1.00 90.75 171 CYS A CA 1
ATOM 1361 C C . CYS A 1 171 ? 5.405 -13.922 -17.648 1.00 90.75 171 CYS A C 1
ATOM 1363 O O . CYS A 1 171 ? 4.538 -14.728 -17.991 1.00 90.75 171 CYS A O 1
ATOM 1365 N N . ARG A 1 172 ? 5.096 -12.780 -17.022 1.00 90.06 172 ARG A N 1
ATOM 1366 C CA . ARG A 1 172 ? 3.724 -12.405 -16.641 1.00 90.06 172 ARG A CA 1
ATOM 1367 C C . ARG A 1 172 ? 2.803 -12.242 -17.847 1.00 90.06 172 ARG A C 1
ATOM 1369 O O . ARG A 1 172 ? 1.691 -12.769 -17.859 1.00 90.06 172 ARG A O 1
ATOM 1376 N N . ASN A 1 173 ? 3.269 -11.559 -18.889 1.00 91.44 173 ASN A N 1
ATOM 1377 C CA . ASN A 1 173 ? 2.507 -11.366 -20.119 1.00 91.44 173 ASN A CA 1
ATOM 1378 C C . ASN A 1 173 ? 2.281 -12.693 -20.863 1.00 91.44 173 ASN A C 1
ATOM 1380 O O . ASN A 1 173 ? 1.199 -12.928 -21.401 1.00 91.44 173 ASN A O 1
ATOM 1384 N N . ALA A 1 174 ? 3.279 -13.581 -20.890 1.00 90.00 174 ALA A N 1
ATOM 1385 C CA . ALA A 1 174 ? 3.146 -14.916 -21.461 1.00 90.00 174 ALA A CA 1
ATOM 1386 C C . ALA A 1 174 ? 2.132 -15.761 -20.683 1.00 90.00 174 ALA A C 1
ATOM 1388 O O . ALA A 1 174 ? 1.272 -16.384 -21.308 1.00 90.00 174 ALA A O 1
ATOM 1389 N N . ALA A 1 175 ? 2.184 -15.731 -19.348 1.00 86.69 175 ALA A N 1
ATOM 1390 C CA . ALA A 1 175 ? 1.200 -16.389 -18.503 1.00 86.69 175 ALA A CA 1
ATOM 1391 C C . ALA A 1 175 ? -0.211 -15.876 -18.815 1.00 86.69 175 ALA A C 1
ATOM 1393 O O . ALA A 1 175 ? -1.056 -16.670 -19.217 1.00 86.69 175 ALA A O 1
ATOM 1394 N N . ALA A 1 176 ? -0.441 -14.562 -18.780 1.00 86.44 176 ALA A N 1
ATOM 1395 C CA . ALA A 1 176 ? -1.739 -13.965 -19.096 1.00 86.44 176 ALA A CA 1
ATOM 1396 C C . ALA A 1 176 ? -2.279 -14.390 -20.479 1.00 86.44 176 ALA A C 1
ATOM 1398 O O . ALA A 1 176 ? -3.441 -14.786 -20.604 1.00 86.44 176 ALA A O 1
ATOM 1399 N N . ARG A 1 177 ? -1.421 -14.415 -21.510 1.00 88.38 177 ARG A N 1
ATOM 1400 C CA . ARG A 1 177 ? -1.793 -14.876 -22.860 1.00 88.38 177 ARG A CA 1
ATOM 1401 C C . ARG A 1 177 ? -2.224 -16.337 -22.919 1.00 88.38 177 ARG A C 1
ATOM 1403 O O . ARG A 1 177 ? -3.154 -16.655 -23.658 1.00 88.38 177 ARG A O 1
ATOM 1410 N N . ARG A 1 178 ? -1.616 -17.230 -22.128 1.00 84.50 178 ARG A N 1
ATOM 1411 C CA . ARG A 1 178 ? -2.056 -18.641 -22.035 1.00 84.50 178 ARG A CA 1
ATOM 1412 C C . ARG A 1 178 ? -3.476 -18.785 -21.482 1.00 84.50 178 ARG A C 1
ATOM 1414 O O . ARG A 1 178 ? -4.117 -19.807 -21.715 1.00 84.50 178 ARG A O 1
ATOM 1421 N N . HIS A 1 179 ? -3.985 -17.762 -20.800 1.00 78.06 179 HIS A N 1
ATOM 1422 C CA . HIS A 1 179 ? -5.350 -17.717 -20.276 1.00 78.06 179 HIS A CA 1
ATOM 1423 C C . HIS A 1 179 ? -6.300 -16.853 -21.117 1.00 78.06 179 HIS A C 1
ATOM 1425 O O . HIS A 1 179 ? -7.416 -16.579 -20.690 1.00 78.06 179 HIS A O 1
ATOM 1431 N N . GLY A 1 180 ? -5.892 -16.458 -22.328 1.00 84.69 180 GLY A N 1
ATOM 1432 C CA . GLY A 1 180 ? -6.747 -15.727 -23.267 1.00 84.69 180 GLY A CA 1
ATOM 1433 C C . GLY A 1 180 ? -6.784 -14.212 -23.060 1.00 84.69 180 GLY A C 1
ATOM 1434 O O . GLY A 1 180 ? -7.540 -13.530 -23.751 1.00 84.69 180 GLY A O 1
ATOM 1435 N N . PHE A 1 181 ? -5.960 -13.672 -22.161 1.00 85.94 181 PHE A N 1
ATOM 1436 C CA . PHE A 1 181 ? -5.778 -12.228 -22.016 1.00 85.94 181 PHE A CA 1
ATOM 1437 C C . PHE A 1 181 ? -4.759 -11.705 -23.036 1.00 85.94 181 PHE A C 1
ATOM 1439 O O . PHE A 1 181 ? -3.989 -12.463 -23.623 1.00 85.94 181 PHE A O 1
ATOM 1446 N N . ALA A 1 182 ? -4.758 -10.395 -23.279 1.00 90.12 182 ALA A N 1
ATOM 1447 C CA . ALA A 1 182 ? -3.839 -9.785 -24.248 1.00 90.12 182 ALA A CA 1
ATOM 1448 C C . ALA A 1 182 ? -2.413 -9.707 -23.674 1.00 90.12 182 ALA A C 1
ATOM 1450 O O . ALA A 1 182 ? -1.426 -10.030 -24.340 1.00 90.12 182 ALA A O 1
ATOM 1451 N N . ASP A 1 183 ? -2.345 -9.327 -22.405 1.00 90.19 183 ASP A N 1
ATOM 1452 C CA . ASP A 1 183 ? -1.158 -9.134 -21.590 1.00 90.19 183 ASP A CA 1
ATOM 1453 C C . ASP A 1 183 ? -1.574 -9.204 -20.108 1.00 90.19 183 ASP A C 1
ATOM 1455 O O . ASP A 1 183 ? -2.742 -9.456 -19.776 1.00 90.19 183 ASP A O 1
ATOM 1459 N N . PHE A 1 184 ? -0.613 -9.006 -19.209 1.00 87.56 184 PHE A N 1
ATOM 1460 C CA . PHE A 1 184 ? -0.865 -9.039 -17.775 1.00 87.56 184 PHE A CA 1
ATOM 1461 C C . PHE A 1 184 ? -1.734 -7.867 -17.292 1.00 87.56 184 PHE A C 1
ATOM 1463 O O . PHE A 1 184 ? -2.465 -8.033 -16.317 1.00 87.56 184 PHE A O 1
ATOM 1470 N N . ASN A 1 185 ? -1.741 -6.722 -17.988 1.00 85.25 185 ASN A N 1
ATOM 1471 C CA . ASN A 1 185 ? -2.645 -5.615 -17.657 1.00 85.25 185 ASN A CA 1
ATOM 1472 C C . ASN A 1 185 ? -4.091 -5.996 -17.907 1.00 85.25 185 ASN A C 1
ATOM 1474 O O . ASN A 1 185 ? -4.930 -5.805 -17.036 1.00 85.25 185 ASN A O 1
ATOM 1478 N N . HIS A 1 186 ? -4.382 -6.549 -19.086 1.00 85.38 186 HIS A N 1
ATOM 1479 C CA . HIS A 1 186 ? -5.721 -6.994 -19.441 1.00 85.38 186 HIS A CA 1
ATOM 1480 C C . HIS A 1 186 ? -6.209 -8.036 -18.429 1.00 85.38 186 HIS A C 1
ATOM 1482 O O . HIS A 1 186 ? -7.324 -7.916 -17.925 1.00 85.38 186 HIS A O 1
ATOM 1488 N N . PHE A 1 187 ? -5.350 -8.992 -18.059 1.00 83.62 187 PHE A N 1
ATOM 1489 C CA . PHE A 1 187 ? -5.631 -9.915 -16.961 1.00 83.62 187 PHE A CA 1
ATOM 1490 C C . PHE A 1 187 ? -5.965 -9.162 -15.664 1.00 83.62 187 PHE A C 1
ATOM 1492 O O . PHE A 1 187 ? -7.060 -9.308 -15.126 1.00 83.62 187 PHE A O 1
ATOM 1499 N N . TYR A 1 188 ? -5.068 -8.306 -15.177 1.00 79.38 188 TYR A N 1
ATOM 1500 C CA . TYR A 1 188 ? -5.249 -7.627 -13.897 1.00 79.38 188 TYR A CA 1
ATOM 1501 C C . TYR A 1 188 ? -6.497 -6.725 -13.864 1.00 79.38 188 TYR A C 1
ATOM 1503 O O . TYR A 1 188 ? -7.245 -6.735 -12.884 1.00 79.38 188 TYR A O 1
ATOM 1511 N N . SER A 1 189 ? -6.763 -5.968 -14.931 1.00 77.06 189 SER A N 1
ATOM 1512 C CA . SER A 1 189 ? -7.924 -5.082 -15.039 1.00 77.06 189 SER A CA 1
ATOM 1513 C C . SER A 1 189 ? -9.249 -5.844 -15.005 1.00 77.06 189 SER A C 1
ATOM 1515 O O . SER A 1 189 ? -10.153 -5.420 -14.289 1.00 77.06 189 SER A O 1
ATOM 1517 N N . GLU A 1 190 ? -9.373 -6.979 -15.696 1.00 74.31 190 GLU A N 1
ATOM 1518 C CA . GLU A 1 190 ? -10.615 -7.770 -15.697 1.00 74.31 190 GLU A CA 1
ATOM 1519 C C . GLU A 1 190 ? -10.970 -8.307 -14.301 1.00 74.31 190 GLU A C 1
ATOM 1521 O O . GLU A 1 190 ? -12.138 -8.300 -13.906 1.00 74.31 190 GLU A O 1
ATOM 1526 N N . TYR A 1 191 ? -9.971 -8.715 -13.512 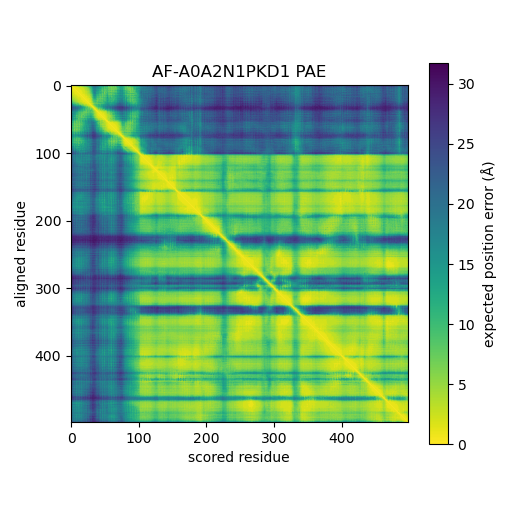1.00 69.12 191 TYR A N 1
ATOM 1527 C CA . TYR A 1 191 ? -10.209 -9.272 -12.176 1.00 69.12 191 TYR A CA 1
ATOM 1528 C C . TYR A 1 191 ? -10.341 -8.218 -11.073 1.00 69.12 191 TYR A C 1
ATOM 1530 O O . TYR A 1 191 ? -11.100 -8.422 -10.123 1.00 69.12 191 TYR A O 1
ATOM 1538 N N . ASN A 1 192 ? -9.625 -7.098 -11.185 1.00 66.56 192 ASN A N 1
ATOM 1539 C CA . ASN A 1 192 ? -9.478 -6.147 -10.081 1.00 66.56 192 ASN A CA 1
ATOM 1540 C C . ASN A 1 192 ? -10.107 -4.777 -10.377 1.00 66.56 192 ASN A C 1
ATOM 1542 O O . ASN A 1 192 ? -10.798 -4.207 -9.523 1.00 66.56 192 ASN A O 1
ATOM 1546 N N . PHE A 1 193 ? -9.939 -4.258 -11.599 1.00 67.31 193 PHE A N 1
ATOM 1547 C CA . PHE A 1 193 ? -10.317 -2.889 -11.958 1.00 67.31 193 PHE A CA 1
ATOM 1548 C C . PHE A 1 193 ? -10.745 -2.736 -13.424 1.00 67.31 193 PHE A C 1
ATOM 1550 O O . PHE A 1 193 ? -9.992 -2.211 -14.245 1.00 67.31 193 PHE A O 1
ATOM 1557 N N . SER A 1 194 ? -11.996 -3.080 -13.745 1.00 63.72 194 SER A N 1
ATOM 1558 C CA . SER A 1 194 ? -12.550 -2.855 -15.096 1.00 63.72 194 SER A CA 1
ATOM 1559 C C . SER A 1 194 ? -12.480 -1.386 -15.557 1.00 63.72 194 SER A C 1
ATOM 1561 O O . SER A 1 194 ? -12.548 -1.110 -16.748 1.00 63.72 194 SER A O 1
ATOM 1563 N N . ASP A 1 195 ? -12.345 -0.446 -14.608 1.00 68.94 195 ASP A N 1
ATOM 1564 C CA . ASP A 1 195 ? -12.333 1.007 -14.833 1.00 68.94 195 ASP A CA 1
ATOM 1565 C C . ASP A 1 195 ? -11.006 1.621 -14.336 1.00 68.94 195 ASP A C 1
ATOM 1567 O O . ASP A 1 195 ? -10.984 2.699 -13.739 1.00 68.94 195 ASP A O 1
ATOM 1571 N N . PHE A 1 196 ? -9.896 0.894 -14.505 1.00 68.06 196 PHE A N 1
ATOM 1572 C CA . PHE A 1 196 ? -8.580 1.242 -13.959 1.00 68.06 196 PHE A CA 1
ATOM 1573 C C . PHE A 1 196 ? -8.167 2.704 -14.223 1.00 68.06 196 PHE A C 1
ATOM 1575 O O . PHE A 1 196 ? -7.803 3.424 -13.290 1.00 68.06 196 PHE A O 1
ATOM 1582 N N . GLY A 1 197 ? -8.286 3.156 -15.476 1.00 68.44 197 GLY A N 1
ATOM 1583 C CA . GLY A 1 197 ? -7.908 4.513 -15.881 1.00 68.44 197 GLY A CA 1
ATOM 1584 C C . GLY A 1 197 ? -8.752 5.608 -15.221 1.00 68.44 197 GLY A C 1
ATOM 1585 O O . GLY A 1 197 ? -8.201 6.580 -14.704 1.00 68.44 197 GLY A O 1
ATOM 1586 N N . ASP A 1 198 ? -10.075 5.428 -15.176 1.00 70.56 198 ASP A N 1
ATOM 1587 C CA . ASP A 1 198 ? -10.989 6.388 -14.544 1.00 70.56 198 ASP A CA 1
ATOM 1588 C C . ASP A 1 198 ? -10.736 6.476 -13.036 1.00 70.56 198 ASP A C 1
ATOM 1590 O O . ASP A 1 198 ? -10.704 7.568 -12.464 1.00 70.56 198 ASP A O 1
ATOM 1594 N N . MET A 1 199 ? -10.494 5.327 -12.398 1.00 74.19 199 MET A N 1
ATOM 1595 C CA . MET A 1 199 ? -10.213 5.260 -10.970 1.00 74.19 199 MET A CA 1
ATOM 1596 C C . MET A 1 199 ? -8.900 5.966 -10.621 1.00 74.19 199 MET A C 1
ATOM 1598 O O . MET A 1 199 ? -8.884 6.782 -9.702 1.00 74.19 199 MET A O 1
ATOM 1602 N N . ILE A 1 200 ? -7.812 5.693 -11.348 1.00 73.81 200 ILE A N 1
ATOM 1603 C CA . ILE A 1 200 ? -6.518 6.345 -11.110 1.00 73.81 200 ILE A CA 1
ATOM 1604 C C . ILE A 1 200 ? -6.613 7.858 -11.275 1.00 73.81 200 ILE A C 1
ATOM 1606 O O . ILE A 1 200 ? -6.057 8.603 -10.463 1.00 73.81 200 ILE A O 1
ATOM 1610 N N . PHE A 1 201 ? -7.349 8.324 -12.284 1.00 71.00 201 PHE A N 1
ATOM 1611 C CA . PHE A 1 201 ? -7.538 9.750 -12.498 1.00 71.00 201 PHE A CA 1
ATOM 1612 C C . PHE A 1 201 ? -8.371 10.399 -11.380 1.00 71.00 201 PHE A C 1
ATOM 1614 O O . PHE A 1 201 ? -7.974 11.441 -10.856 1.00 71.00 201 PHE A O 1
ATOM 1621 N N . GLU A 1 202 ? -9.486 9.777 -10.966 1.00 75.50 202 GLU A N 1
ATOM 1622 C CA . GLU A 1 202 ? -10.315 10.250 -9.842 1.00 75.50 202 GLU A CA 1
ATOM 1623 C C . GLU A 1 202 ? -9.488 10.341 -8.552 1.00 75.50 202 GLU A C 1
ATOM 1625 O O . GLU A 1 202 ? -9.483 11.375 -7.879 1.00 75.50 202 GLU A O 1
ATOM 1630 N N . ILE A 1 203 ? -8.750 9.275 -8.240 1.00 74.56 203 ILE A N 1
ATOM 1631 C CA . ILE A 1 203 ? -7.866 9.160 -7.079 1.00 74.56 203 ILE A CA 1
ATOM 1632 C C . ILE A 1 203 ? -6.807 10.274 -7.098 1.00 74.56 203 ILE A C 1
ATOM 1634 O O . ILE A 1 203 ? -6.708 11.040 -6.136 1.00 74.56 203 ILE A O 1
ATOM 1638 N N . SER A 1 204 ? -6.099 10.445 -8.218 1.00 71.38 204 SER A N 1
ATOM 1639 C CA . SER A 1 204 ? -5.029 11.442 -8.362 1.00 71.38 204 SER A CA 1
ATOM 1640 C C . SER A 1 204 ? -5.535 12.889 -8.265 1.00 71.38 204 SER A C 1
ATOM 1642 O O . SER A 1 204 ? -4.860 13.768 -7.727 1.00 71.38 204 SER A O 1
ATOM 1644 N N . GLU A 1 205 ? -6.725 13.186 -8.797 1.00 74.50 205 GLU A N 1
ATOM 1645 C CA . GLU A 1 205 ? -7.362 14.506 -8.673 1.00 74.50 205 GLU A CA 1
ATOM 1646 C C . GLU A 1 205 ? -7.770 14.817 -7.229 1.00 74.50 205 GLU A C 1
ATOM 1648 O O . GLU A 1 205 ? -7.500 15.918 -6.741 1.00 74.50 205 GLU A O 1
ATOM 1653 N N . ILE A 1 206 ? -8.401 13.863 -6.534 1.00 76.62 206 ILE A N 1
ATOM 1654 C CA . ILE A 1 206 ? -8.793 14.030 -5.127 1.00 76.62 206 ILE A CA 1
ATOM 1655 C C . ILE A 1 206 ? -7.549 14.259 -4.262 1.00 76.62 206 ILE A C 1
ATOM 1657 O O . ILE A 1 206 ? -7.529 15.174 -3.438 1.00 76.62 206 ILE A O 1
ATOM 1661 N N . GLN A 1 207 ? -6.500 13.467 -4.481 1.00 75.19 207 GLN A N 1
ATOM 1662 C CA . GLN A 1 207 ? -5.271 13.525 -3.694 1.00 75.19 207 GLN A CA 1
ATOM 1663 C C . GLN A 1 207 ? -4.522 14.839 -3.866 1.00 75.19 207 GLN A C 1
ATOM 1665 O O . GLN A 1 207 ? -4.097 15.425 -2.873 1.00 75.19 207 GLN A O 1
ATOM 1670 N N . ARG A 1 208 ? -4.401 15.343 -5.101 1.00 70.88 208 ARG A N 1
ATOM 1671 C CA . ARG A 1 208 ? -3.745 16.635 -5.348 1.00 70.88 208 ARG A CA 1
ATOM 1672 C C . ARG A 1 208 ? -4.444 17.776 -4.614 1.00 70.88 208 ARG A C 1
ATOM 1674 O O . ARG A 1 208 ? -3.777 18.558 -3.944 1.00 70.88 208 ARG A O 1
ATOM 1681 N N . ARG A 1 209 ? -5.779 17.836 -4.676 1.00 75.06 209 ARG A N 1
ATOM 1682 C CA . ARG A 1 209 ? -6.554 18.887 -3.991 1.00 75.06 209 ARG A CA 1
ATOM 1683 C C . ARG A 1 209 ? -6.361 18.846 -2.480 1.00 75.06 209 ARG A C 1
ATOM 1685 O O . ARG A 1 209 ? -6.117 19.875 -1.865 1.00 75.06 209 ARG A O 1
ATOM 1692 N N . GLU A 1 210 ? -6.431 17.659 -1.888 1.00 74.94 210 GLU A N 1
ATOM 1693 C CA . GLU A 1 210 ? -6.231 17.524 -0.445 1.00 74.94 210 GLU A CA 1
ATOM 1694 C C . GLU A 1 210 ? -4.791 17.811 -0.022 1.00 74.94 210 GLU A C 1
ATOM 1696 O O . GLU A 1 210 ? -4.568 18.344 1.063 1.00 74.94 210 GLU A O 1
ATOM 1701 N N . LEU A 1 211 ? -3.806 17.491 -0.863 1.00 71.19 211 LEU A N 1
ATOM 1702 C CA . LEU A 1 211 ? -2.409 17.785 -0.560 1.00 71.19 211 LEU A CA 1
ATOM 1703 C C . LEU A 1 211 ? -2.168 19.295 -0.543 1.00 71.19 211 LEU A C 1
ATOM 1705 O O . LEU A 1 211 ? -1.479 19.791 0.350 1.00 71.19 211 LEU A O 1
ATOM 1709 N N . ASP A 1 212 ? -2.775 20.025 -1.478 1.00 71.12 212 ASP A N 1
ATOM 1710 C CA . ASP A 1 212 ? -2.752 21.486 -1.481 1.00 71.12 212 ASP A CA 1
ATOM 1711 C C . ASP A 1 212 ? -3.413 22.060 -0.219 1.00 71.12 212 ASP A C 1
ATOM 1713 O O . ASP A 1 212 ? -2.825 22.926 0.435 1.00 71.12 212 ASP A O 1
ATOM 1717 N N . ASP A 1 213 ? -4.574 21.535 0.186 1.00 74.50 213 ASP A N 1
ATOM 1718 C CA . ASP A 1 213 ? -5.265 21.959 1.411 1.00 74.50 213 ASP A CA 1
ATOM 1719 C C . ASP A 1 213 ? -4.406 21.728 2.666 1.00 74.50 213 ASP A C 1
ATOM 1721 O O . ASP A 1 213 ? -4.278 22.613 3.519 1.00 74.50 213 ASP A O 1
ATOM 1725 N N . VAL A 1 214 ? -3.766 20.558 2.774 1.00 70.19 214 VAL A N 1
ATOM 1726 C CA . VAL A 1 214 ? -2.876 20.221 3.895 1.00 70.19 214 VAL A CA 1
ATOM 1727 C C . VAL A 1 214 ? -1.655 21.139 3.917 1.00 70.19 214 VAL A C 1
ATOM 1729 O O . VAL A 1 214 ? -1.297 21.657 4.975 1.00 70.19 214 VAL A O 1
ATOM 1732 N N . LYS A 1 215 ? -1.038 21.415 2.763 1.00 67.38 215 LYS A N 1
ATOM 1733 C CA . LYS A 1 215 ? 0.097 22.345 2.672 1.00 67.38 215 LYS A CA 1
ATOM 1734 C C . LYS A 1 215 ? -0.288 23.758 3.093 1.00 67.38 215 LYS A C 1
ATOM 1736 O O . LYS A 1 215 ? 0.432 24.362 3.890 1.00 67.38 215 LYS A O 1
ATOM 1741 N N . ILE A 1 216 ? -1.439 24.253 2.633 1.00 74.56 216 ILE A N 1
ATOM 1742 C CA . ILE A 1 216 ? -1.982 25.554 3.044 1.00 74.56 216 ILE A CA 1
ATOM 1743 C C . ILE A 1 216 ? -2.188 25.587 4.563 1.00 74.56 216 ILE A C 1
ATOM 1745 O O . ILE A 1 216 ? -1.767 26.545 5.214 1.00 74.56 216 ILE A O 1
ATOM 1749 N N . ALA A 1 217 ? -2.767 24.533 5.147 1.00 69.88 217 ALA A N 1
ATOM 1750 C CA . ALA A 1 217 ? -2.960 24.422 6.594 1.00 69.88 217 ALA A CA 1
ATOM 1751 C C . ALA A 1 217 ? -1.631 24.391 7.373 1.00 69.88 217 ALA A C 1
ATOM 1753 O O . ALA A 1 217 ? -1.550 24.898 8.492 1.00 69.88 217 ALA A O 1
ATOM 1754 N N . MET A 1 218 ? -0.573 23.847 6.769 1.00 65.88 218 MET A N 1
ATOM 1755 C CA . MET A 1 218 ? 0.788 23.856 7.310 1.00 65.88 218 MET A CA 1
ATOM 1756 C C . MET A 1 218 ? 1.542 25.171 7.044 1.00 65.88 218 MET A C 1
ATOM 1758 O O . MET A 1 218 ? 2.684 25.310 7.472 1.00 65.88 218 MET A O 1
ATOM 1762 N N . GLY A 1 219 ? 0.954 26.148 6.347 1.00 67.81 219 GLY A N 1
ATOM 1763 C CA . GLY A 1 219 ? 1.656 27.374 5.952 1.00 67.81 219 GLY A CA 1
ATOM 1764 C C . GLY A 1 219 ? 2.792 27.135 4.949 1.00 67.81 219 GLY A C 1
ATOM 1765 O O . GLY A 1 219 ? 3.666 27.989 4.795 1.00 67.81 219 GLY A O 1
ATOM 1766 N N . LEU A 1 220 ? 2.791 25.981 4.279 1.00 65.25 220 LEU A N 1
ATOM 1767 C CA . LEU A 1 220 ? 3.691 25.665 3.179 1.00 65.25 220 LEU A CA 1
ATOM 1768 C C . LEU A 1 220 ? 3.114 26.236 1.881 1.00 65.25 220 LEU A C 1
ATOM 1770 O O . LEU A 1 220 ? 1.897 26.322 1.706 1.00 65.25 220 LEU A O 1
ATOM 1774 N N . SER A 1 221 ? 3.986 26.628 0.950 1.00 57.69 221 SER A N 1
ATOM 1775 C CA . SER A 1 221 ? 3.523 26.977 -0.394 1.00 57.69 221 SER A CA 1
ATOM 1776 C C . SER A 1 221 ? 2.865 25.743 -1.025 1.00 57.69 221 SER A C 1
ATOM 1778 O O . SER A 1 221 ? 3.454 24.658 -0.959 1.00 57.69 221 SER A O 1
ATOM 1780 N N . PRO A 1 222 ? 1.703 25.891 -1.691 1.00 60.16 222 PRO A N 1
ATOM 1781 C CA . PRO A 1 222 ? 1.246 24.907 -2.668 1.00 60.16 222 PRO A CA 1
ATOM 1782 C C . PRO A 1 222 ? 2.369 24.626 -3.669 1.00 60.16 222 PRO A C 1
ATOM 1784 O O . PRO A 1 222 ? 3.241 25.489 -3.865 1.00 60.16 222 PRO A O 1
ATOM 1787 N N . PHE A 1 223 ? 2.362 23.452 -4.305 1.00 51.62 223 PHE A N 1
ATOM 1788 C CA . PHE A 1 223 ? 3.330 23.182 -5.366 1.00 51.62 223 PHE A CA 1
ATOM 1789 C C . PHE A 1 223 ? 3.213 24.277 -6.430 1.00 51.62 223 PHE A C 1
ATOM 1791 O O . PHE A 1 223 ? 2.188 24.426 -7.094 1.00 51.62 223 PHE A O 1
ATOM 1798 N N . LYS A 1 224 ? 4.270 25.073 -6.590 1.00 50.44 224 LYS A N 1
ATOM 1799 C CA . LYS A 1 224 ? 4.461 25.803 -7.835 1.00 50.44 224 LYS A CA 1
ATOM 1800 C C . LYS A 1 224 ? 5.038 24.797 -8.814 1.00 50.44 224 LYS A C 1
ATOM 1802 O O . LYS A 1 224 ? 5.999 24.110 -8.478 1.00 50.44 224 LYS A O 1
ATOM 1807 N N . ASN A 1 225 ? 4.453 24.708 -10.006 1.00 42.19 225 ASN A N 1
ATOM 1808 C CA . ASN A 1 225 ? 5.042 23.945 -11.104 1.00 42.19 225 ASN A CA 1
ATOM 1809 C C . ASN A 1 225 ? 6.531 24.320 -11.223 1.00 42.19 225 ASN A C 1
ATOM 1811 O O . ASN A 1 225 ? 6.835 25.464 -11.566 1.00 42.19 225 ASN A O 1
ATOM 1815 N N . GLY A 1 226 ? 7.431 23.382 -10.908 1.00 39.03 226 GLY A N 1
ATOM 1816 C CA . GLY A 1 226 ? 8.880 23.558 -11.046 1.00 39.03 226 GLY A CA 1
ATOM 1817 C C . GLY A 1 226 ? 9.718 23.645 -9.762 1.00 39.03 226 GLY A C 1
ATOM 1818 O O . GLY A 1 226 ? 10.936 23.721 -9.891 1.00 39.03 226 GLY A O 1
ATOM 1819 N N . ASP A 1 227 ? 9.143 23.595 -8.554 1.00 38.41 227 ASP A N 1
ATOM 1820 C CA . ASP A 1 227 ? 9.943 23.457 -7.320 1.00 38.41 227 ASP A CA 1
ATOM 1821 C C . ASP A 1 227 ? 10.209 21.964 -7.048 1.00 38.41 227 ASP A C 1
ATOM 1823 O O . ASP A 1 227 ? 9.452 21.269 -6.371 1.00 38.41 227 ASP A O 1
ATOM 1827 N N . SER A 1 228 ? 11.263 21.456 -7.684 1.00 41.97 228 SER A N 1
ATOM 1828 C CA . SER A 1 228 ? 11.571 20.038 -7.842 1.00 41.97 228 SER A CA 1
ATOM 1829 C C . SER A 1 228 ? 12.814 19.619 -7.053 1.00 41.97 228 SER A C 1
ATOM 1831 O O . SER A 1 228 ? 13.924 19.692 -7.578 1.00 41.97 228 SER A O 1
ATOM 1833 N N . GLU A 1 229 ? 12.661 19.116 -5.831 1.00 44.56 229 GLU A N 1
ATOM 1834 C CA . GLU A 1 229 ? 13.742 18.363 -5.185 1.00 44.56 229 GLU A CA 1
ATOM 1835 C C . GLU A 1 229 ? 13.208 17.046 -4.604 1.00 44.56 229 GLU A C 1
ATOM 1837 O O . GLU A 1 229 ? 12.373 17.008 -3.710 1.00 44.56 229 GLU A O 1
ATOM 1842 N N . VAL A 1 230 ? 13.668 15.967 -5.242 1.00 45.75 230 VAL A N 1
ATOM 1843 C CA . VAL A 1 230 ? 13.652 14.537 -4.906 1.00 45.75 230 VAL A CA 1
ATOM 1844 C C . VAL A 1 230 ? 12.829 14.114 -3.674 1.00 45.75 230 VAL A C 1
ATOM 1846 O O . VAL A 1 230 ? 13.224 14.200 -2.513 1.00 45.75 230 VAL A O 1
ATOM 1849 N N . TYR A 1 231 ? 11.708 13.478 -3.981 1.00 45.25 231 TYR A N 1
ATOM 1850 C CA . TYR A 1 231 ? 10.630 13.048 -3.094 1.00 45.25 231 TYR A CA 1
ATOM 1851 C C . TYR A 1 231 ? 11.001 12.145 -1.895 1.00 45.25 231 TYR A C 1
ATOM 1853 O O . TYR A 1 231 ? 10.384 12.242 -0.836 1.00 45.25 231 TYR A O 1
ATOM 1861 N N . PHE A 1 232 ? 12.027 11.294 -1.989 1.00 44.09 232 PHE A N 1
ATOM 1862 C CA . PHE A 1 232 ? 12.441 10.464 -0.841 1.00 44.09 232 PHE A CA 1
ATOM 1863 C C . PHE A 1 232 ? 13.263 11.246 0.191 1.00 44.09 232 PHE A C 1
ATOM 1865 O O . PHE A 1 232 ? 13.224 10.959 1.390 1.00 44.09 232 PHE A O 1
ATOM 1872 N N . GLN A 1 233 ? 13.968 12.284 -0.259 1.00 45.09 233 GLN A N 1
ATOM 1873 C CA . GLN A 1 233 ? 14.642 13.226 0.631 1.00 45.09 233 GLN A CA 1
ATOM 1874 C C . GLN A 1 233 ? 13.622 14.136 1.309 1.00 45.09 233 GLN A C 1
ATOM 1876 O O . GLN A 1 233 ? 13.839 14.541 2.453 1.00 45.09 233 GLN A O 1
ATOM 1881 N N . ASP A 1 234 ? 12.500 14.383 0.632 1.00 50.69 234 ASP A N 1
ATOM 1882 C CA . ASP A 1 234 ? 11.448 15.273 1.088 1.00 50.69 234 ASP A CA 1
ATOM 1883 C C . ASP A 1 234 ? 10.570 14.693 2.193 1.00 50.69 234 ASP A C 1
ATOM 1885 O O . ASP A 1 234 ? 9.951 15.454 2.912 1.00 50.69 234 ASP A O 1
ATOM 1889 N N . TRP A 1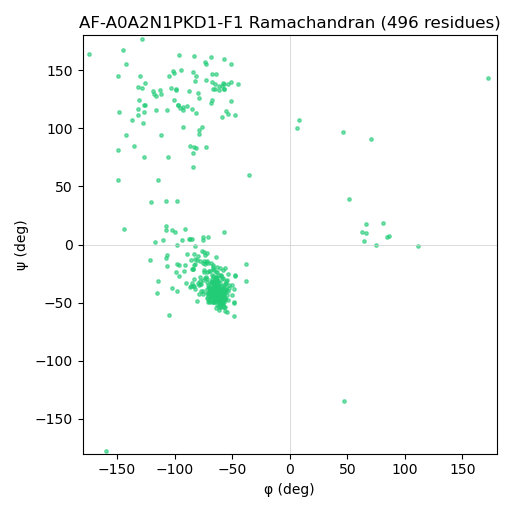 235 ? 10.572 13.383 2.448 1.00 54.44 235 TRP A N 1
ATOM 1890 C CA . TRP A 1 235 ? 9.889 12.826 3.625 1.00 54.44 235 TRP A CA 1
ATOM 1891 C C . TRP A 1 235 ? 10.576 13.162 4.936 1.00 54.44 235 TRP A C 1
ATOM 1893 O O . TRP A 1 235 ? 9.945 13.615 5.895 1.00 54.44 235 TRP A O 1
ATOM 1903 N N . ASN A 1 236 ? 11.885 12.923 4.977 1.00 49.69 236 ASN A N 1
ATOM 1904 C CA . ASN A 1 236 ? 12.698 13.312 6.115 1.00 49.69 236 ASN A CA 1
ATOM 1905 C C . ASN A 1 236 ? 12.821 14.837 6.159 1.00 49.69 236 ASN A C 1
ATOM 1907 O O . ASN A 1 236 ? 12.716 15.390 7.243 1.00 49.69 236 ASN A O 1
ATOM 1911 N N . SER A 1 237 ? 12.910 15.529 5.012 1.00 51.06 237 SER A N 1
ATOM 1912 C CA . SER A 1 237 ? 12.846 16.996 4.979 1.00 51.06 237 SER A CA 1
ATOM 1913 C C . SER A 1 237 ? 11.504 17.514 5.517 1.00 51.06 237 SER A C 1
ATOM 1915 O O . SER A 1 237 ? 11.520 18.376 6.381 1.00 51.06 237 SER A O 1
ATOM 1917 N N . LEU A 1 238 ? 10.353 16.968 5.103 1.00 56.06 238 LEU A N 1
ATOM 1918 C CA . LEU A 1 238 ? 9.022 17.335 5.597 1.00 56.06 238 LEU A CA 1
ATOM 1919 C C . LEU A 1 238 ? 8.959 17.111 7.093 1.00 56.06 238 LEU A C 1
ATOM 1921 O O . LEU A 1 238 ? 8.566 18.023 7.804 1.00 56.06 238 LEU A O 1
ATOM 1925 N N . ARG A 1 239 ? 9.389 15.934 7.567 1.00 62.19 239 ARG A N 1
ATOM 1926 C CA . ARG A 1 239 ? 9.460 15.591 8.993 1.00 62.19 239 ARG A CA 1
ATOM 1927 C C . ARG A 1 239 ? 10.345 16.561 9.781 1.00 62.19 239 ARG A C 1
ATOM 1929 O O . ARG A 1 239 ? 9.999 16.895 10.913 1.00 62.19 239 ARG A O 1
ATOM 1936 N N . ASP A 1 240 ? 11.470 16.973 9.210 1.00 61.91 240 ASP A N 1
ATOM 1937 C CA . ASP A 1 240 ? 12.468 17.821 9.863 1.00 61.91 240 ASP A CA 1
ATOM 1938 C C . ASP A 1 240 ? 12.122 19.324 9.733 1.00 61.91 240 ASP A C 1
ATOM 1940 O O . ASP A 1 240 ? 12.551 20.125 10.561 1.00 61.91 240 ASP A O 1
ATOM 1944 N N . ASN A 1 241 ? 11.286 19.695 8.756 1.00 63.31 241 ASN A N 1
ATOM 1945 C CA . ASN A 1 241 ? 10.816 21.054 8.465 1.00 63.31 241 ASN A CA 1
ATOM 1946 C C . ASN A 1 241 ? 9.344 21.281 8.851 1.00 63.31 241 ASN A C 1
ATOM 1948 O O . ASN A 1 241 ? 8.752 22.286 8.448 1.00 63.31 241 ASN A O 1
ATOM 1952 N N . LEU A 1 242 ? 8.727 20.370 9.615 1.00 69.31 242 LEU A N 1
ATOM 1953 C CA . LEU A 1 242 ? 7.374 20.593 10.119 1.00 69.31 242 LEU A CA 1
ATOM 1954 C C . LEU A 1 242 ? 7.363 21.894 10.938 1.00 69.31 242 LEU A C 1
ATOM 1956 O O . LEU A 1 242 ? 8.201 22.069 11.826 1.00 69.31 242 LEU A O 1
ATOM 1960 N N . PRO A 1 243 ? 6.380 22.787 10.733 1.00 73.81 243 PRO A N 1
ATOM 1961 C CA . PRO A 1 243 ? 6.242 24.001 11.539 1.00 73.81 243 PRO A CA 1
ATOM 1962 C C . PRO A 1 243 ? 5.770 23.700 12.976 1.00 73.81 243 PRO A C 1
ATOM 1964 O O . PRO A 1 243 ? 5.474 24.613 13.746 1.00 73.81 243 PRO A O 1
ATOM 1967 N N . PHE A 1 244 ? 5.671 22.419 13.340 1.00 77.50 244 PHE A N 1
ATOM 1968 C CA . PHE A 1 244 ? 5.204 21.919 14.621 1.00 77.50 244 PHE A CA 1
ATOM 1969 C C . PHE A 1 244 ? 6.002 20.689 15.069 1.00 77.50 244 PHE A C 1
ATOM 1971 O O . PHE A 1 244 ? 6.553 19.942 14.263 1.00 77.50 244 PHE A O 1
ATOM 1978 N N . SER A 1 245 ? 6.033 20.456 16.383 1.00 82.94 245 SER A N 1
ATOM 1979 C CA . SER A 1 245 ? 6.672 19.274 16.963 1.00 82.94 245 SER A CA 1
ATOM 1980 C C . SER A 1 245 ? 5.744 18.058 16.920 1.00 82.94 245 SER A C 1
ATOM 1982 O O . SER A 1 245 ? 4.557 18.166 17.218 1.00 82.94 245 SER A O 1
ATOM 1984 N N . LEU A 1 246 ? 6.319 16.887 16.635 1.00 83.69 246 LEU A N 1
ATOM 1985 C CA . LEU A 1 246 ? 5.691 15.572 16.826 1.00 83.69 246 LEU A CA 1
ATOM 1986 C C . LEU A 1 246 ? 6.308 14.801 18.006 1.00 83.69 246 LEU A C 1
ATOM 1988 O O . LEU A 1 246 ? 6.151 13.586 18.097 1.00 83.69 246 LEU A O 1
ATOM 1992 N N . SER A 1 247 ? 7.055 15.474 18.889 1.00 86.12 247 SER A N 1
ATOM 1993 C CA . SER A 1 247 ? 7.814 14.829 19.971 1.00 86.12 247 SER A CA 1
ATOM 1994 C C . SER A 1 247 ? 6.950 13.956 20.878 1.00 86.12 247 SER A C 1
ATOM 1996 O O . SER A 1 247 ? 7.377 12.860 21.220 1.00 86.12 247 SER A O 1
ATOM 1998 N N . VAL A 1 248 ? 5.728 14.396 21.196 1.00 85.94 248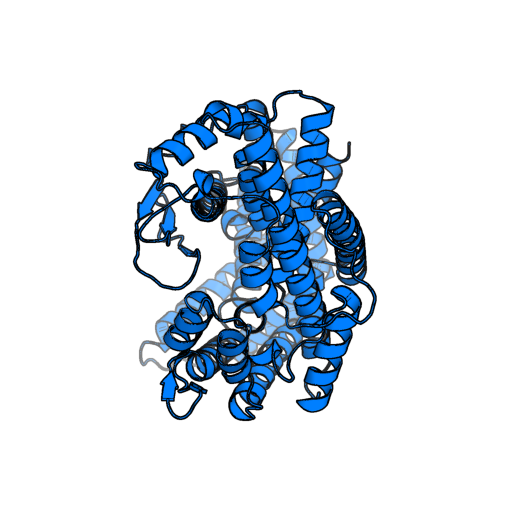 VAL A N 1
ATOM 1999 C CA . VAL A 1 248 ? 4.792 13.641 22.046 1.00 85.94 248 VAL A CA 1
ATOM 2000 C C . VAL A 1 248 ? 4.397 12.296 21.420 1.00 85.94 248 VAL A C 1
ATOM 2002 O O . VAL A 1 248 ? 4.225 11.305 22.117 1.00 85.94 248 VAL A O 1
ATOM 2005 N N . PHE A 1 249 ? 4.348 12.211 20.087 1.00 86.50 249 PHE A N 1
ATOM 2006 C CA . PHE A 1 249 ? 4.031 10.965 19.385 1.00 86.50 249 PHE A CA 1
ATOM 2007 C C . PHE A 1 249 ? 5.239 10.035 19.210 1.00 86.50 249 PHE A C 1
ATOM 2009 O O . PHE A 1 249 ? 5.086 8.901 18.758 1.00 86.50 249 PHE A O 1
ATOM 2016 N N . ARG A 1 250 ? 6.448 10.500 19.549 1.00 85.44 250 ARG A N 1
ATOM 2017 C CA . ARG A 1 250 ? 7.676 9.690 19.523 1.00 85.44 250 ARG A CA 1
ATOM 2018 C C . ARG A 1 250 ? 7.932 8.968 20.841 1.00 85.44 250 ARG A C 1
ATOM 2020 O O . ARG A 1 250 ? 8.844 8.145 20.891 1.00 85.44 250 ARG A O 1
ATOM 2027 N N . GLU A 1 251 ? 7.152 9.268 21.876 1.00 88.38 251 GLU A N 1
ATOM 2028 C CA . GLU A 1 251 ? 7.207 8.556 23.147 1.00 88.38 251 GLU A CA 1
ATOM 2029 C C . GLU A 1 251 ? 6.863 7.081 22.939 1.00 88.38 251 GLU A C 1
ATOM 2031 O O . GLU A 1 251 ? 5.910 6.736 22.234 1.00 88.38 251 GLU A O 1
ATOM 2036 N N . GLU A 1 252 ? 7.687 6.215 23.523 1.00 90.50 252 GLU A N 1
ATOM 2037 C CA . GLU A 1 252 ? 7.492 4.775 23.452 1.00 90.50 252 GLU A CA 1
ATOM 2038 C C . GLU A 1 252 ? 6.218 4.383 24.203 1.00 90.50 252 GLU A C 1
ATOM 2040 O O . GLU A 1 252 ? 5.973 4.828 25.325 1.00 90.50 252 GLU A O 1
ATOM 2045 N N . ILE A 1 253 ? 5.409 3.537 23.574 1.00 90.88 253 ILE A N 1
ATOM 2046 C CA . ILE A 1 253 ? 4.214 2.955 24.164 1.00 90.88 253 ILE A CA 1
ATOM 2047 C C . ILE A 1 253 ? 4.665 1.723 24.957 1.00 90.88 253 ILE A C 1
ATOM 2049 O O . ILE A 1 253 ? 5.155 0.774 24.343 1.00 90.88 253 ILE A O 1
ATOM 2053 N N . PRO A 1 254 ? 4.495 1.691 26.295 1.00 89.38 254 PRO A N 1
ATOM 2054 C CA . PRO A 1 254 ? 5.012 0.590 27.111 1.00 89.38 254 PRO A CA 1
ATOM 2055 C C . PRO A 1 254 ? 4.396 -0.772 26.774 1.00 89.38 254 PRO A C 1
ATOM 2057 O O . PRO A 1 254 ? 5.078 -1.792 26.832 1.00 89.38 254 PRO A O 1
ATOM 2060 N N . ASP A 1 255 ? 3.107 -0.785 26.425 1.00 91.25 255 ASP A N 1
ATOM 2061 C CA . ASP A 1 255 ? 2.382 -1.978 25.988 1.00 91.25 255 ASP A CA 1
ATOM 2062 C C . ASP A 1 255 ? 1.528 -1.646 24.752 1.00 91.25 255 ASP A C 1
ATOM 2064 O O . ASP A 1 255 ? 0.347 -1.298 24.869 1.00 91.25 255 ASP A O 1
ATOM 2068 N N . PRO A 1 256 ? 2.114 -1.702 23.543 1.00 89.19 256 PRO A N 1
ATOM 2069 C CA . PRO A 1 256 ? 1.388 -1.377 22.321 1.00 89.19 256 PRO A CA 1
ATOM 2070 C C . PRO A 1 256 ? 0.273 -2.387 22.030 1.00 89.19 256 PRO A C 1
ATOM 2072 O O . PRO A 1 256 ? -0.735 -2.024 21.430 1.00 89.19 256 PRO A O 1
ATOM 2075 N N . VAL A 1 257 ? 0.401 -3.633 22.498 1.00 88.38 257 VAL A N 1
ATOM 2076 C CA . VAL A 1 257 ? -0.631 -4.660 22.313 1.00 88.38 257 VAL A CA 1
ATOM 2077 C C . VAL A 1 257 ? -1.865 -4.337 23.148 1.00 88.38 257 VAL A C 1
ATOM 2079 O O . VAL A 1 257 ? -2.978 -4.487 22.649 1.00 88.38 257 VAL A O 1
ATOM 2082 N N . ALA A 1 258 ? -1.705 -3.855 24.383 1.00 92.12 258 ALA A N 1
ATOM 2083 C CA . ALA A 1 258 ? -2.836 -3.404 25.193 1.00 92.12 258 ALA A CA 1
ATOM 2084 C C . ALA A 1 258 ? -3.605 -2.251 24.527 1.00 92.12 258 ALA A C 1
ATOM 2086 O O . ALA A 1 258 ? -4.835 -2.273 24.513 1.00 92.12 258 ALA A O 1
ATOM 2087 N N . VAL A 1 259 ? -2.900 -1.295 23.911 1.00 93.62 259 VAL A N 1
ATOM 2088 C CA . VAL A 1 259 ? -3.522 -0.182 23.169 1.00 93.62 259 VAL A CA 1
ATOM 2089 C C . VAL A 1 259 ? -4.327 -0.691 21.968 1.00 93.62 259 VAL A C 1
ATOM 2091 O O . VAL A 1 259 ? -5.477 -0.292 21.777 1.00 93.62 259 VAL A O 1
ATOM 2094 N N . VAL A 1 260 ? -3.757 -1.614 21.186 1.00 92.00 260 VAL A N 1
ATOM 2095 C CA . VAL A 1 260 ? -4.448 -2.258 20.056 1.00 92.00 260 VAL A CA 1
ATOM 2096 C C . VAL A 1 260 ? -5.680 -3.029 20.555 1.00 92.00 260 VAL A C 1
ATOM 2098 O O . VAL A 1 260 ? -6.766 -2.884 19.991 1.00 92.00 260 VAL A O 1
ATOM 2101 N N . LYS A 1 261 ? -5.556 -3.770 21.668 1.00 92.94 261 LYS A N 1
ATOM 2102 C CA . LYS A 1 261 ? -6.664 -4.497 22.310 1.00 92.94 261 LYS A CA 1
ATOM 2103 C C . LYS A 1 261 ? -7.813 -3.600 22.724 1.00 92.94 261 LYS A C 1
ATOM 2105 O O . LYS A 1 261 ? -8.972 -3.917 22.458 1.00 92.94 261 LYS A O 1
ATOM 2110 N N . GLU A 1 262 ? -7.495 -2.486 23.367 1.00 94.88 262 GLU A N 1
ATOM 2111 C CA . GLU A 1 262 ? -8.488 -1.518 23.805 1.00 94.88 262 GLU A CA 1
ATOM 2112 C C . GLU A 1 262 ? -9.235 -0.910 22.610 1.00 94.88 262 GLU A C 1
ATOM 2114 O O . GLU A 1 262 ? -10.467 -0.868 22.609 1.00 94.88 262 GLU A O 1
ATOM 2119 N N . PHE A 1 263 ? -8.505 -0.485 21.575 1.00 95.50 263 PHE A N 1
ATOM 2120 C CA . PHE A 1 263 ? -9.087 0.116 20.377 1.00 95.50 263 PHE A CA 1
ATOM 2121 C C . PHE A 1 263 ? -10.043 -0.839 19.648 1.00 95.50 263 PHE A C 1
ATOM 2123 O O . PHE A 1 263 ? -11.214 -0.516 19.446 1.00 95.50 263 PHE A O 1
ATOM 2130 N N . TYR A 1 264 ? -9.584 -2.044 19.312 1.00 94.75 264 TYR A N 1
ATOM 2131 C CA . TYR A 1 264 ? -10.417 -3.040 18.633 1.00 94.75 264 TYR A CA 1
ATOM 2132 C C . TYR A 1 264 ? -11.552 -3.565 19.529 1.00 94.75 264 TYR A C 1
ATOM 2134 O O . TYR A 1 264 ? -12.642 -3.872 19.040 1.00 94.75 264 TYR A O 1
ATOM 2142 N N . GLY A 1 265 ? -11.352 -3.591 20.850 1.00 95.25 265 GLY A N 1
ATOM 2143 C CA . GLY A 1 265 ? -12.396 -3.901 21.826 1.00 95.25 265 GLY A CA 1
ATOM 2144 C C . GLY A 1 265 ? -13.565 -2.911 21.792 1.00 95.25 265 GLY A C 1
ATOM 2145 O O . GLY A 1 265 ? -14.718 -3.338 21.851 1.00 95.25 265 GLY A O 1
ATOM 2146 N N . LYS A 1 266 ? -13.303 -1.608 21.607 1.00 95.06 266 LYS A N 1
ATOM 2147 C CA . LYS A 1 266 ? -14.359 -0.582 21.442 1.00 95.06 266 LYS A CA 1
ATOM 2148 C C . LYS A 1 266 ? -15.190 -0.791 20.179 1.00 95.06 266 LYS A C 1
ATOM 2150 O O . LYS A 1 266 ? -16.374 -0.470 20.163 1.00 95.06 266 LYS A O 1
ATOM 2155 N N . LEU A 1 267 ? -14.591 -1.386 19.151 1.00 95.12 267 LEU A N 1
ATOM 2156 C CA . LEU A 1 267 ? -15.261 -1.781 17.912 1.00 95.12 267 LEU A CA 1
ATOM 2157 C C . LEU A 1 267 ? -15.934 -3.165 18.016 1.00 95.12 267 LEU A C 1
ATOM 2159 O O . LEU A 1 267 ? -16.496 -3.655 17.044 1.00 95.12 267 LEU A O 1
ATOM 2163 N N . GLY A 1 268 ? -15.929 -3.804 19.190 1.00 95.12 268 GLY A N 1
ATOM 2164 C CA . GLY A 1 268 ? -16.616 -5.077 19.417 1.00 95.12 268 GLY A CA 1
ATOM 2165 C C . GLY A 1 268 ? -15.852 -6.314 18.937 1.00 95.12 268 GLY A C 1
ATOM 2166 O O . GLY A 1 268 ? -16.469 -7.363 18.768 1.00 95.12 268 GLY A O 1
ATOM 2167 N N . PHE A 1 269 ? -14.537 -6.221 18.724 1.00 93.25 269 PHE A N 1
ATOM 2168 C CA . PHE A 1 269 ? -13.667 -7.351 18.363 1.00 93.25 269 PHE A CA 1
ATOM 2169 C C . PHE A 1 269 ? -12.924 -7.920 19.585 1.00 93.25 269 PHE A C 1
ATOM 2171 O O . PHE A 1 269 ? -11.746 -8.251 19.520 1.00 93.25 269 PHE A O 1
ATOM 2178 N N . SER A 1 270 ? -13.567 -7.983 20.753 1.00 92.00 270 SER A N 1
ATOM 2179 C CA . SER A 1 270 ? -12.951 -8.530 21.974 1.00 92.00 270 SER A CA 1
ATOM 2180 C C . SER A 1 270 ? -12.910 -10.062 22.017 1.00 92.00 270 SER A C 1
ATOM 2182 O O . SER A 1 270 ? -12.194 -10.631 22.834 1.00 92.00 270 SER A O 1
ATOM 2184 N N . ASP A 1 271 ? -13.656 -10.729 21.147 1.00 87.44 271 ASP A N 1
ATOM 2185 C CA . ASP A 1 271 ? -13.768 -12.184 21.027 1.00 87.44 271 ASP A CA 1
ATOM 2186 C C . ASP A 1 271 ? -12.629 -12.825 20.217 1.00 87.44 271 ASP A C 1
ATOM 2188 O O . ASP A 1 271 ? -12.403 -14.028 20.313 1.00 87.44 271 ASP A O 1
ATOM 2192 N N . CYS A 1 272 ? -11.883 -12.036 19.443 1.00 84.44 272 CYS A N 1
ATOM 2193 C CA . CYS A 1 272 ? -10.868 -12.548 18.521 1.00 84.44 272 CYS A CA 1
ATOM 2194 C C . CYS A 1 272 ? -9.498 -12.845 19.168 1.00 84.44 272 CYS A C 1
ATOM 2196 O O . CYS A 1 272 ? -8.693 -13.583 18.600 1.00 84.44 272 CYS A O 1
ATOM 2198 N N . TRP A 1 273 ? -9.215 -12.298 20.357 1.00 85.50 273 TRP A N 1
ATOM 2199 C CA . TRP A 1 273 ? -7.858 -12.269 20.927 1.00 85.50 273 TRP A CA 1
ATOM 2200 C C . TRP A 1 273 ? -7.265 -13.635 21.242 1.00 85.50 273 TRP A C 1
ATOM 2202 O O . TRP A 1 273 ? -6.051 -13.794 21.143 1.00 85.50 273 TRP A O 1
ATOM 2212 N N . ASP A 1 274 ? -8.099 -14.609 21.597 1.00 83.12 274 ASP A N 1
ATOM 2213 C CA . ASP A 1 274 ? -7.643 -15.964 21.917 1.00 83.12 274 ASP A CA 1
ATOM 2214 C C . ASP A 1 274 ? -7.155 -16.722 20.669 1.00 83.12 274 ASP A C 1
ATOM 2216 O O . ASP A 1 274 ? -6.449 -17.721 20.787 1.00 83.12 274 ASP A O 1
ATOM 2220 N N . SER A 1 275 ? -7.495 -16.229 19.472 1.00 79.19 275 SER A N 1
ATOM 2221 C CA . SER A 1 275 ? -7.083 -16.797 18.180 1.00 79.19 275 SER A CA 1
ATOM 2222 C C . SER A 1 275 ? -5.869 -16.083 17.567 1.00 79.19 275 SER A C 1
ATOM 2224 O O . SER A 1 275 ? -5.403 -16.448 16.491 1.00 79.19 275 SER A O 1
ATOM 2226 N N . LEU A 1 276 ? -5.330 -15.053 18.227 1.00 75.88 276 LEU A N 1
ATOM 2227 C CA . LEU A 1 276 ? -4.283 -14.203 17.657 1.00 75.88 276 LEU A CA 1
ATOM 2228 C C . LEU A 1 276 ? -2.963 -14.368 18.389 1.00 75.88 276 LEU A C 1
ATOM 2230 O O . LEU A 1 276 ? -2.887 -14.286 19.616 1.00 75.88 276 LEU A O 1
ATOM 2234 N N . ARG A 1 277 ? -1.891 -14.538 17.612 1.00 75.81 277 ARG A N 1
ATOM 2235 C CA . ARG A 1 277 ? -0.524 -14.580 18.123 1.00 75.81 277 ARG A CA 1
ATOM 2236 C C . ARG A 1 277 ? 0.255 -13.400 17.563 1.00 75.81 277 ARG A C 1
ATOM 2238 O O . ARG A 1 277 ? 0.497 -13.298 16.367 1.00 75.81 277 ARG A O 1
ATOM 2245 N N . ILE A 1 278 ? 0.673 -12.505 18.448 1.00 74.75 278 ILE A N 1
ATOM 2246 C CA . ILE A 1 278 ? 1.501 -11.353 18.086 1.00 74.75 278 ILE A CA 1
ATOM 2247 C C . ILE A 1 278 ? 2.951 -11.723 18.383 1.00 74.75 278 ILE A C 1
ATOM 2249 O O . ILE A 1 278 ? 3.288 -12.035 19.526 1.00 74.75 278 ILE A O 1
ATOM 2253 N N . GLU A 1 279 ? 3.804 -11.709 17.360 1.00 71.25 279 GLU A N 1
ATOM 2254 C CA . GLU A 1 279 ? 5.232 -11.988 17.507 1.00 71.25 279 GLU A CA 1
ATOM 2255 C C . GLU A 1 279 ? 6.063 -10.779 17.111 1.00 71.25 279 GLU A C 1
ATOM 2257 O O . GLU A 1 279 ? 5.943 -10.238 16.013 1.00 71.25 279 GLU A O 1
ATOM 2262 N N . LYS A 1 280 ? 6.987 -10.403 17.992 1.00 68.69 280 LYS A N 1
ATOM 2263 C CA . LYS A 1 280 ? 8.034 -9.451 17.652 1.00 68.69 280 LYS A CA 1
ATOM 2264 C C . LYS A 1 280 ? 9.117 -10.171 16.851 1.00 68.69 280 LYS A C 1
ATOM 2266 O O . LYS A 1 280 ? 9.662 -11.169 17.324 1.00 68.69 280 LYS A O 1
ATOM 2271 N N . ARG A 1 281 ? 9.451 -9.657 15.668 1.00 61.44 281 ARG A N 1
ATOM 2272 C CA . ARG A 1 281 ? 10.582 -10.132 14.861 1.00 61.44 281 ARG A CA 1
ATOM 2273 C C . ARG A 1 281 ? 11.466 -8.952 14.468 1.00 61.44 281 ARG A C 1
ATOM 2275 O O . ARG A 1 281 ? 10.957 -7.922 14.038 1.00 61.44 281 ARG A O 1
ATOM 2282 N N . ASP A 1 282 ? 12.779 -9.121 14.615 1.00 54.88 282 ASP A N 1
ATOM 2283 C CA . ASP A 1 282 ? 13.791 -8.134 14.218 1.00 54.88 282 ASP A CA 1
ATOM 2284 C C . ASP A 1 282 ? 14.107 -8.283 12.720 1.00 54.88 282 ASP A C 1
ATOM 2286 O O . ASP A 1 282 ? 15.192 -8.718 12.332 1.00 54.88 282 ASP A O 1
ATOM 2290 N N . ILE A 1 283 ? 13.131 -7.978 11.863 1.00 51.34 283 ILE A N 1
ATOM 2291 C CA . ILE A 1 283 ? 13.306 -7.963 10.405 1.00 51.34 283 ILE A CA 1
ATOM 2292 C C . ILE A 1 283 ? 13.192 -6.511 9.936 1.00 51.34 283 ILE A C 1
ATOM 2294 O O . ILE A 1 283 ? 12.245 -5.815 10.290 1.00 51.34 283 ILE A O 1
ATOM 2298 N N . ASN A 1 284 ? 14.162 -6.038 9.148 1.00 44.59 284 ASN A N 1
ATOM 2299 C CA . ASN A 1 284 ? 14.237 -4.641 8.685 1.00 44.59 284 ASN A CA 1
ATOM 2300 C C . ASN A 1 284 ? 13.231 -4.291 7.571 1.00 44.59 284 ASN A C 1
ATOM 2302 O O . ASN A 1 284 ? 13.263 -3.176 7.054 1.00 44.59 284 ASN A O 1
ATOM 2306 N N . VAL A 1 285 ? 12.348 -5.218 7.193 1.00 42.09 285 VAL A N 1
ATOM 2307 C CA . VAL A 1 285 ? 11.317 -4.995 6.173 1.00 42.09 285 VAL A CA 1
ATOM 2308 C C . VAL A 1 285 ? 9.992 -4.724 6.890 1.00 42.09 285 VAL A C 1
ATOM 2310 O O . VAL A 1 285 ? 9.584 -5.500 7.757 1.00 42.09 285 VAL A O 1
ATOM 2313 N N . CYS A 1 286 ? 9.350 -3.591 6.590 1.00 40.97 286 CYS A N 1
ATOM 2314 C CA . CYS A 1 286 ? 8.065 -3.222 7.193 1.00 40.97 286 CYS A CA 1
ATOM 2315 C C . CYS A 1 286 ? 6.999 -4.299 6.940 1.00 40.97 286 CYS A C 1
ATOM 2317 O O . CYS A 1 286 ? 6.919 -4.798 5.826 1.00 40.97 286 CYS A O 1
ATOM 2319 N N . GLY A 1 287 ? 6.206 -4.594 7.983 1.00 46.62 287 GLY A N 1
ATOM 2320 C CA . GLY A 1 287 ? 4.861 -5.191 7.946 1.00 46.62 287 GLY A CA 1
ATOM 2321 C C . GLY A 1 287 ? 4.679 -6.395 7.029 1.00 46.62 287 GLY A C 1
ATOM 2322 O O . GLY A 1 287 ? 4.429 -6.242 5.842 1.00 46.62 287 GLY A O 1
ATOM 2323 N N . GLN A 1 288 ? 4.773 -7.602 7.583 1.00 47.09 288 GLN A N 1
ATOM 2324 C CA . GLN A 1 288 ? 4.270 -8.796 6.906 1.00 47.09 288 GLN A CA 1
ATOM 2325 C C . GLN A 1 288 ? 3.435 -9.586 7.909 1.00 47.09 288 GLN A C 1
ATOM 2327 O O . GLN A 1 288 ? 3.965 -10.065 8.920 1.00 47.09 288 GLN A O 1
ATOM 2332 N N . PHE A 1 289 ? 2.138 -9.734 7.642 1.00 46.25 289 PHE A N 1
ATOM 2333 C CA . PHE A 1 289 ? 1.341 -10.778 8.274 1.00 46.25 289 PHE A CA 1
ATOM 2334 C C . PHE A 1 289 ? 1.572 -12.099 7.529 1.00 46.25 289 PHE A C 1
ATOM 2336 O O . PHE A 1 289 ? 1.751 -12.134 6.314 1.00 46.25 289 PHE A O 1
ATOM 2343 N N . TRP A 1 290 ? 1.576 -13.204 8.270 1.00 48.03 290 TRP A N 1
ATOM 2344 C CA . TRP A 1 290 ? 1.687 -14.541 7.692 1.00 48.03 290 TRP A CA 1
ATOM 2345 C C . TRP A 1 290 ? 0.524 -15.385 8.203 1.00 48.03 290 TRP A C 1
ATOM 2347 O O . TRP A 1 290 ? 0.382 -15.609 9.411 1.00 48.03 290 TRP A O 1
ATOM 2357 N N . ARG A 1 291 ? -0.312 -15.879 7.287 1.00 43.47 291 ARG A N 1
ATOM 2358 C CA . ARG A 1 291 ? -1.286 -16.928 7.597 1.00 43.47 291 ARG A CA 1
ATOM 2359 C C . ARG A 1 291 ? -0.522 -18.246 7.686 1.00 43.47 291 ARG A C 1
ATOM 2361 O O . ARG A 1 291 ? -0.149 -18.801 6.663 1.00 43.47 291 ARG A O 1
ATOM 2368 N N . MET A 1 292 ? -0.243 -18.710 8.903 1.00 42.19 292 MET A N 1
ATOM 2369 C CA . MET A 1 292 ? 0.586 -19.907 9.098 1.00 42.19 292 MET A CA 1
ATOM 2370 C C . MET A 1 292 ? -0.215 -21.185 9.347 1.00 42.19 292 MET A C 1
ATOM 2372 O O . MET A 1 292 ? 0.336 -22.237 9.087 1.00 42.19 292 MET A O 1
ATOM 2376 N N . ASP A 1 293 ? -1.460 -21.112 9.831 1.00 43.28 293 ASP A N 1
ATOM 2377 C CA . ASP A 1 293 ? -2.455 -22.204 9.835 1.00 43.28 293 ASP A CA 1
ATOM 2378 C C . ASP A 1 293 ? -3.680 -21.762 10.665 1.00 43.28 293 ASP A C 1
ATOM 2380 O O . ASP A 1 293 ? -3.510 -21.100 11.697 1.00 43.28 293 ASP A O 1
ATOM 2384 N N . PRO A 1 294 ? -4.929 -22.117 10.302 1.00 47.69 294 PRO A N 1
ATOM 2385 C CA . PRO A 1 294 ? -6.076 -21.900 11.185 1.00 47.69 294 PRO A CA 1
ATOM 2386 C C . PRO A 1 294 ? -5.892 -22.635 12.532 1.00 47.69 294 PRO A C 1
ATOM 2388 O O . PRO A 1 294 ? -5.498 -23.802 12.527 1.00 47.69 294 PRO A O 1
ATOM 2391 N N . PRO A 1 295 ? -6.202 -22.022 13.696 1.00 52.62 295 PRO A N 1
ATOM 2392 C CA . PRO A 1 295 ? -6.832 -20.714 13.892 1.00 52.62 295 PRO A CA 1
ATOM 2393 C C . PRO A 1 295 ? -5.846 -19.581 14.236 1.00 52.62 295 PRO A C 1
ATOM 2395 O O . PRO A 1 295 ? -6.286 -18.526 14.673 1.00 52.62 295 PRO A O 1
ATOM 2398 N N . THR A 1 296 ? -4.529 -19.785 14.114 1.00 55.94 296 THR A N 1
ATOM 2399 C CA . THR A 1 296 ? -3.534 -18.817 14.605 1.00 55.94 296 THR A CA 1
ATOM 2400 C C . THR A 1 296 ? -3.069 -17.886 13.494 1.00 55.94 296 THR A C 1
ATOM 2402 O O . THR A 1 296 ? -2.416 -18.314 12.542 1.00 55.94 296 THR A O 1
ATOM 2405 N N . ILE A 1 297 ? -3.333 -16.589 13.648 1.00 59.50 297 ILE A N 1
ATOM 2406 C CA . ILE A 1 297 ? -2.800 -15.566 12.740 1.00 59.50 297 ILE A CA 1
ATOM 2407 C C . ILE A 1 297 ? -1.637 -14.846 13.405 1.00 59.50 297 ILE A C 1
ATOM 2409 O O . ILE A 1 297 ? -1.723 -14.462 14.577 1.00 59.50 297 ILE A O 1
ATOM 2413 N N . PHE A 1 298 ? -0.561 -14.672 12.636 1.00 62.56 298 PHE A N 1
ATOM 2414 C CA . PHE A 1 298 ? 0.638 -13.970 13.060 1.00 62.56 298 PHE A CA 1
ATOM 2415 C C . PHE A 1 298 ? 0.609 -12.525 12.580 1.00 62.56 298 PHE A C 1
ATOM 2417 O O . PHE A 1 298 ? 0.620 -12.261 11.379 1.00 62.56 298 PHE A O 1
ATOM 2424 N N . VAL A 1 299 ? 0.654 -11.600 13.535 1.00 60.62 299 VAL A N 1
ATOM 2425 C CA . VAL A 1 299 ? 0.953 -10.190 13.269 1.00 60.62 299 VAL A CA 1
ATOM 2426 C C . VAL A 1 299 ? 2.458 -10.011 13.448 1.00 60.62 299 VAL A C 1
ATOM 2428 O O . VAL A 1 299 ? 2.952 -10.022 14.580 1.00 60.62 299 VAL A O 1
ATOM 2431 N N . GLY A 1 300 ? 3.184 -9.958 12.328 1.00 51.44 300 GLY A N 1
ATOM 2432 C CA . GLY A 1 300 ? 4.642 -9.878 12.278 1.00 51.44 300 GLY A CA 1
ATOM 2433 C C . GLY A 1 300 ? 5.152 -8.465 11.993 1.00 51.44 300 GLY A C 1
ATOM 2434 O O . GLY A 1 300 ? 4.531 -7.697 11.267 1.00 51.44 300 GLY A O 1
ATOM 2435 N N . ASN A 1 301 ? 6.336 -8.166 12.530 1.00 60.59 301 ASN A N 1
ATOM 2436 C CA . ASN A 1 301 ? 7.153 -6.973 12.267 1.00 60.59 301 ASN A CA 1
ATOM 2437 C C . ASN A 1 301 ? 6.605 -5.658 12.836 1.00 60.59 301 ASN A C 1
ATOM 2439 O O . ASN A 1 301 ? 5.938 -4.873 12.166 1.00 60.59 301 ASN A O 1
ATOM 2443 N N . TYR A 1 302 ? 7.019 -5.350 14.063 1.00 59.59 302 TYR A N 1
ATOM 2444 C CA . TYR A 1 302 ? 6.996 -3.986 14.575 1.00 59.59 302 TYR A CA 1
ATOM 2445 C C . TYR A 1 302 ? 8.367 -3.638 15.174 1.00 59.59 302 TYR A C 1
ATOM 2447 O O . TYR A 1 302 ? 9.035 -4.523 15.718 1.00 59.59 302 TYR A O 1
ATOM 2455 N N . PRO A 1 303 ? 8.820 -2.377 15.044 1.00 59.53 303 PRO A N 1
ATOM 2456 C CA . PRO A 1 303 ? 10.159 -1.957 15.451 1.00 59.53 303 PRO A CA 1
ATOM 2457 C C . PRO A 1 303 ? 10.455 -2.247 16.926 1.00 59.53 303 PRO A C 1
ATOM 2459 O O . PRO A 1 303 ? 9.550 -2.395 17.750 1.00 59.53 303 PRO A O 1
ATOM 2462 N N . ALA A 1 304 ? 11.750 -2.293 17.268 1.00 63.53 304 ALA A N 1
ATOM 2463 C CA . ALA A 1 304 ? 12.220 -2.593 18.620 1.00 63.53 304 ALA A CA 1
ATOM 2464 C C . ALA A 1 304 ? 11.523 -1.746 19.700 1.00 63.53 304 ALA A C 1
ATOM 2466 O O . ALA A 1 304 ? 11.233 -2.282 20.771 1.00 63.53 304 ALA A O 1
ATOM 2467 N N . SER A 1 305 ? 11.209 -0.491 19.372 1.00 75.81 305 SER A N 1
ATOM 2468 C CA . SER A 1 305 ? 10.328 0.395 20.126 1.00 75.81 305 SER A CA 1
ATOM 2469 C C . SER A 1 305 ? 9.112 0.795 19.283 1.00 75.81 305 SER A C 1
ATOM 2471 O O . SER A 1 305 ? 9.230 1.218 18.126 1.00 75.81 305 SER A O 1
ATOM 2473 N N . VAL A 1 306 ? 7.924 0.681 19.877 1.00 81.62 306 VAL A N 1
ATOM 2474 C CA . VAL A 1 306 ? 6.673 1.170 19.284 1.00 81.62 306 VAL A CA 1
ATOM 2475 C C . VAL A 1 306 ? 6.351 2.518 19.895 1.00 81.62 306 VAL A C 1
ATOM 2477 O O . VAL A 1 306 ? 6.394 2.673 21.108 1.00 81.62 306 VAL A O 1
ATOM 2480 N N . ASN A 1 307 ? 6.009 3.4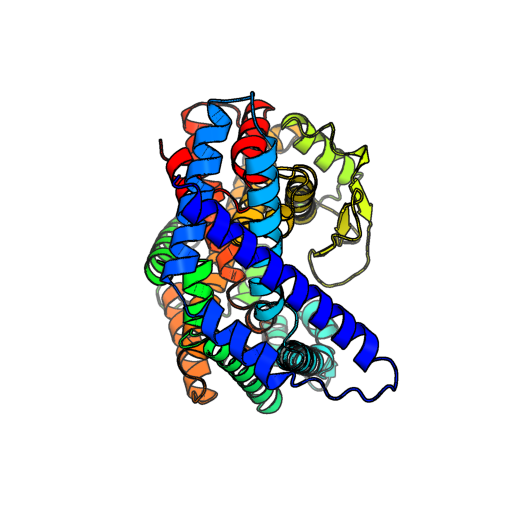90 19.067 1.00 87.81 307 ASN A N 1
ATOM 2481 C CA . ASN A 1 307 ? 5.527 4.796 19.478 1.00 87.81 307 ASN A CA 1
ATOM 2482 C C . ASN A 1 307 ? 4.221 5.120 18.750 1.00 87.81 307 ASN A C 1
ATOM 2484 O O . ASN A 1 307 ? 3.752 4.378 17.884 1.00 87.81 307 ASN A O 1
ATOM 2488 N N . TRP A 1 308 ? 3.624 6.256 19.078 1.00 89.06 308 TRP A N 1
ATOM 2489 C CA . TRP A 1 308 ? 2.350 6.656 18.495 1.00 89.06 308 TRP A CA 1
ATOM 2490 C C . TRP A 1 308 ? 2.418 6.967 16.996 1.00 89.06 308 TRP A C 1
ATOM 2492 O O . TRP A 1 308 ? 1.378 6.957 16.343 1.00 89.06 308 TRP A O 1
ATOM 2502 N N . LEU A 1 309 ? 3.601 7.199 16.415 1.00 84.25 309 LEU A N 1
ATOM 2503 C CA . LEU A 1 309 ? 3.759 7.368 14.964 1.00 84.25 309 LEU A CA 1
ATOM 2504 C C . LEU A 1 309 ? 3.783 6.031 14.207 1.00 84.25 309 LEU A C 1
ATOM 2506 O O . LEU A 1 309 ? 3.322 5.980 13.065 1.00 84.25 309 LEU A O 1
ATOM 2510 N N . ASN A 1 310 ? 4.324 4.967 14.811 1.00 81.38 310 ASN A N 1
ATOM 2511 C CA . ASN A 1 310 ? 4.514 3.670 14.149 1.00 81.38 310 ASN A CA 1
ATOM 2512 C C . ASN A 1 310 ? 3.541 2.567 14.613 1.00 81.38 310 ASN A C 1
ATOM 2514 O O . ASN A 1 310 ? 3.438 1.546 13.936 1.00 81.38 310 ASN A O 1
ATOM 2518 N N . ILE A 1 311 ? 2.754 2.788 15.677 1.00 88.62 311 ILE A N 1
ATOM 2519 C CA . ILE A 1 311 ? 1.679 1.865 16.089 1.00 88.62 311 ILE A CA 1
ATOM 2520 C C . ILE A 1 311 ? 0.647 1.633 14.975 1.00 88.62 311 ILE A C 1
ATOM 2522 O O . ILE A 1 311 ? 0.005 0.587 14.946 1.00 88.62 311 ILE A O 1
ATOM 2526 N N . LYS A 1 312 ? 0.547 2.553 14.004 1.00 86.38 312 LYS A N 1
ATOM 2527 C CA . LYS A 1 312 ? -0.257 2.392 12.787 1.00 86.38 312 LYS A CA 1
ATOM 2528 C C . LYS A 1 312 ? -0.037 1.057 12.081 1.00 86.38 312 LYS A C 1
ATOM 2530 O O . LYS A 1 312 ? -1.002 0.476 11.616 1.00 86.38 312 LYS A O 1
ATOM 2535 N N . THR A 1 313 ? 1.202 0.561 12.037 1.00 83.19 313 THR A N 1
ATOM 2536 C CA . THR A 1 313 ? 1.519 -0.720 11.395 1.00 83.19 313 THR A CA 1
ATOM 2537 C C . THR A 1 313 ? 0.867 -1.866 12.158 1.00 83.19 313 THR A C 1
ATOM 2539 O O . THR A 1 313 ? 0.189 -2.682 11.557 1.00 83.19 313 THR A O 1
ATOM 2542 N N . LEU A 1 314 ? 0.953 -1.876 13.492 1.00 85.12 314 LEU A N 1
ATOM 2543 C CA . LEU A 1 314 ? 0.254 -2.875 14.306 1.00 85.12 314 LEU A CA 1
ATOM 2544 C C . LEU A 1 314 ? -1.265 -2.808 14.127 1.00 85.12 314 LEU A C 1
ATOM 2546 O O . LEU A 1 314 ? -1.908 -3.847 14.039 1.00 85.12 314 LEU A O 1
ATOM 2550 N N . ILE A 1 315 ? -1.839 -1.603 14.065 1.00 90.81 315 ILE A N 1
ATOM 2551 C CA . ILE A 1 315 ? -3.274 -1.423 13.813 1.00 90.81 315 ILE A CA 1
ATOM 2552 C C . ILE A 1 315 ? -3.654 -1.975 12.436 1.00 90.81 315 ILE A C 1
ATOM 2554 O O . ILE A 1 315 ? -4.643 -2.694 12.339 1.00 90.81 315 ILE A O 1
ATOM 2558 N N . HIS A 1 316 ? -2.868 -1.660 11.407 1.00 89.25 316 HIS A N 1
ATOM 2559 C CA . HIS A 1 316 ? -3.068 -2.085 10.025 1.00 89.25 316 HIS A CA 1
ATOM 2560 C C . HIS A 1 316 ? -3.012 -3.612 9.883 1.00 89.25 316 HIS A C 1
ATOM 2562 O O . HIS A 1 316 ? -3.999 -4.224 9.492 1.00 89.25 316 HIS A O 1
ATOM 2568 N N . GLU A 1 317 ? -1.917 -4.244 10.306 1.00 83.81 317 GLU A N 1
ATOM 2569 C CA . GLU A 1 317 ? -1.749 -5.701 10.201 1.00 83.81 317 GLU A CA 1
ATOM 2570 C C . GLU A 1 317 ? -2.784 -6.475 11.030 1.00 83.81 317 GLU A C 1
ATOM 2572 O O . GLU A 1 317 ? -3.196 -7.582 10.683 1.00 83.81 317 GLU A O 1
ATOM 2577 N N . PHE A 1 318 ? -3.246 -5.899 12.142 1.00 86.44 318 PHE A N 1
ATOM 2578 C CA . PHE A 1 318 ? -4.311 -6.512 12.926 1.00 86.44 318 PHE A CA 1
ATOM 2579 C C . PHE A 1 318 ? -5.657 -6.514 12.190 1.00 86.44 318 PHE A C 1
ATOM 2581 O O . PHE A 1 318 ? -6.449 -7.440 12.361 1.00 86.44 318 PHE A O 1
ATOM 2588 N N . ALA A 1 319 ? -5.926 -5.507 11.357 1.00 88.25 319 ALA A N 1
ATOM 2589 C CA . ALA A 1 319 ? -7.142 -5.469 10.553 1.00 88.25 319 ALA A CA 1
ATOM 2590 C C . ALA A 1 319 ? -7.164 -6.611 9.532 1.00 88.25 319 ALA A C 1
ATOM 2592 O O . ALA A 1 319 ? -8.184 -7.290 9.412 1.00 88.25 319 ALA A O 1
ATOM 2593 N N . HIS A 1 320 ? -6.021 -6.863 8.882 1.00 83.69 320 HIS A N 1
ATOM 2594 C CA . HIS A 1 320 ? -5.818 -8.025 8.015 1.00 83.69 320 HIS A CA 1
ATOM 2595 C C . HIS A 1 320 ? -6.097 -9.316 8.781 1.00 83.69 320 HIS A C 1
ATOM 2597 O O . HIS A 1 320 ? -6.879 -10.156 8.345 1.00 83.69 320 HIS A O 1
ATOM 2603 N N . ALA A 1 321 ? -5.560 -9.448 9.998 1.00 80.94 321 ALA A N 1
ATOM 2604 C CA . ALA A 1 321 ? -5.829 -10.617 10.830 1.00 80.94 321 ALA A CA 1
ATOM 2605 C C . ALA A 1 321 ? -7.326 -10.807 11.154 1.00 80.94 321 ALA A C 1
ATOM 2607 O O . ALA A 1 321 ? -7.828 -11.930 11.118 1.00 80.94 321 ALA A O 1
ATOM 2608 N N . LEU A 1 322 ? -8.073 -9.737 11.435 1.00 82.19 322 LEU A N 1
ATOM 2609 C CA . LEU A 1 322 ? -9.515 -9.844 11.685 1.00 82.19 322 LEU A CA 1
ATOM 2610 C C . LEU A 1 322 ? -10.298 -10.355 10.478 1.00 82.19 322 LEU A C 1
ATOM 2612 O O . LEU A 1 322 ? -11.248 -11.120 10.656 1.00 82.19 322 LEU A O 1
ATOM 2616 N N . GLU A 1 323 ? -9.906 -9.958 9.272 1.00 79.44 323 GLU A N 1
ATOM 2617 C CA . GLU A 1 323 ? -10.524 -10.444 8.042 1.00 79.44 323 GLU A CA 1
ATOM 2618 C C . GLU A 1 323 ? -10.413 -11.970 7.926 1.00 79.44 323 GLU A C 1
ATOM 2620 O O . GLU A 1 323 ? -11.406 -12.648 7.656 1.00 79.44 323 GLU A O 1
ATOM 2625 N N . TYR A 1 324 ? -9.248 -12.531 8.262 1.00 75.44 324 TYR A N 1
ATOM 2626 C CA . TYR A 1 324 ? -9.037 -13.981 8.285 1.00 75.44 324 TYR A CA 1
ATOM 2627 C C . TYR A 1 324 ? -9.748 -14.707 9.440 1.00 75.44 324 TYR A C 1
ATOM 2629 O O . TYR A 1 324 ? -10.010 -15.904 9.313 1.00 75.44 324 TYR A O 1
ATOM 2637 N N . LEU A 1 325 ? -10.064 -14.031 10.555 1.00 76.19 325 LEU A N 1
ATOM 2638 C CA . LEU A 1 325 ? -10.813 -14.623 11.683 1.00 76.19 325 LEU A CA 1
ATOM 2639 C C . LEU A 1 325 ? -12.325 -14.591 11.517 1.00 76.19 325 LEU A C 1
ATOM 2641 O O . LEU A 1 325 ? -13.030 -15.379 12.151 1.00 76.19 325 LEU A O 1
ATOM 2645 N N . HIS A 1 326 ? -12.835 -13.707 10.666 1.00 72.44 326 HIS A N 1
ATOM 2646 C CA . HIS A 1 326 ? -14.259 -13.611 10.382 1.00 72.44 326 HIS A CA 1
ATOM 2647 C C . HIS A 1 326 ? -14.607 -13.988 8.932 1.00 72.44 326 HIS A C 1
ATOM 2649 O O . HIS A 1 326 ? -15.281 -13.198 8.264 1.00 72.44 326 HIS A O 1
ATOM 2655 N N . PRO A 1 327 ? -14.228 -15.195 8.452 1.00 60.78 327 PRO A N 1
ATOM 2656 C CA . PRO A 1 327 ? -14.690 -15.713 7.178 1.00 60.78 327 PRO A CA 1
ATOM 2657 C C . PRO A 1 327 ? -16.183 -15.533 6.952 1.00 60.78 327 PRO A C 1
ATOM 2659 O O . PRO A 1 327 ? -17.007 -15.862 7.808 1.00 60.78 327 PRO A O 1
ATOM 2662 N N . ALA A 1 328 ? -16.527 -15.150 5.727 1.00 51.31 328 ALA A N 1
ATOM 2663 C CA . ALA A 1 328 ? -17.874 -15.217 5.175 1.00 51.31 328 ALA A CA 1
ATOM 2664 C C . ALA A 1 328 ? -18.591 -16.554 5.393 1.00 51.31 328 ALA A C 1
ATOM 2666 O O . ALA A 1 328 ? -19.814 -16.600 5.399 1.00 51.31 328 ALA A O 1
ATOM 2667 N N . THR A 1 329 ? -17.846 -17.648 5.534 1.00 44.94 329 THR A N 1
ATOM 2668 C CA . THR A 1 329 ? -18.301 -19.026 5.777 1.00 44.94 329 THR A CA 1
ATOM 2669 C C . THR A 1 329 ? -17.048 -19.883 5.999 1.00 44.94 329 THR A C 1
ATOM 2671 O O . THR A 1 329 ? -15.975 -19.476 5.564 1.00 44.94 329 THR A O 1
ATOM 2674 N N . GLU A 1 330 ? -17.156 -21.095 6.552 1.00 46.97 330 GLU A N 1
ATOM 2675 C CA . GLU A 1 330 ? -16.092 -22.135 6.549 1.00 46.97 330 GLU A CA 1
ATOM 2676 C C . GLU A 1 330 ? -15.609 -22.538 5.131 1.00 46.97 330 GLU A C 1
ATOM 2678 O O . GLU A 1 330 ? -14.909 -23.531 4.952 1.00 46.97 330 GLU A O 1
ATOM 2683 N N . SER A 1 331 ? -16.006 -21.797 4.096 1.00 41.88 331 SER A N 1
ATOM 2684 C CA . SER A 1 331 ? -15.754 -22.116 2.706 1.00 41.88 331 SER A CA 1
ATOM 2685 C C . SER A 1 331 ? -14.494 -21.437 2.175 1.00 41.88 331 SER A C 1
ATOM 2687 O O . SER A 1 331 ? -14.119 -20.320 2.549 1.00 41.88 331 SER A O 1
ATOM 2689 N N . VAL A 1 332 ? -13.908 -22.141 1.216 1.00 40.69 332 VAL A N 1
ATOM 2690 C CA . VAL A 1 332 ? -12.863 -21.777 0.253 1.00 40.69 332 VAL A CA 1
ATOM 2691 C C . VAL A 1 332 ? -12.947 -20.345 -0.306 1.00 40.69 332 VAL A C 1
ATOM 2693 O O . VAL A 1 332 ? -11.949 -19.816 -0.774 1.00 40.69 332 VAL A O 1
ATOM 2696 N N . PHE A 1 333 ? -14.076 -19.637 -0.197 1.00 39.31 333 PHE A N 1
ATOM 2697 C CA . PHE A 1 333 ? -14.138 -18.205 -0.522 1.00 39.31 333 PHE A CA 1
ATOM 2698 C C . PHE A 1 333 ? -13.275 -17.313 0.396 1.00 39.31 333 PHE A C 1
ATOM 2700 O O . PHE A 1 333 ? -13.068 -16.151 0.072 1.00 39.31 333 PHE A O 1
ATOM 2707 N N . THR A 1 334 ? -12.734 -17.845 1.500 1.00 41.41 334 THR A N 1
ATOM 2708 C CA . THR A 1 334 ? -11.634 -17.227 2.277 1.00 41.41 334 THR A CA 1
ATOM 2709 C C . THR A 1 334 ? -10.258 -17.326 1.623 1.00 41.41 334 THR A C 1
ATOM 2711 O O . THR A 1 334 ? -9.328 -16.664 2.078 1.00 41.41 334 THR A O 1
ATOM 2714 N N . ALA A 1 335 ? -10.099 -18.171 0.603 1.00 39.84 335 ALA A N 1
ATOM 2715 C CA . ALA A 1 335 ? -8.937 -18.161 -0.283 1.00 39.84 335 ALA A CA 1
ATOM 2716 C C . ALA A 1 335 ? -9.076 -17.090 -1.378 1.00 39.84 335 ALA A C 1
ATOM 2718 O O . ALA A 1 335 ? -8.102 -16.763 -2.047 1.00 39.84 335 ALA A O 1
ATOM 2719 N N . TYR A 1 336 ? -10.273 -16.514 -1.537 1.00 44.59 336 TYR A N 1
ATOM 2720 C CA . TYR A 1 336 ? -10.452 -15.297 -2.310 1.00 44.59 336 TYR A CA 1
ATOM 2721 C C . TYR A 1 336 ? -10.023 -14.124 -1.438 1.00 44.59 336 TYR A C 1
ATOM 2723 O O . TYR A 1 336 ? -10.792 -13.672 -0.587 1.00 44.59 336 TYR A O 1
ATOM 2731 N N . ASP A 1 337 ? -8.794 -13.655 -1.648 1.00 49.22 337 ASP A N 1
ATOM 2732 C CA . ASP A 1 337 ? -8.391 -12.329 -1.197 1.00 49.22 337 ASP A CA 1
ATOM 2733 C C . ASP A 1 337 ? -9.431 -11.347 -1.769 1.00 49.22 337 ASP A C 1
ATOM 2735 O O . ASP A 1 337 ? -9.592 -11.268 -2.997 1.00 49.22 337 ASP A O 1
ATOM 2739 N N . PRO A 1 338 ? -10.276 -10.707 -0.940 1.00 51.91 338 PRO A N 1
ATOM 2740 C CA . PRO A 1 338 ? -11.197 -9.708 -1.445 1.00 51.91 338 PRO A CA 1
ATOM 2741 C C . PRO A 1 338 ? -10.333 -8.651 -2.092 1.00 51.91 338 PRO A C 1
ATOM 2743 O O . PRO A 1 338 ? -9.646 -7.993 -1.326 1.00 51.91 338 PRO A O 1
ATOM 2746 N N . PHE A 1 339 ? -10.366 -8.548 -3.437 1.00 60.62 339 PHE A N 1
ATOM 2747 C CA . PHE A 1 339 ? -9.610 -7.600 -4.274 1.00 60.62 339 PHE A CA 1
ATOM 2748 C C . PHE A 1 339 ? -8.622 -6.816 -3.415 1.00 60.62 339 PHE A C 1
ATOM 2750 O O . PHE A 1 339 ? -9.114 -5.922 -2.743 1.00 60.62 339 PHE A O 1
ATOM 2757 N N . THR A 1 340 ? -7.326 -7.147 -3.368 1.00 65.31 340 THR A N 1
ATOM 2758 C CA . THR A 1 340 ? -6.368 -6.710 -2.325 1.00 65.31 340 THR A CA 1
ATOM 2759 C C . THR A 1 340 ? -6.553 -5.262 -1.826 1.00 65.31 340 THR A C 1
ATOM 2761 O O . THR A 1 340 ? -6.370 -4.980 -0.646 1.00 65.31 340 THR A O 1
ATOM 2764 N N . GLY A 1 341 ? -7.020 -4.325 -2.661 1.00 69.56 341 GLY A N 1
ATOM 2765 C CA . GLY A 1 341 ? -7.429 -2.988 -2.217 1.00 69.56 341 GLY A CA 1
ATOM 2766 C C . GLY A 1 341 ? -8.622 -2.863 -1.258 1.00 69.56 341 GLY A C 1
ATOM 2767 O O . GLY A 1 341 ? -8.700 -1.870 -0.543 1.00 69.56 341 GLY A O 1
ATOM 2768 N N . VAL A 1 342 ? -9.555 -3.811 -1.178 1.00 76.56 342 VAL A N 1
ATOM 2769 C CA . VAL A 1 342 ? -10.573 -3.875 -0.117 1.00 76.56 342 VAL A CA 1
ATOM 2770 C C . VAL A 1 342 ? -9.921 -4.253 1.201 1.00 76.56 342 VAL A C 1
ATOM 2772 O O . VAL A 1 342 ? -10.176 -3.557 2.180 1.00 76.56 342 VAL A O 1
ATOM 2775 N N . SER A 1 343 ? -9.089 -5.298 1.219 1.00 82.44 343 SER A N 1
ATOM 2776 C CA . SER A 1 343 ? -8.357 -5.719 2.419 1.00 82.44 343 SER A CA 1
ATOM 2777 C C . SER A 1 343 ? -7.486 -4.570 2.949 1.00 82.44 343 SER A C 1
ATOM 2779 O O . SER A 1 343 ? -7.701 -4.063 4.056 1.00 82.44 343 SER A O 1
ATOM 2781 N N . GLU A 1 344 ? -6.639 -4.005 2.080 1.00 83.88 344 GLU A N 1
ATOM 2782 C CA . GLU A 1 344 ? -5.832 -2.813 2.370 1.00 83.88 344 GLU A CA 1
ATOM 2783 C C . GLU A 1 344 ? -6.689 -1.616 2.790 1.00 83.88 344 GLU A C 1
ATOM 2785 O O . GLU A 1 344 ? -6.368 -0.891 3.732 1.00 83.88 344 GLU A O 1
ATOM 2790 N N . GLY A 1 345 ? -7.834 -1.412 2.141 1.00 85.00 345 GLY A N 1
ATOM 2791 C CA . 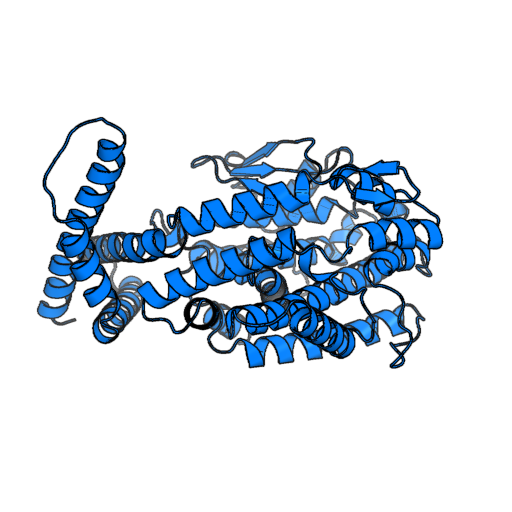GLY A 1 345 ? -8.746 -0.329 2.481 1.00 85.00 345 GLY A CA 1
ATOM 2792 C C . GLY A 1 345 ? -9.353 -0.438 3.864 1.00 85.00 345 GLY A C 1
ATOM 2793 O O . GLY A 1 345 ? -9.520 0.578 4.542 1.00 85.00 345 GLY A O 1
ATOM 2794 N N . ILE A 1 346 ? -9.647 -1.653 4.314 1.00 87.62 346 ILE A N 1
ATOM 2795 C CA . ILE A 1 346 ? -10.117 -1.883 5.673 1.00 87.62 346 ILE A CA 1
ATOM 2796 C C . ILE A 1 346 ? -8.984 -1.678 6.674 1.00 87.62 346 ILE A C 1
ATOM 2798 O O . ILE A 1 346 ? -9.186 -0.985 7.673 1.00 87.62 346 ILE A O 1
ATOM 2802 N N . ALA A 1 347 ? -7.774 -2.146 6.385 1.00 89.44 347 ALA A N 1
ATOM 2803 C CA . ALA A 1 347 ? -6.616 -1.886 7.233 1.00 89.44 347 ALA A CA 1
ATOM 2804 C C . ALA A 1 347 ? -6.276 -0.385 7.357 1.00 89.44 347 ALA A C 1
ATOM 2806 O O . ALA A 1 347 ? -6.018 0.134 8.455 1.00 89.44 347 ALA A O 1
ATOM 2807 N N . ILE A 1 348 ? -6.380 0.365 6.258 1.00 89.94 348 ILE A N 1
ATOM 2808 C CA . ILE A 1 348 ? -6.272 1.831 6.244 1.00 89.94 348 ILE A CA 1
ATOM 2809 C C . ILE A 1 348 ? -7.423 2.478 7.028 1.00 89.94 348 ILE A C 1
ATOM 2811 O O . ILE A 1 348 ? -7.193 3.433 7.775 1.00 89.94 348 ILE A O 1
ATOM 2815 N N . LEU A 1 349 ? -8.654 1.970 6.907 1.00 91.69 349 LEU A N 1
ATOM 2816 C CA . LEU A 1 349 ? -9.806 2.463 7.664 1.00 91.69 349 LEU A CA 1
ATOM 2817 C C . LEU A 1 349 ? -9.580 2.341 9.174 1.00 91.69 349 LEU A C 1
ATOM 2819 O O . LEU A 1 349 ? -9.774 3.327 9.885 1.00 91.69 349 LEU A O 1
ATOM 2823 N N . PHE A 1 350 ? -9.143 1.182 9.671 1.00 93.69 350 PHE A N 1
ATOM 2824 C CA . PHE A 1 350 ? -8.842 1.019 11.097 1.00 93.69 350 PHE A CA 1
ATOM 2825 C C . PHE A 1 350 ? -7.730 1.961 11.552 1.00 93.69 350 PHE A C 1
ATOM 2827 O O . PHE A 1 350 ? -7.839 2.563 12.618 1.00 93.69 350 PHE A O 1
ATOM 2834 N N . THR A 1 351 ? -6.709 2.169 10.719 1.00 92.31 351 THR A N 1
ATOM 2835 C CA . THR A 1 351 ? -5.653 3.149 11.001 1.00 92.31 351 THR A CA 1
ATOM 2836 C C . THR A 1 351 ? -6.223 4.566 11.132 1.00 92.31 351 THR A C 1
ATOM 2838 O O . THR A 1 351 ? -5.913 5.273 12.089 1.00 92.31 351 THR A O 1
ATOM 2841 N N . ARG A 1 352 ? -7.111 4.984 10.222 1.00 90.94 352 ARG A N 1
ATOM 2842 C CA . ARG A 1 352 ? -7.779 6.298 10.280 1.00 90.94 352 ARG A CA 1
ATOM 2843 C C . ARG A 1 352 ? -8.687 6.443 11.502 1.00 90.94 352 ARG A C 1
ATOM 2845 O O . ARG A 1 352 ? -8.676 7.493 12.136 1.00 90.94 352 ARG A O 1
ATOM 2852 N N . LEU A 1 353 ? -9.446 5.401 11.850 1.00 92.69 353 LEU A N 1
ATOM 2853 C CA . LEU A 1 353 ? -10.271 5.377 13.062 1.00 92.69 353 LEU A CA 1
ATOM 2854 C C . LEU A 1 353 ? -9.403 5.483 14.323 1.00 92.69 353 LEU A C 1
ATOM 2856 O O . LEU A 1 353 ? -9.741 6.224 15.238 1.00 92.69 353 LEU A O 1
ATOM 2860 N N . PHE A 1 354 ? -8.258 4.800 14.361 1.00 93.81 354 PHE A N 1
ATOM 2861 C CA . PHE A 1 354 ? -7.334 4.874 15.490 1.00 93.81 354 PHE A CA 1
ATOM 2862 C C . PHE A 1 354 ? -6.773 6.288 15.696 1.00 93.81 354 PHE A C 1
ATOM 2864 O O . PHE A 1 354 ? -6.636 6.739 16.833 1.00 93.81 354 PHE A O 1
ATOM 2871 N N . TYR A 1 355 ? -6.481 7.009 14.615 1.00 91.94 355 TYR A N 1
ATOM 2872 C CA . TYR A 1 355 ? -5.997 8.389 14.684 1.00 91.94 355 TYR A CA 1
ATOM 2873 C C . TYR A 1 355 ? -7.102 9.446 14.649 1.00 91.94 355 TYR A C 1
ATOM 2875 O O . TYR A 1 355 ? -6.808 10.632 14.480 1.00 91.94 355 TYR A O 1
ATOM 2883 N N . SER A 1 356 ? -8.368 9.056 14.826 1.00 90.44 356 SER A N 1
ATOM 2884 C CA . SER A 1 356 ? -9.444 10.036 14.908 1.00 90.44 356 SER A CA 1
ATOM 2885 C C . SER A 1 356 ? -9.265 10.920 16.154 1.00 90.44 356 SER A C 1
ATOM 2887 O O . SER A 1 356 ? -8.771 10.443 17.188 1.00 90.44 356 SER A O 1
ATOM 2889 N N . PRO A 1 357 ? -9.659 12.206 16.099 1.00 89.88 357 PRO A N 1
ATOM 2890 C CA . PRO A 1 357 ? -9.570 13.093 17.255 1.00 89.88 357 PRO A CA 1
ATOM 2891 C C . PRO A 1 357 ? -10.252 12.528 18.502 1.00 89.88 357 PRO A C 1
ATOM 2893 O O . PRO A 1 357 ? -9.705 12.616 19.599 1.00 89.88 357 PRO A O 1
ATOM 2896 N N . GLU A 1 358 ? -11.412 11.896 18.331 1.00 88.12 358 GLU A N 1
ATOM 2897 C CA . GLU A 1 358 ? -12.187 11.286 19.411 1.00 88.12 358 GLU A CA 1
ATOM 2898 C C . GLU A 1 358 ? -11.385 10.189 20.121 1.00 88.12 358 GLU A C 1
ATOM 2900 O O . GLU A 1 358 ? -11.358 10.143 21.352 1.00 88.12 358 GLU A O 1
ATOM 2905 N N . ASN A 1 359 ? -10.674 9.350 19.357 1.00 91.56 359 ASN A N 1
ATOM 2906 C CA . ASN A 1 359 ? -9.825 8.303 19.914 1.00 91.56 359 ASN A CA 1
ATOM 2907 C C . ASN A 1 359 ? -8.598 8.881 20.618 1.00 91.56 359 ASN A C 1
ATOM 2909 O O . ASN A 1 359 ? -8.242 8.448 21.707 1.00 91.56 359 ASN A O 1
ATOM 2913 N N . LEU A 1 360 ? -7.916 9.845 20.000 1.00 92.00 360 LEU A N 1
ATOM 2914 C CA . LEU A 1 360 ? -6.645 10.349 20.518 1.00 92.00 360 LEU A CA 1
ATOM 2915 C C . LEU A 1 360 ? -6.821 11.198 21.781 1.00 92.00 360 LEU A C 1
ATOM 2917 O O . LEU A 1 360 ? -5.981 11.138 22.679 1.00 92.00 360 LEU A O 1
ATOM 2921 N N . LEU A 1 361 ? -7.937 11.921 21.913 1.00 92.38 361 LEU A N 1
ATOM 2922 C CA . LEU A 1 361 ? -8.243 12.691 23.123 1.00 92.38 361 LEU A CA 1
ATOM 2923 C C . LEU A 1 361 ? -8.269 11.818 24.386 1.00 92.38 361 LEU A C 1
ATOM 2925 O O . LEU A 1 361 ? -7.842 12.263 25.452 1.00 92.38 361 LEU A O 1
ATOM 2929 N N . GLN A 1 362 ? -8.716 10.563 24.285 1.00 90.44 362 GLN A N 1
ATOM 2930 C CA . GLN A 1 362 ? -8.784 9.659 25.438 1.00 90.44 362 GLN A CA 1
ATOM 2931 C C . GLN A 1 362 ? -7.400 9.222 25.946 1.00 90.44 362 GLN A C 1
ATOM 2933 O O . GLN A 1 362 ? -7.261 8.847 27.107 1.00 90.44 362 GLN A O 1
ATOM 2938 N N . PHE A 1 363 ? -6.378 9.293 25.087 1.00 90.00 363 PHE A N 1
ATOM 2939 C CA . PHE A 1 363 ? -4.988 9.011 25.442 1.00 90.00 363 PHE A CA 1
ATOM 2940 C C . PHE A 1 363 ? -4.271 10.253 25.995 1.00 90.00 363 PHE A C 1
ATOM 2942 O O . PHE A 1 363 ? -3.079 10.202 26.282 1.00 90.00 363 PHE A O 1
ATOM 2949 N N . GLY A 1 364 ? -4.994 11.365 26.183 1.00 92.06 364 GLY A N 1
ATOM 2950 C CA . GLY A 1 364 ? -4.474 12.587 26.791 1.00 92.06 364 GLY A CA 1
ATOM 2951 C C . GLY A 1 364 ? -3.781 13.540 25.818 1.00 92.06 364 GLY A C 1
ATOM 2952 O O . GLY A 1 364 ? -3.213 14.537 26.264 1.00 92.06 364 GLY A O 1
ATOM 2953 N N . PHE A 1 365 ? -3.838 13.278 24.509 1.00 94.06 365 PHE A N 1
ATOM 2954 C CA . PHE A 1 365 ? -3.328 14.213 23.507 1.00 94.06 365 PHE A CA 1
ATOM 2955 C C . PHE A 1 365 ? -4.175 15.483 23.473 1.00 94.06 365 PHE A C 1
ATOM 2957 O O . PHE A 1 365 ? -5.404 15.431 23.558 1.00 94.06 365 PHE A O 1
ATOM 2964 N N . SER A 1 366 ? -3.531 16.641 23.329 1.00 94.44 366 SER A N 1
ATOM 2965 C CA . SER A 1 366 ? -4.268 17.888 23.141 1.00 94.44 366 SER A CA 1
ATOM 2966 C C . SER A 1 366 ? -4.857 17.958 21.729 1.00 94.44 366 SER A C 1
ATOM 2968 O O . SER A 1 366 ? -4.327 17.357 20.794 1.00 94.44 366 SER A O 1
ATOM 2970 N N . LEU A 1 367 ? -5.908 18.764 21.533 1.00 92.44 367 LEU A N 1
ATOM 2971 C CA . LEU A 1 367 ? -6.426 19.049 20.186 1.00 92.44 367 LEU A CA 1
ATOM 2972 C C . LEU A 1 367 ? -5.324 19.551 19.248 1.00 92.44 367 LEU A C 1
ATOM 2974 O O . LEU A 1 367 ? -5.318 19.207 18.071 1.00 92.44 367 LEU A O 1
ATOM 2978 N N . LYS A 1 368 ? -4.355 20.311 19.775 1.00 91.19 368 LYS A N 1
ATOM 2979 C CA . LYS A 1 368 ? -3.256 20.825 18.963 1.00 91.19 368 LYS A CA 1
ATOM 2980 C C . LYS A 1 368 ? -2.300 19.722 18.507 1.00 91.19 368 LYS A C 1
ATOM 2982 O O . LYS A 1 368 ? -1.861 19.739 17.361 1.00 91.19 368 LYS A O 1
ATOM 2987 N N . ASP A 1 369 ? -1.995 18.762 19.377 1.00 91.50 369 ASP A N 1
ATOM 2988 C CA . ASP A 1 369 ? -1.178 17.600 19.009 1.00 91.50 369 ASP A CA 1
ATOM 2989 C C . ASP A 1 369 ? -1.882 16.767 17.937 1.00 91.50 369 ASP A C 1
ATOM 2991 O O . ASP A 1 369 ? -1.264 16.365 16.955 1.00 91.50 369 ASP A O 1
ATOM 2995 N N . ILE A 1 370 ? -3.191 16.569 18.092 1.00 91.06 370 ILE A N 1
ATOM 2996 C CA . ILE A 1 370 ? -4.029 15.836 17.140 1.00 91.06 370 ILE A CA 1
ATOM 2997 C C . ILE A 1 370 ? -4.058 16.536 15.777 1.00 91.06 370 ILE A C 1
ATOM 2999 O O . ILE A 1 370 ? -3.850 15.881 14.760 1.00 91.06 370 ILE A O 1
ATOM 3003 N N . GLU A 1 371 ? -4.257 17.857 15.736 1.00 87.94 371 GLU A N 1
ATOM 3004 C CA . GLU A 1 371 ? -4.176 18.647 14.498 1.00 87.94 371 GLU A CA 1
ATOM 3005 C C . GLU A 1 371 ? -2.816 18.473 13.809 1.00 87.94 371 GLU A C 1
ATOM 3007 O O . GLU A 1 371 ? -2.749 18.217 12.607 1.00 87.94 371 GLU A O 1
ATOM 3012 N N . ASN A 1 372 ? -1.726 18.579 14.574 1.00 86.12 372 ASN A N 1
ATOM 3013 C CA . ASN A 1 372 ? -0.367 18.422 14.062 1.00 86.12 372 ASN A CA 1
ATOM 3014 C C . ASN A 1 372 ? -0.141 17.010 13.492 1.00 86.12 372 ASN A C 1
ATOM 3016 O O . ASN A 1 372 ? 0.419 16.858 12.403 1.00 86.12 372 ASN A O 1
ATOM 3020 N N . LEU A 1 373 ? -0.606 15.972 14.196 1.00 86.81 373 LEU A N 1
ATOM 3021 C CA . LEU A 1 373 ? -0.535 14.596 13.715 1.00 86.81 373 LEU A CA 1
ATOM 3022 C C . LEU A 1 373 ? -1.363 14.402 12.448 1.00 86.81 373 LEU A C 1
ATOM 3024 O O . LEU A 1 373 ? -0.876 13.784 11.507 1.00 86.81 373 LEU A O 1
ATOM 3028 N N . HIS A 1 374 ? -2.577 14.947 12.399 1.00 85.44 374 HIS A N 1
ATOM 3029 C CA . HIS A 1 374 ? -3.449 14.842 11.236 1.00 85.44 374 HIS A CA 1
ATOM 3030 C C . HIS A 1 374 ? -2.820 15.505 10.006 1.00 85.44 374 HIS A C 1
ATOM 3032 O O . HIS A 1 374 ? -2.824 14.912 8.928 1.00 85.44 374 HIS A O 1
ATOM 3038 N N . CYS A 1 375 ? -2.214 16.688 10.155 1.00 80.38 375 CYS A N 1
ATOM 3039 C CA . CYS A 1 375 ? -1.457 17.338 9.080 1.00 80.38 375 CYS A CA 1
ATOM 3040 C C . CYS A 1 375 ? -0.290 16.463 8.599 1.00 80.38 375 CYS A C 1
ATOM 3042 O O . CYS A 1 375 ? -0.110 16.273 7.394 1.00 80.38 375 CYS A O 1
ATOM 3044 N N . TYR A 1 376 ? 0.476 15.886 9.531 1.00 83.00 376 TYR A N 1
ATOM 3045 C CA . TYR A 1 376 ? 1.583 14.989 9.201 1.00 83.00 376 TYR A CA 1
ATOM 3046 C C . TYR A 1 376 ? 1.115 13.715 8.485 1.00 83.00 376 TYR A C 1
ATOM 3048 O O . TYR A 1 376 ? 1.665 13.357 7.448 1.00 83.00 376 TYR A O 1
ATOM 3056 N N . GLN A 1 377 ? 0.088 13.041 9.002 1.00 81.25 377 GLN A N 1
ATOM 3057 C CA . GLN A 1 377 ? -0.438 11.797 8.439 1.00 81.25 377 GLN A CA 1
ATOM 3058 C C . GLN A 1 377 ? -1.154 12.005 7.110 1.00 81.25 377 GLN A C 1
ATOM 3060 O O . GLN A 1 377 ? -1.012 11.175 6.219 1.00 81.25 377 GLN A O 1
ATOM 3065 N N . SER A 1 378 ? -1.891 13.105 6.957 1.00 78.19 378 SER A N 1
ATOM 3066 C CA . SER A 1 378 ? -2.535 13.438 5.685 1.00 78.19 378 SER A CA 1
ATOM 3067 C C . SER A 1 378 ? -1.477 13.704 4.625 1.00 78.19 378 SER A C 1
ATOM 3069 O O . SER A 1 378 ? -1.542 13.109 3.556 1.00 78.19 378 SER A O 1
ATOM 3071 N N . SER A 1 379 ? -0.443 14.489 4.954 1.00 73.88 379 SER A N 1
ATOM 3072 C CA . SER A 1 379 ? 0.713 14.655 4.065 1.00 73.88 379 SER A CA 1
ATOM 3073 C C . SER A 1 379 ? 1.334 13.299 3.734 1.00 73.88 379 SER A C 1
ATOM 3075 O O . SER A 1 379 ? 1.554 13.026 2.558 1.00 73.88 379 SER A O 1
ATOM 3077 N N . PHE A 1 380 ? 1.543 12.447 4.759 1.00 76.62 380 PHE A N 1
ATOM 3078 C CA . PHE A 1 380 ? 2.052 11.074 4.639 1.00 76.62 380 PHE A CA 1
ATOM 3079 C C . PHE A 1 380 ? 1.327 10.260 3.570 1.00 76.62 380 PHE A C 1
ATOM 3081 O O . PHE A 1 380 ? 1.917 9.804 2.592 1.00 76.62 380 PHE A O 1
ATOM 3088 N N . LEU A 1 381 ? 0.030 10.095 3.790 1.00 75.31 381 LEU A N 1
ATOM 3089 C CA . LEU A 1 381 ? -0.823 9.249 2.979 1.00 75.31 381 LEU A CA 1
ATOM 3090 C C . LEU A 1 381 ? -0.966 9.797 1.566 1.00 75.31 381 LEU A C 1
ATOM 3092 O O . LEU A 1 381 ? -0.775 9.040 0.629 1.00 75.31 381 LEU A O 1
ATOM 3096 N N . LEU A 1 382 ? -1.212 11.100 1.409 1.00 74.50 382 LEU A N 1
ATOM 3097 C CA . LEU A 1 382 ? -1.463 11.724 0.106 1.00 74.50 382 LEU A CA 1
ATOM 3098 C C . LEU A 1 382 ? -0.275 11.633 -0.841 1.00 74.50 382 LEU A C 1
ATOM 3100 O O . LEU A 1 382 ? -0.439 11.326 -2.015 1.00 74.50 382 LEU A O 1
ATOM 3104 N N . ASN A 1 383 ? 0.925 11.876 -0.331 1.00 73.44 383 ASN A N 1
ATOM 3105 C CA . ASN A 1 383 ? 2.126 11.672 -1.122 1.00 73.44 383 ASN A CA 1
ATOM 3106 C C . ASN A 1 383 ? 2.266 10.179 -1.462 1.00 73.44 383 ASN A C 1
ATOM 3108 O O . ASN A 1 383 ? 2.353 9.848 -2.641 1.00 73.44 383 ASN A O 1
ATOM 3112 N N . PHE A 1 384 ? 2.251 9.273 -0.469 1.00 78.25 384 PHE A N 1
ATOM 3113 C CA . PHE A 1 384 ? 2.378 7.826 -0.718 1.00 78.25 384 PHE A CA 1
ATOM 3114 C C . PHE A 1 384 ? 1.405 7.347 -1.804 1.00 78.25 384 PHE A C 1
ATOM 3116 O O . PHE A 1 384 ? 1.791 6.645 -2.729 1.00 78.25 384 PHE A O 1
ATOM 3123 N N . GLU A 1 385 ? 0.173 7.824 -1.730 1.00 78.00 385 GLU A N 1
ATOM 3124 C CA . GLU A 1 385 ? -0.900 7.633 -2.691 1.00 78.00 385 GLU A CA 1
ATOM 3125 C C . GLU A 1 385 ? -0.602 8.141 -4.119 1.00 78.00 385 GLU A C 1
ATOM 3127 O O . GLU A 1 385 ? -0.915 7.459 -5.097 1.00 78.00 385 GLU A O 1
ATOM 3132 N N . LEU A 1 386 ? 0.022 9.313 -4.264 1.00 78.00 386 LEU A N 1
ATOM 3133 C CA . LEU A 1 386 ? 0.471 9.810 -5.567 1.00 78.00 386 LEU A CA 1
ATOM 3134 C C . LEU A 1 386 ? 1.602 8.944 -6.128 1.00 78.00 386 LEU A C 1
ATOM 3136 O O . LEU A 1 386 ? 1.588 8.624 -7.314 1.00 78.00 386 LEU A O 1
ATOM 3140 N N . HIS A 1 387 ? 2.545 8.525 -5.280 1.00 79.44 387 HIS A N 1
ATOM 3141 C CA . HIS A 1 387 ? 3.643 7.636 -5.674 1.00 79.44 387 HIS A CA 1
ATOM 3142 C C . HIS A 1 387 ? 3.117 6.300 -6.197 1.00 79.44 387 HIS A C 1
ATOM 3144 O O . HIS A 1 387 ? 3.441 5.904 -7.312 1.00 79.44 387 HIS A O 1
ATOM 3150 N N . VAL A 1 388 ? 2.214 5.648 -5.461 1.00 80.25 388 VAL A N 1
ATOM 3151 C CA . VAL A 1 388 ? 1.609 4.393 -5.930 1.00 80.25 388 VAL A CA 1
ATOM 3152 C C . VAL A 1 388 ? 0.762 4.572 -7.193 1.00 80.25 388 VAL A C 1
ATOM 3154 O O . VAL A 1 388 ? 0.662 3.643 -7.990 1.00 80.25 388 VAL A O 1
ATOM 3157 N N . SER A 1 389 ? 0.185 5.757 -7.415 1.00 82.06 389 SER A N 1
ATOM 3158 C CA . SER A 1 389 ? -0.546 6.062 -8.651 1.00 82.06 389 SER A CA 1
ATOM 3159 C C . SER A 1 389 ? 0.398 6.202 -9.849 1.00 82.06 389 SER A C 1
ATOM 3161 O O . SER A 1 389 ? 0.103 5.669 -10.917 1.00 82.06 389 SER A O 1
ATOM 3163 N N . VAL A 1 390 ? 1.555 6.856 -9.674 1.00 84.38 390 VAL A N 1
ATOM 3164 C CA . VAL A 1 390 ? 2.616 6.905 -10.698 1.00 84.38 390 VAL A CA 1
ATOM 3165 C C . VAL A 1 390 ? 3.089 5.496 -11.034 1.00 84.38 390 VAL A C 1
ATOM 3167 O O . VAL A 1 390 ? 3.149 5.138 -12.208 1.00 84.38 390 VAL A O 1
ATOM 3170 N N . ASN A 1 391 ? 3.366 4.695 -10.007 1.00 85.31 391 ASN A N 1
ATOM 3171 C CA . ASN A 1 391 ? 3.820 3.318 -10.152 1.00 85.31 391 ASN A CA 1
ATOM 3172 C C . ASN A 1 391 ? 2.832 2.476 -10.958 1.00 85.31 391 ASN A C 1
ATOM 3174 O O . ASN A 1 391 ? 3.225 1.803 -11.900 1.00 85.31 391 ASN A O 1
ATOM 3178 N N . ALA A 1 392 ? 1.540 2.581 -10.663 1.00 84.38 392 ALA A N 1
ATOM 3179 C CA . ALA A 1 392 ? 0.526 1.821 -11.376 1.00 84.38 392 ALA A CA 1
ATOM 3180 C C . ALA A 1 392 ? 0.357 2.243 -12.844 1.00 84.38 392 ALA A C 1
ATOM 3182 O O . ALA A 1 392 ? 0.139 1.403 -13.715 1.00 84.38 392 ALA A O 1
ATOM 3183 N N . ILE A 1 393 ? 0.460 3.544 -13.142 1.00 85.56 393 ILE A N 1
ATOM 3184 C CA . ILE A 1 393 ? 0.467 4.037 -14.531 1.00 85.56 393 ILE A CA 1
ATOM 3185 C C . ILE A 1 393 ? 1.709 3.521 -15.262 1.00 85.56 393 ILE A C 1
ATOM 3187 O O . ILE A 1 393 ? 1.626 3.118 -16.422 1.00 85.56 393 ILE A O 1
ATOM 3191 N N . PHE A 1 394 ? 2.855 3.521 -14.580 1.00 88.62 394 PHE A N 1
ATOM 3192 C CA . PHE A 1 394 ? 4.104 3.001 -15.113 1.00 88.62 394 PHE A CA 1
ATOM 3193 C C . PHE A 1 394 ? 4.041 1.498 -15.388 1.00 88.62 394 PHE A C 1
ATOM 3195 O O . PHE A 1 394 ? 4.396 1.080 -16.482 1.00 88.62 394 PHE A O 1
ATOM 3202 N N . GLU A 1 395 ? 3.541 0.692 -14.454 1.00 87.88 395 GLU A N 1
ATOM 3203 C CA . GLU A 1 395 ? 3.344 -0.750 -14.637 1.00 87.88 395 GLU A CA 1
ATOM 3204 C C . GLU A 1 395 ? 2.390 -1.040 -15.793 1.00 87.88 395 GLU A C 1
ATOM 3206 O O . GLU A 1 395 ? 2.668 -1.902 -16.625 1.00 87.88 395 GLU A O 1
ATOM 3211 N N . HIS A 1 396 ? 1.305 -0.270 -15.903 1.00 87.44 396 HIS A N 1
ATOM 3212 C CA . HIS A 1 396 ? 0.404 -0.378 -17.041 1.00 87.44 396 HIS A CA 1
ATOM 3213 C C . HIS A 1 396 ? 1.139 -0.097 -18.360 1.00 87.44 396 HIS A C 1
ATOM 3215 O O . HIS A 1 396 ? 0.936 -0.801 -19.344 1.00 87.44 396 HIS A O 1
ATOM 3221 N N . HIS A 1 397 ? 2.018 0.904 -18.409 1.00 89.25 397 HIS A N 1
ATOM 3222 C CA . HIS A 1 397 ? 2.837 1.148 -19.596 1.00 89.25 397 HIS A CA 1
ATOM 3223 C C . HIS A 1 397 ? 3.817 -0.005 -19.864 1.00 89.25 397 HIS A C 1
ATOM 3225 O O . HIS A 1 397 ? 3.824 -0.548 -20.963 1.00 89.25 397 HIS A O 1
ATOM 3231 N N . LEU A 1 398 ? 4.548 -0.444 -18.836 1.00 90.00 398 LEU A N 1
ATOM 3232 C CA . LEU A 1 398 ? 5.537 -1.521 -18.893 1.00 90.00 398 LEU A CA 1
ATOM 3233 C C . LEU A 1 398 ? 4.959 -2.840 -19.429 1.00 90.00 398 LEU A C 1
ATOM 3235 O O . LEU A 1 398 ? 5.616 -3.541 -20.188 1.00 90.00 398 LEU A O 1
ATOM 3239 N N . HIS A 1 399 ? 3.742 -3.197 -19.024 1.00 89.50 399 HIS A N 1
ATOM 3240 C CA . HIS A 1 399 ? 3.102 -4.448 -19.433 1.00 89.50 399 HIS A CA 1
ATOM 3241 C C . HIS A 1 399 ? 2.390 -4.367 -20.788 1.00 89.50 399 HIS A C 1
ATOM 3243 O O . HIS A 1 399 ? 2.181 -5.415 -21.403 1.00 89.50 399 HIS A O 1
ATOM 3249 N N . ALA A 1 400 ? 2.032 -3.167 -21.259 1.00 87.44 400 ALA A N 1
ATOM 3250 C CA . ALA A 1 400 ? 1.348 -2.981 -22.539 1.00 87.44 400 ALA A CA 1
ATOM 3251 C C . ALA A 1 400 ? 2.278 -3.217 -23.741 1.00 87.44 400 ALA A C 1
ATOM 3253 O O . ALA A 1 400 ? 1.813 -3.620 -24.807 1.00 87.44 400 ALA A O 1
ATOM 3254 N N . ASP A 1 401 ? 3.580 -2.982 -23.572 1.00 84.12 401 ASP A N 1
ATOM 3255 C CA . ASP A 1 401 ? 4.597 -3.243 -24.587 1.00 84.12 401 ASP A CA 1
ATOM 3256 C C . ASP A 1 401 ? 5.930 -3.621 -23.916 1.00 84.12 401 ASP A C 1
ATOM 3258 O O . ASP A 1 401 ? 6.556 -2.830 -23.217 1.00 84.12 401 ASP A O 1
ATOM 3262 N N . ALA A 1 402 ? 6.367 -4.867 -24.107 1.00 74.69 402 ALA A N 1
ATOM 3263 C CA . ALA A 1 402 ? 7.590 -5.374 -23.485 1.00 74.69 402 ALA A CA 1
ATOM 3264 C C . ALA A 1 402 ? 8.877 -4.937 -24.214 1.00 74.69 402 ALA A C 1
ATOM 3266 O O . ALA A 1 402 ? 9.975 -5.126 -23.683 1.00 74.69 402 ALA A O 1
ATOM 3267 N N . ASP A 1 403 ? 8.763 -4.341 -25.408 1.00 85.75 403 ASP A N 1
ATOM 3268 C CA . ASP A 1 403 ? 9.908 -3.941 -26.233 1.00 85.75 403 ASP A CA 1
ATOM 3269 C C . ASP A 1 403 ? 10.427 -2.529 -25.908 1.00 85.75 403 ASP A C 1
ATOM 3271 O O . ASP A 1 403 ? 11.353 -2.038 -26.564 1.00 85.75 403 ASP A O 1
ATOM 3275 N N . HIS A 1 404 ? 9.880 -1.871 -24.880 1.00 85.56 404 HIS A N 1
ATOM 3276 C CA . HIS A 1 404 ? 10.372 -0.573 -24.437 1.00 85.56 404 HIS A CA 1
ATOM 3277 C C . HIS A 1 404 ? 11.862 -0.618 -24.074 1.00 85.56 404 HIS A C 1
ATOM 3279 O O . HIS A 1 404 ? 12.331 -1.477 -23.323 1.00 85.56 404 HIS A O 1
ATOM 3285 N N . SER A 1 405 ? 12.624 0.364 -24.551 1.00 89.12 405 SER A N 1
ATOM 3286 C CA . SER A 1 405 ? 13.999 0.558 -24.104 1.00 89.12 405 SER A CA 1
ATOM 3287 C C . SER A 1 405 ? 14.050 1.124 -22.681 1.00 89.12 405 SER A C 1
ATOM 3289 O O . SER A 1 405 ? 13.155 1.842 -22.230 1.00 89.12 405 SER A O 1
ATOM 3291 N N . LEU A 1 406 ? 15.167 0.882 -21.987 1.00 85.25 406 LEU A N 1
ATOM 3292 C CA . LEU A 1 406 ? 15.437 1.457 -20.665 1.00 85.25 406 LEU A CA 1
ATOM 3293 C C . LEU A 1 406 ? 15.276 2.992 -20.647 1.00 85.25 406 LEU A C 1
ATOM 3295 O O . LEU A 1 406 ? 14.781 3.564 -19.675 1.00 85.25 406 LEU A O 1
ATOM 3299 N N . SER A 1 407 ? 15.681 3.666 -21.729 1.00 87.44 407 SER A N 1
ATOM 3300 C CA . SER A 1 407 ? 15.560 5.122 -21.847 1.00 87.44 407 SER A CA 1
ATOM 3301 C C . SER A 1 407 ? 14.107 5.573 -21.974 1.00 87.44 407 SER A C 1
ATOM 3303 O O . SER A 1 407 ? 13.739 6.556 -21.338 1.00 87.44 407 SER A O 1
ATOM 3305 N N . GLU A 1 408 ? 13.298 4.875 -22.774 1.00 91.19 408 GLU A N 1
ATOM 3306 C CA . GLU A 1 408 ? 11.878 5.199 -22.958 1.00 91.19 408 GLU A CA 1
ATOM 3307 C C . GLU A 1 408 ? 11.103 5.014 -21.654 1.00 91.19 408 GLU A C 1
ATOM 3309 O O . GLU A 1 408 ? 10.356 5.905 -21.257 1.00 91.19 408 GLU A O 1
ATOM 3314 N N . LEU A 1 409 ? 11.350 3.918 -20.929 1.00 90.12 409 LEU A N 1
ATOM 3315 C CA . LEU A 1 409 ? 10.719 3.679 -19.630 1.00 90.12 409 LEU A CA 1
ATOM 3316 C C . LEU A 1 409 ? 11.134 4.720 -18.587 1.00 90.12 409 LEU A C 1
ATOM 3318 O O . LEU A 1 409 ? 10.280 5.240 -17.872 1.00 90.12 409 LEU A O 1
ATOM 3322 N N . SER A 1 410 ? 12.422 5.079 -18.508 1.00 88.56 410 SER A N 1
ATOM 3323 C CA . SER A 1 410 ? 12.859 6.142 -17.589 1.00 88.56 410 SER A CA 1
ATOM 3324 C C . SER A 1 410 ? 12.214 7.483 -17.925 1.00 88.56 410 SER A C 1
ATOM 3326 O O . SER A 1 410 ? 11.745 8.168 -17.020 1.00 88.56 410 SER A O 1
ATOM 3328 N N . GLU A 1 411 ? 12.144 7.843 -19.209 1.00 90.88 411 GLU A N 1
ATOM 3329 C CA . GLU A 1 411 ? 11.502 9.083 -19.644 1.00 90.88 411 GLU A CA 1
ATOM 3330 C C . GLU A 1 411 ? 10.002 9.084 -19.321 1.00 90.88 411 GLU A C 1
ATOM 3332 O O . GLU A 1 411 ? 9.501 10.058 -18.756 1.00 90.88 411 GLU A O 1
ATOM 3337 N N . PHE A 1 412 ? 9.292 7.990 -19.605 1.00 91.44 412 PHE A N 1
ATOM 3338 C CA . PHE A 1 412 ? 7.871 7.863 -19.291 1.00 91.44 412 PHE A CA 1
ATOM 3339 C C . PHE A 1 412 ? 7.606 7.947 -17.781 1.00 91.44 412 PHE A C 1
ATOM 3341 O O . PHE A 1 412 ? 6.709 8.680 -17.352 1.00 91.44 412 PHE A O 1
ATOM 3348 N N . TYR A 1 413 ? 8.402 7.245 -16.965 1.00 89.25 413 TYR A N 1
ATOM 3349 C CA . TYR A 1 413 ? 8.293 7.307 -15.508 1.00 89.25 413 TYR A CA 1
ATOM 3350 C C . TYR A 1 413 ? 8.536 8.727 -14.997 1.00 89.25 413 TYR A C 1
ATOM 3352 O O . TYR A 1 413 ? 7.707 9.259 -14.268 1.00 89.25 413 TYR A O 1
ATOM 3360 N N . GLU A 1 414 ? 9.625 9.381 -15.415 1.00 86.25 414 GLU A N 1
ATOM 3361 C CA . GLU A 1 414 ? 9.954 10.753 -15.008 1.00 86.25 414 GLU A CA 1
ATOM 3362 C C . GLU A 1 414 ? 8.860 11.755 -15.386 1.00 86.25 414 GLU A C 1
ATOM 3364 O O . GLU A 1 414 ? 8.497 12.610 -14.574 1.00 86.25 414 GLU A O 1
ATOM 3369 N N . GLN A 1 415 ? 8.312 11.645 -16.599 1.00 88.19 415 GLN A N 1
ATOM 3370 C CA . GLN A 1 415 ? 7.225 12.505 -17.060 1.00 88.19 415 GLN A CA 1
ATOM 3371 C C . GLN A 1 415 ? 5.948 12.279 -16.248 1.00 88.19 415 GLN A C 1
ATOM 3373 O O . GLN A 1 415 ? 5.353 13.249 -15.779 1.00 88.19 415 GLN A O 1
ATOM 3378 N N . THR A 1 416 ? 5.550 11.023 -16.039 1.00 86.12 416 THR A N 1
ATOM 3379 C CA . THR A 1 416 ? 4.363 10.661 -15.245 1.00 86.12 416 THR A CA 1
ATOM 3380 C C . THR A 1 416 ? 4.513 11.136 -13.802 1.00 86.12 416 THR A C 1
ATOM 3382 O O . THR A 1 416 ? 3.619 11.783 -13.252 1.00 86.12 416 THR A O 1
ATOM 3385 N N . TYR A 1 417 ? 5.684 10.890 -13.213 1.00 84.19 417 TYR A N 1
ATOM 3386 C CA . TYR A 1 417 ? 6.030 11.317 -11.865 1.00 84.19 417 TYR A CA 1
ATOM 3387 C C . TYR A 1 417 ? 5.904 12.832 -11.718 1.00 84.19 417 TYR A C 1
ATOM 3389 O O . TYR A 1 417 ? 5.227 13.321 -10.810 1.00 84.19 417 TYR A O 1
ATOM 3397 N N . HIS A 1 418 ? 6.499 13.585 -12.643 1.00 82.00 418 HIS A N 1
ATOM 3398 C CA . HIS A 1 418 ? 6.440 15.040 -12.635 1.00 82.00 418 HIS A CA 1
ATOM 3399 C C . HIS A 1 418 ? 5.021 15.574 -12.852 1.00 82.00 418 HIS A C 1
ATOM 3401 O O . HIS A 1 418 ? 4.611 16.508 -12.169 1.00 82.00 418 HIS A O 1
ATOM 3407 N N . GLN A 1 419 ? 4.244 14.974 -13.754 1.00 81.62 419 GLN A N 1
ATOM 3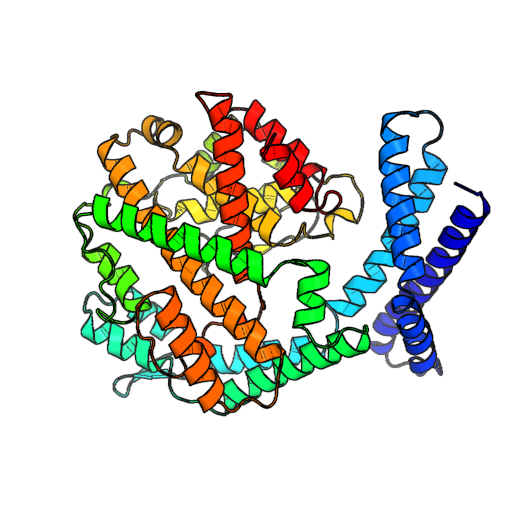408 C CA . GLN A 1 419 ? 2.863 15.390 -14.014 1.00 81.62 419 GLN A CA 1
ATOM 3409 C C . GLN A 1 419 ? 1.950 15.213 -12.795 1.00 81.62 419 GLN A C 1
ATOM 3411 O O . GLN A 1 419 ? 1.092 16.064 -12.549 1.00 81.62 419 GLN A O 1
ATOM 3416 N N . LEU A 1 420 ? 2.121 14.127 -12.033 1.00 76.06 420 LEU A N 1
ATOM 3417 C CA . LEU A 1 420 ? 1.272 13.832 -10.877 1.00 76.06 420 LEU A CA 1
ATOM 3418 C C . LEU A 1 420 ? 1.739 14.503 -9.585 1.00 76.06 420 LEU A C 1
ATOM 3420 O O . LEU A 1 420 ? 0.902 14.925 -8.788 1.00 76.06 420 LEU A O 1
ATOM 3424 N N . THR A 1 421 ? 3.051 14.627 -9.377 1.00 73.06 421 THR A N 1
ATOM 3425 C CA . THR A 1 421 ? 3.617 15.129 -8.111 1.00 73.06 421 THR A CA 1
ATOM 3426 C C . THR A 1 421 ? 4.178 16.549 -8.197 1.00 73.06 421 THR A C 1
ATOM 3428 O O . THR A 1 421 ? 4.393 17.180 -7.167 1.00 73.06 421 THR A O 1
ATOM 3431 N N . GLY A 1 422 ? 4.454 17.057 -9.402 1.00 71.81 422 GLY A N 1
ATOM 3432 C CA . GLY A 1 422 ? 5.197 18.303 -9.619 1.00 71.81 422 GLY A CA 1
ATOM 3433 C C . GLY A 1 422 ? 6.709 18.189 -9.385 1.00 71.81 422 GLY A C 1
ATOM 3434 O O . GLY A 1 422 ? 7.427 19.173 -9.563 1.00 71.81 422 GLY A O 1
ATOM 3435 N N . VAL A 1 423 ? 7.215 17.008 -9.012 1.00 72.12 423 VAL A N 1
ATOM 3436 C CA . VAL A 1 423 ? 8.612 16.774 -8.614 1.00 72.12 423 VAL A CA 1
ATOM 3437 C C . VAL A 1 423 ? 9.375 16.050 -9.723 1.00 72.12 423 VAL A C 1
ATOM 3439 O O . VAL A 1 423 ? 8.823 15.215 -10.431 1.00 72.12 423 VAL A O 1
ATOM 3442 N N . HIS A 1 424 ? 10.661 16.366 -9.888 1.00 74.56 424 HIS A N 1
ATOM 3443 C CA . HIS A 1 424 ? 11.557 15.567 -10.722 1.00 74.56 424 HIS A CA 1
ATOM 3444 C C . HIS A 1 424 ? 12.161 14.439 -9.890 1.00 74.56 424 HIS A C 1
ATOM 3446 O O . HIS A 1 424 ? 12.659 14.660 -8.784 1.00 74.56 424 HIS A O 1
ATOM 3452 N N . THR A 1 425 ? 12.121 13.231 -10.436 1.00 71.06 425 THR A N 1
ATOM 3453 C CA . THR A 1 425 ? 12.808 12.076 -9.864 1.00 71.06 425 THR A CA 1
ATOM 3454 C C . THR A 1 425 ? 14.167 11.875 -10.535 1.00 71.06 425 THR A C 1
ATOM 3456 O O . THR A 1 425 ? 14.436 12.423 -11.605 1.00 71.06 425 THR A O 1
ATOM 3459 N N . GLY A 1 426 ? 15.044 11.102 -9.898 1.00 66.88 426 GLY A N 1
ATOM 3460 C CA . GLY A 1 426 ? 16.272 10.643 -10.535 1.00 66.88 426 GLY A CA 1
ATOM 3461 C C . GLY A 1 426 ? 15.967 9.666 -11.673 1.00 66.88 426 GLY A C 1
ATOM 3462 O O . GLY A 1 426 ? 15.018 8.876 -11.586 1.00 66.88 426 GLY A O 1
ATOM 3463 N N . LYS A 1 427 ? 16.803 9.694 -12.716 1.00 66.50 427 LYS A N 1
ATOM 3464 C CA . LYS A 1 427 ? 16.802 8.677 -13.777 1.00 66.50 427 LYS A CA 1
ATOM 3465 C C . LYS A 1 427 ? 16.865 7.278 -13.175 1.00 66.50 427 LYS A C 1
ATOM 3467 O O . LYS A 1 427 ? 17.583 7.078 -12.201 1.00 66.50 427 LYS A O 1
ATOM 3472 N N . PHE A 1 428 ? 16.113 6.338 -13.746 1.00 72.12 428 PHE A N 1
ATOM 3473 C CA . PHE A 1 428 ? 16.083 4.924 -13.331 1.00 72.12 428 PHE A CA 1
ATOM 3474 C C . PHE A 1 428 ? 15.586 4.655 -11.901 1.00 72.12 428 PHE A C 1
ATOM 3476 O O . PHE A 1 428 ? 15.670 3.527 -11.419 1.00 72.12 428 PHE A O 1
ATOM 3483 N N . SER A 1 429 ? 15.018 5.663 -11.228 1.00 77.00 429 SER A N 1
ATOM 3484 C CA . SER A 1 429 ? 14.492 5.530 -9.860 1.00 77.00 429 SER A CA 1
ATOM 3485 C C . SER A 1 429 ? 13.464 4.413 -9.693 1.00 77.00 429 SER A C 1
ATOM 3487 O O . SER A 1 429 ? 13.430 3.743 -8.664 1.00 77.00 429 SER A O 1
ATOM 3489 N N . TRP A 1 430 ? 12.676 4.172 -10.736 1.00 81.69 430 TRP A N 1
ATOM 3490 C CA . TRP A 1 430 ? 11.647 3.143 -10.781 1.00 81.69 430 TRP A CA 1
ATOM 3491 C C . TRP A 1 430 ? 12.199 1.713 -10.682 1.00 81.69 430 TRP A C 1
ATOM 3493 O O . TRP A 1 430 ? 11.516 0.835 -10.170 1.00 81.69 430 TRP A O 1
ATOM 3503 N N . MET A 1 431 ? 13.435 1.440 -11.113 1.00 80.50 431 MET A N 1
ATOM 3504 C CA . MET A 1 431 ? 13.974 0.067 -11.179 1.00 80.50 431 MET A CA 1
ATOM 3505 C C . MET A 1 431 ? 14.173 -0.589 -9.805 1.00 80.50 431 MET A C 1
ATOM 3507 O O . MET A 1 431 ? 14.265 -1.812 -9.693 1.00 80.50 431 MET A O 1
ATOM 3511 N N . TYR A 1 432 ? 14.228 0.224 -8.754 1.00 70.44 432 TYR A N 1
ATOM 3512 C CA . TYR A 1 432 ? 14.560 -0.204 -7.397 1.00 70.44 432 TYR A CA 1
ATOM 3513 C C . TYR A 1 432 ? 13.360 -0.154 -6.448 1.00 70.44 432 TYR A C 1
ATOM 3515 O O . TYR A 1 432 ? 13.501 -0.436 -5.258 1.00 70.44 432 TYR A O 1
ATOM 3523 N N . ASP A 1 433 ? 12.173 0.179 -6.959 1.00 76.12 433 ASP A N 1
ATOM 3524 C CA . ASP A 1 433 ? 10.935 0.070 -6.196 1.00 76.12 433 ASP A CA 1
ATOM 3525 C C . ASP A 1 433 ? 10.435 -1.382 -6.237 1.00 76.12 433 ASP A C 1
ATOM 3527 O O . ASP A 1 433 ? 9.612 -1.769 -7.067 1.00 76.12 433 ASP A O 1
ATOM 3531 N N . MET A 1 434 ? 10.986 -2.212 -5.344 1.00 63.25 434 MET A N 1
ATOM 3532 C CA . MET A 1 434 ? 10.691 -3.648 -5.271 1.00 63.25 434 MET A CA 1
ATOM 3533 C C . MET A 1 434 ? 9.196 -3.955 -5.145 1.00 63.25 434 MET A C 1
ATOM 3535 O O . MET A 1 434 ? 8.758 -5.003 -5.617 1.00 63.25 434 MET A O 1
ATOM 3539 N N . MET A 1 435 ? 8.421 -3.064 -4.514 1.00 60.75 435 MET A N 1
ATOM 3540 C CA . MET A 1 435 ? 6.978 -3.249 -4.384 1.00 60.75 435 MET A CA 1
ATOM 3541 C C . MET A 1 435 ? 6.288 -3.251 -5.747 1.00 60.75 435 MET A C 1
ATOM 3543 O O . MET A 1 435 ? 5.378 -4.049 -5.931 1.00 60.75 435 MET A O 1
ATOM 3547 N N . MET A 1 436 ? 6.740 -2.423 -6.696 1.00 61.72 436 MET A N 1
ATOM 3548 C CA . MET A 1 436 ? 6.193 -2.435 -8.057 1.00 61.72 436 MET A CA 1
ATOM 3549 C C . MET A 1 436 ? 6.507 -3.744 -8.780 1.00 61.72 436 MET A C 1
ATOM 3551 O O . MET A 1 436 ? 5.666 -4.375 -9.411 1.00 61.72 436 MET A O 1
ATOM 3555 N N . HIS A 1 437 ? 7.762 -4.182 -8.693 1.00 70.31 437 HIS A N 1
ATOM 3556 C CA . HIS A 1 437 ? 8.229 -5.274 -9.543 1.00 70.31 437 HIS A CA 1
ATOM 3557 C C . HIS A 1 437 ? 7.752 -6.631 -9.050 1.00 70.31 437 HIS A C 1
ATOM 3559 O O . HIS A 1 437 ? 7.450 -7.495 -9.865 1.00 70.31 437 HIS A O 1
ATOM 3565 N N . LEU A 1 438 ? 7.633 -6.832 -7.739 1.00 74.94 438 LEU A N 1
ATOM 3566 C CA . LEU A 1 438 ? 7.248 -8.121 -7.159 1.00 74.94 438 LEU A CA 1
ATOM 3567 C C . LEU A 1 438 ? 5.746 -8.279 -6.981 1.00 74.94 438 LEU A C 1
ATOM 3569 O O . LEU A 1 438 ? 5.228 -9.374 -7.153 1.00 74.94 438 LEU A O 1
ATOM 3573 N N . SER A 1 439 ? 5.050 -7.185 -6.698 1.00 75.31 439 SER A N 1
ATOM 3574 C CA . SER A 1 439 ? 3.606 -7.189 -6.512 1.00 75.31 439 SER A CA 1
ATOM 3575 C C . SER A 1 439 ? 3.006 -6.134 -7.440 1.00 75.31 439 SER A C 1
ATOM 3577 O O . SER A 1 439 ? 2.638 -5.052 -6.978 1.00 75.31 439 SER A O 1
ATOM 3579 N N . PRO A 1 440 ? 2.927 -6.414 -8.755 1.00 74.44 440 PRO A N 1
ATOM 3580 C CA . PRO A 1 440 ? 2.462 -5.438 -9.726 1.00 74.44 440 PRO A CA 1
ATOM 3581 C C . PRO A 1 440 ? 1.062 -4.983 -9.343 1.00 74.44 440 PRO A C 1
ATOM 3583 O O . PRO A 1 440 ? 0.229 -5.782 -8.902 1.00 74.44 440 PRO A O 1
ATOM 3586 N N . PHE A 1 441 ? 0.818 -3.687 -9.483 1.00 76.50 441 PHE A N 1
ATOM 3587 C CA . PHE A 1 441 ? -0.428 -3.013 -9.156 1.00 76.50 441 PHE A CA 1
ATOM 3588 C C . PHE A 1 441 ? -0.804 -3.020 -7.671 1.00 76.50 441 PHE A C 1
ATOM 3590 O O . PHE A 1 441 ? -1.836 -2.465 -7.298 1.00 76.50 441 PHE A O 1
ATOM 3597 N N . TYR A 1 442 ? 0.033 -3.566 -6.786 1.00 76.06 442 TYR A N 1
ATOM 3598 C CA . TYR A 1 442 ? -0.230 -3.599 -5.346 1.00 76.06 442 TYR A CA 1
ATOM 3599 C C . TYR A 1 442 ? -0.367 -2.199 -4.745 1.00 76.06 442 TYR A C 1
ATOM 3601 O O . TYR A 1 442 ? -1.191 -1.966 -3.864 1.00 76.06 442 TYR A O 1
ATOM 3609 N N . GLY A 1 443 ? 0.365 -1.219 -5.279 1.00 74.75 443 GLY A N 1
ATOM 3610 C CA . GLY A 1 443 ? 0.207 0.178 -4.887 1.00 74.75 443 GLY A CA 1
ATOM 3611 C C . GLY A 1 443 ? -1.227 0.707 -5.067 1.00 74.75 443 GLY A C 1
ATOM 3612 O O . GLY A 1 443 ? -1.719 1.481 -4.242 1.00 74.75 443 GLY A O 1
ATOM 3613 N N . LEU A 1 444 ? -1.947 0.238 -6.090 1.00 75.75 444 LEU A N 1
ATOM 3614 C CA . LEU A 1 444 ? -3.347 0.612 -6.307 1.00 75.75 444 LEU A CA 1
ATOM 3615 C C . LEU A 1 444 ? -4.268 0.119 -5.219 1.00 75.75 444 LEU A C 1
ATOM 3617 O O . LEU A 1 444 ? -5.271 0.775 -4.940 1.00 75.75 444 LEU A O 1
ATOM 3621 N N . SER A 1 445 ? -3.943 -1.021 -4.617 1.00 79.50 445 SER A N 1
ATOM 3622 C CA . SER A 1 445 ? -4.703 -1.560 -3.502 1.00 79.50 445 SER A CA 1
ATOM 3623 C C . SER A 1 445 ? -4.769 -0.540 -2.369 1.00 79.50 445 SER A C 1
ATOM 3625 O O . SER A 1 445 ? -5.853 -0.256 -1.865 1.00 79.50 445 SER A O 1
ATOM 3627 N N . TYR A 1 446 ? -3.658 0.131 -2.060 1.00 80.75 446 TYR A N 1
ATOM 3628 C CA . TYR A 1 446 ? -3.649 1.209 -1.071 1.00 80.75 446 TYR A CA 1
ATOM 3629 C C . TYR A 1 446 ? -4.452 2.430 -1.510 1.00 80.75 446 TYR A C 1
ATOM 3631 O O . TYR A 1 446 ? -5.195 2.997 -0.708 1.00 80.75 446 TYR A O 1
ATOM 3639 N N . ALA A 1 447 ? -4.328 2.852 -2.769 1.00 78.44 447 ALA A N 1
ATOM 3640 C CA . ALA A 1 447 ? -5.032 4.033 -3.262 1.00 78.44 447 ALA A CA 1
ATOM 3641 C C . ALA A 1 447 ? -6.559 3.821 -3.286 1.00 78.44 447 ALA A C 1
ATOM 3643 O O . ALA A 1 447 ? -7.323 4.626 -2.740 1.00 78.44 447 ALA A O 1
ATOM 3644 N N . ALA A 1 448 ? -7.006 2.695 -3.848 1.00 77.00 448 ALA A N 1
ATOM 3645 C CA . ALA A 1 448 ? -8.403 2.273 -3.857 1.00 77.00 448 ALA A CA 1
ATOM 3646 C C . ALA A 1 448 ? -8.918 2.027 -2.433 1.00 77.00 448 ALA A C 1
ATOM 3648 O O . ALA A 1 448 ? -10.014 2.466 -2.070 1.00 77.00 448 ALA A O 1
ATOM 3649 N N . GLY A 1 449 ? -8.100 1.389 -1.600 1.00 81.56 449 GLY A N 1
ATOM 3650 C CA . GLY A 1 449 ? -8.409 1.133 -0.207 1.00 81.56 449 GLY A CA 1
ATOM 3651 C C . GLY A 1 449 ? -8.593 2.412 0.603 1.00 81.56 449 GLY A C 1
ATOM 3652 O O . GLY A 1 449 ? -9.527 2.537 1.399 1.00 81.56 449 GLY A O 1
ATOM 3653 N N . ASN A 1 450 ? -7.780 3.427 0.343 1.00 82.38 450 ASN A N 1
ATOM 3654 C CA . ASN A 1 450 ? -7.933 4.715 0.989 1.00 82.38 450 ASN A CA 1
ATOM 3655 C C . ASN A 1 450 ? -9.219 5.440 0.553 1.00 82.38 450 ASN A C 1
ATOM 3657 O O . ASN A 1 450 ? -9.904 6.039 1.388 1.00 82.38 450 ASN A O 1
ATOM 3661 N N . LEU A 1 451 ? -9.597 5.356 -0.729 1.00 79.31 451 LEU A N 1
ATOM 3662 C CA . LEU A 1 451 ? -10.887 5.864 -1.214 1.00 79.31 451 LEU A CA 1
ATOM 3663 C C . LEU A 1 451 ? -12.064 5.158 -0.521 1.00 79.31 451 LEU A C 1
ATOM 3665 O O . LEU A 1 451 ? -13.017 5.818 -0.090 1.00 79.31 451 LEU A O 1
ATOM 3669 N N . LEU A 1 452 ? -11.979 3.834 -0.367 1.00 81.94 452 LEU A N 1
ATOM 3670 C CA . LEU A 1 452 ? -12.948 3.028 0.374 1.00 81.94 452 LEU A CA 1
ATOM 3671 C C . LEU A 1 452 ? -13.062 3.495 1.832 1.00 81.94 452 LEU A C 1
ATOM 3673 O O . LEU A 1 452 ? -14.167 3.794 2.291 1.00 81.94 452 LEU A O 1
ATOM 3677 N N . ALA A 1 453 ? -11.934 3.645 2.530 1.00 85.50 453 ALA A N 1
ATOM 3678 C CA . ALA 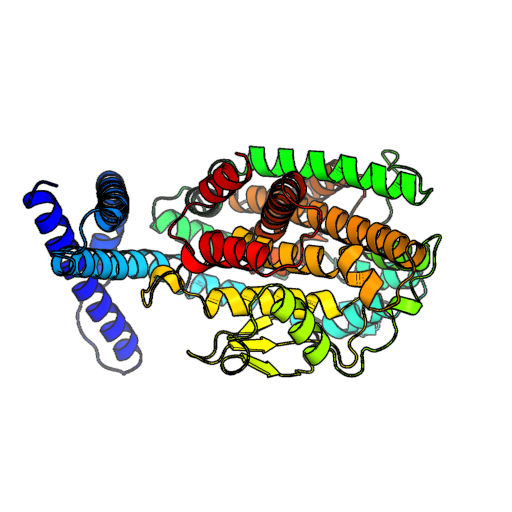A 1 453 ? -11.891 4.113 3.913 1.00 85.50 453 ALA A CA 1
ATOM 3679 C C . ALA A 1 453 ? -12.544 5.497 4.080 1.00 85.50 453 ALA A C 1
ATOM 3681 O O . ALA A 1 453 ? -13.334 5.715 5.000 1.00 85.50 453 ALA A O 1
ATOM 3682 N N . ARG A 1 454 ? -12.286 6.431 3.155 1.00 81.19 454 ARG A N 1
ATOM 3683 C CA . ARG A 1 454 ? -12.902 7.773 3.157 1.00 81.19 454 ARG A CA 1
ATOM 3684 C C . ARG A 1 454 ? -14.413 7.715 2.976 1.00 81.19 454 ARG A C 1
ATOM 3686 O O . ARG A 1 454 ? -15.149 8.380 3.708 1.00 81.19 454 ARG A O 1
ATOM 3693 N N . ARG A 1 455 ? -14.889 6.931 2.003 1.00 83.38 455 ARG A N 1
ATOM 3694 C CA . ARG A 1 455 ? -16.328 6.760 1.752 1.00 83.38 455 ARG A CA 1
ATOM 3695 C C . ARG A 1 455 ? -17.011 6.127 2.962 1.00 83.38 455 ARG A C 1
ATOM 3697 O O . ARG A 1 455 ? -18.064 6.613 3.369 1.00 83.38 455 ARG A O 1
ATOM 3704 N N . PHE A 1 456 ? -16.369 5.149 3.601 1.00 86.38 456 PHE A N 1
ATOM 3705 C CA . PHE A 1 456 ? -16.858 4.555 4.843 1.00 86.38 456 PHE A CA 1
ATOM 3706 C C . PHE A 1 456 ? -16.948 5.576 5.983 1.00 86.38 456 PHE A C 1
ATOM 3708 O O . PHE A 1 456 ? -17.995 5.695 6.617 1.00 86.38 456 PHE A O 1
ATOM 3715 N N . MET A 1 457 ? -15.888 6.351 6.237 1.00 85.06 457 MET A N 1
ATOM 3716 C CA . MET A 1 457 ? -15.906 7.378 7.286 1.00 85.06 457 MET A CA 1
ATOM 3717 C C . MET A 1 457 ? -17.014 8.409 7.051 1.00 85.06 457 MET A C 1
ATOM 3719 O O . MET A 1 457 ? -17.720 8.786 7.985 1.00 85.06 457 MET A O 1
ATOM 3723 N N . LYS A 1 458 ? -17.213 8.832 5.796 1.00 84.19 458 LYS A N 1
ATOM 3724 C CA . LYS A 1 458 ? -18.285 9.761 5.418 1.00 84.19 458 LYS A CA 1
ATOM 3725 C C . LYS A 1 458 ? -19.673 9.159 5.642 1.00 84.19 458 LYS A C 1
ATOM 3727 O O . LYS A 1 458 ? -20.550 9.855 6.145 1.00 84.19 458 LYS A O 1
ATOM 3732 N N . TYR A 1 459 ? -19.877 7.896 5.273 1.00 83.00 459 TYR A N 1
ATOM 3733 C CA . TYR A 1 459 ? -21.126 7.168 5.506 1.00 83.00 459 TYR A CA 1
ATOM 3734 C C . TYR A 1 459 ? -21.448 7.071 7.000 1.00 83.00 459 TYR A C 1
ATOM 3736 O O . TYR A 1 459 ? -22.507 7.511 7.447 1.00 83.00 459 TYR A O 1
ATOM 3744 N N . SER A 1 460 ? -20.495 6.575 7.788 1.00 78.12 460 SER A N 1
ATOM 3745 C CA . SER A 1 460 ? -20.669 6.372 9.225 1.00 78.12 460 SER A CA 1
ATOM 3746 C C . SER A 1 460 ? -20.838 7.701 9.974 1.00 78.12 460 SER A C 1
ATOM 3748 O O . SER A 1 460 ? -21.679 7.801 10.866 1.00 78.12 460 SER A O 1
ATOM 3750 N N . GLY A 1 461 ? -20.119 8.753 9.563 1.00 73.56 461 GLY A N 1
ATOM 3751 C CA . GLY A 1 461 ? -20.178 10.082 10.184 1.00 73.56 461 GLY A CA 1
ATOM 3752 C C . GLY A 1 461 ? -21.441 10.884 9.852 1.00 73.56 461 GLY A C 1
ATOM 3753 O O . GLY A 1 461 ? -21.847 11.744 10.627 1.00 73.56 461 GLY A O 1
ATOM 3754 N N . ARG A 1 462 ? -22.123 10.593 8.735 1.00 62.50 462 ARG A N 1
ATOM 3755 C CA . ARG A 1 462 ? -23.437 11.196 8.426 1.00 62.50 462 ARG A CA 1
ATOM 3756 C C . ARG A 1 462 ? -24.517 10.787 9.422 1.00 62.50 462 ARG A C 1
ATOM 3758 O O . ARG A 1 462 ? -25.457 11.544 9.640 1.00 62.50 462 ARG A O 1
ATOM 3765 N N . ASN A 1 463 ? -24.371 9.602 10.005 1.00 59.94 463 ASN A N 1
ATOM 3766 C CA . ASN A 1 463 ? -25.386 8.992 10.850 1.00 59.94 463 ASN A CA 1
ATOM 3767 C C . ASN A 1 463 ? -25.018 9.010 12.340 1.00 59.94 463 ASN A C 1
ATOM 3769 O O . ASN A 1 463 ? -25.878 8.702 13.165 1.00 59.94 463 ASN A O 1
ATOM 3773 N N . ARG A 1 464 ? -23.765 9.339 12.707 1.00 63.53 464 ARG A N 1
ATOM 3774 C CA . ARG A 1 464 ? -23.261 9.213 14.086 1.00 63.53 464 ARG A CA 1
ATOM 3775 C C . ARG A 1 464 ? -22.203 10.260 14.431 1.00 63.53 464 ARG A C 1
ATOM 3777 O O . ARG A 1 464 ? -21.361 10.600 13.609 1.00 63.53 464 ARG A O 1
ATOM 3784 N N . SER A 1 465 ? -22.220 10.711 15.686 1.00 67.00 465 SER A N 1
ATOM 3785 C CA . SER A 1 465 ? -21.181 11.574 16.267 1.00 67.00 465 SER A CA 1
ATOM 3786 C C . SER A 1 465 ? -19.986 10.802 16.835 1.00 67.00 465 SER A C 1
ATOM 3788 O O . SER A 1 465 ? -18.971 11.412 17.140 1.00 67.00 465 SER A O 1
ATOM 3790 N N . ASP A 1 466 ? -20.115 9.486 17.008 1.00 83.38 466 ASP A N 1
ATOM 3791 C CA . ASP A 1 466 ? -19.055 8.602 17.490 1.00 83.38 466 ASP A CA 1
ATOM 3792 C C . ASP A 1 466 ? -18.866 7.469 16.477 1.00 83.38 466 ASP A C 1
ATOM 3794 O O . ASP A 1 466 ? -19.811 6.737 16.172 1.00 83.38 466 ASP A O 1
ATOM 3798 N N . LEU A 1 467 ? -17.663 7.362 15.915 1.00 86.75 467 LEU A N 1
ATOM 3799 C CA . LEU A 1 467 ? -17.312 6.333 14.939 1.00 86.75 467 LEU A CA 1
ATOM 3800 C C . LEU A 1 467 ? -16.734 5.076 15.598 1.00 86.75 467 LEU A C 1
ATOM 3802 O O . LEU A 1 467 ? -16.719 4.026 14.956 1.00 86.75 467 LEU A O 1
ATOM 3806 N N . ILE A 1 468 ? -16.287 5.143 16.854 1.00 91.94 468 ILE A N 1
ATOM 3807 C CA . ILE A 1 468 ? -15.533 4.071 17.513 1.00 91.94 468 ILE A CA 1
ATOM 3808 C C . ILE A 1 468 ? -16.441 3.362 18.509 1.00 91.94 468 ILE A C 1
ATOM 3810 O O . ILE A 1 468 ? -16.364 3.537 19.722 1.00 91.94 468 ILE A O 1
ATOM 3814 N N . ASN A 1 469 ? -17.331 2.540 17.963 1.00 92.56 469 ASN A N 1
ATOM 3815 C CA . ASN A 1 469 ? -18.301 1.783 18.740 1.00 92.56 469 ASN A CA 1
ATOM 3816 C C . ASN A 1 469 ? -18.577 0.402 18.117 1.00 92.56 469 ASN A C 1
ATOM 3818 O O . ASN A 1 469 ? -18.227 0.158 16.953 1.00 92.56 469 ASN A O 1
ATOM 3822 N N . PRO A 1 470 ? -19.250 -0.501 18.856 1.00 94.25 470 PRO A N 1
ATOM 3823 C CA . PRO A 1 470 ? -19.536 -1.848 18.372 1.00 94.25 470 PRO A CA 1
ATOM 3824 C C . PRO A 1 470 ? -20.407 -1.891 17.112 1.00 94.25 470 PRO A C 1
ATOM 3826 O O . PRO A 1 470 ? -20.317 -2.840 16.342 1.00 94.25 470 PRO A O 1
ATOM 3829 N N . GLU A 1 471 ? -21.241 -0.877 16.870 1.00 91.56 471 GLU A N 1
ATOM 3830 C CA . GLU A 1 471 ? -22.104 -0.823 15.688 1.00 91.56 471 GLU A CA 1
ATOM 3831 C C . GLU A 1 471 ? -21.290 -0.549 14.414 1.00 91.56 471 GLU A C 1
ATOM 3833 O O . GLU A 1 471 ? -21.547 -1.150 13.374 1.00 91.56 471 GLU A O 1
ATOM 3838 N N . THR A 1 472 ? -20.269 0.313 14.480 1.00 91.94 472 THR A N 1
ATOM 3839 C CA . THR A 1 472 ? -19.308 0.495 13.379 1.00 91.94 472 THR A CA 1
ATOM 3840 C C . THR A 1 472 ? -18.557 -0.802 13.092 1.00 91.94 472 THR A C 1
ATOM 3842 O O . THR A 1 472 ? -18.455 -1.207 11.934 1.00 91.94 472 THR A O 1
ATOM 3845 N N . GLY A 1 473 ? -18.071 -1.490 14.130 1.00 93.25 473 GLY A N 1
ATOM 3846 C CA . GLY A 1 473 ? -17.389 -2.772 13.951 1.00 93.25 473 GLY A CA 1
ATOM 3847 C C . GLY A 1 473 ? -18.302 -3.880 13.424 1.00 93.25 473 GLY A C 1
ATOM 3848 O O . GLY A 1 473 ? -17.854 -4.695 12.621 1.00 93.25 473 GLY A O 1
ATOM 3849 N N . ALA A 1 474 ? -19.590 -3.878 13.783 1.00 91.50 474 ALA A N 1
ATOM 3850 C CA . ALA A 1 474 ? -20.586 -4.777 13.202 1.00 91.50 474 ALA A CA 1
ATOM 3851 C C . ALA A 1 474 ? -20.773 -4.525 11.699 1.00 91.50 474 ALA A C 1
ATOM 3853 O O . ALA A 1 474 ? -20.747 -5.478 10.929 1.00 91.50 474 ALA A O 1
ATOM 3854 N N . ILE A 1 475 ? -20.860 -3.261 11.257 1.00 90.38 475 ILE A N 1
ATOM 3855 C CA . ILE A 1 475 ? -20.917 -2.930 9.822 1.00 90.38 475 ILE A CA 1
ATOM 3856 C C . ILE A 1 475 ? -19.657 -3.423 9.109 1.00 90.38 475 ILE A C 1
ATOM 3858 O O . ILE A 1 475 ? -19.769 -4.038 8.053 1.00 90.38 475 ILE A O 1
ATOM 3862 N N . ILE A 1 476 ? -18.466 -3.183 9.674 1.00 90.88 476 ILE A N 1
ATOM 3863 C CA . ILE A 1 476 ? -17.209 -3.643 9.063 1.00 90.88 476 ILE A CA 1
ATOM 3864 C C . ILE A 1 476 ? -17.215 -5.170 8.924 1.00 90.88 476 ILE A C 1
ATOM 3866 O O . ILE A 1 476 ? -16.973 -5.706 7.844 1.00 90.88 476 ILE A O 1
ATOM 3870 N N . ARG A 1 477 ? -17.567 -5.870 10.006 1.00 89.69 477 ARG A N 1
ATOM 3871 C CA . ARG A 1 477 ? -17.644 -7.330 10.044 1.00 89.69 477 ARG A CA 1
ATOM 3872 C C . ARG A 1 477 ? -18.645 -7.875 9.036 1.00 89.69 477 ARG A C 1
ATOM 3874 O O . ARG A 1 477 ? -18.311 -8.794 8.303 1.00 89.69 477 ARG A O 1
ATOM 3881 N N . ASP A 1 478 ? -19.851 -7.325 8.992 1.00 86.75 478 ASP A N 1
ATOM 3882 C CA . ASP A 1 478 ? -20.933 -7.854 8.167 1.00 86.75 478 ASP A CA 1
ATOM 3883 C C . ASP A 1 478 ? -20.765 -7.500 6.688 1.00 86.75 478 ASP A C 1
ATOM 3885 O O . ASP A 1 478 ? -21.009 -8.346 5.832 1.00 86.75 478 ASP A O 1
ATOM 3889 N N . LEU A 1 479 ? -20.321 -6.279 6.374 1.00 85.38 479 LEU A N 1
ATOM 3890 C CA . LEU A 1 479 ? -20.177 -5.817 4.994 1.00 85.38 479 LEU A CA 1
ATOM 3891 C C . LEU A 1 479 ? -18.858 -6.250 4.359 1.00 85.38 479 LEU A C 1
ATOM 3893 O O . LEU A 1 479 ? -18.845 -6.510 3.158 1.00 85.38 479 LEU A O 1
ATOM 3897 N N . PHE A 1 480 ? -17.757 -6.307 5.112 1.00 85.25 480 PHE A N 1
ATOM 3898 C CA . PHE A 1 480 ? -16.433 -6.585 4.550 1.00 85.25 480 PHE A CA 1
ATOM 3899 C C . PHE A 1 480 ? -15.968 -7.999 4.844 1.00 85.25 480 PHE A C 1
ATOM 3901 O O . PHE A 1 480 ? -15.813 -8.761 3.892 1.00 85.25 480 PHE A O 1
ATOM 3908 N N . PHE A 1 481 ? -15.826 -8.370 6.117 1.00 84.50 481 PHE A N 1
ATOM 3909 C CA . PHE A 1 481 ? -15.246 -9.665 6.488 1.00 84.50 481 PHE A CA 1
ATOM 3910 C C . PHE A 1 481 ? -16.170 -10.831 6.116 1.00 84.50 481 PHE A C 1
ATOM 3912 O O . PHE A 1 481 ? -15.782 -11.747 5.393 1.00 84.50 481 PHE A O 1
ATOM 3919 N N . LYS A 1 482 ? -17.451 -10.740 6.490 1.00 78.69 482 LYS A N 1
ATOM 3920 C CA . LYS A 1 482 ? -18.448 -11.772 6.190 1.00 78.69 482 LYS A CA 1
ATOM 3921 C C . LYS A 1 482 ? -18.868 -11.839 4.727 1.00 78.69 482 LYS A C 1
ATOM 3923 O O . LYS A 1 482 ? -19.531 -12.795 4.342 1.00 78.69 482 LYS A O 1
ATOM 3928 N N . THR A 1 483 ? -18.559 -10.842 3.906 1.00 75.44 483 THR A N 1
ATOM 3929 C CA . THR A 1 483 ? -18.785 -10.972 2.460 1.00 75.44 483 THR A CA 1
ATOM 3930 C C . THR A 1 483 ? -17.522 -11.412 1.737 1.00 75.44 483 THR A C 1
ATOM 3932 O O . THR A 1 483 ? -17.643 -12.059 0.703 1.00 75.44 483 THR A O 1
ATOM 3935 N N . GLY A 1 484 ? -16.324 -11.112 2.256 1.00 75.69 484 GLY A N 1
ATOM 3936 C CA . GLY A 1 484 ? -15.053 -11.437 1.604 1.00 75.69 484 GLY A CA 1
ATOM 3937 C C . GLY A 1 484 ? -15.071 -11.048 0.123 1.00 75.69 484 GLY A C 1
ATOM 3938 O O . GLY A 1 484 ? -15.562 -9.973 -0.238 1.00 75.69 484 GLY A O 1
ATOM 3939 N N . GLY A 1 485 ? -14.600 -11.941 -0.748 1.00 71.00 485 GLY A N 1
ATOM 3940 C CA . GLY A 1 485 ? -14.693 -11.783 -2.204 1.00 71.00 485 GLY A CA 1
ATOM 3941 C C . GLY A 1 485 ? -16.087 -12.015 -2.817 1.00 71.00 485 GLY A C 1
ATOM 3942 O O . GLY A 1 485 ? -16.262 -11.768 -4.007 1.00 71.00 485 GLY A O 1
ATOM 3943 N N . LEU A 1 486 ? -17.100 -12.460 -2.055 1.00 70.06 486 LEU A N 1
ATOM 3944 C CA . LEU A 1 486 ? -18.439 -12.779 -2.592 1.00 70.06 486 LEU A CA 1
ATOM 3945 C C . LEU A 1 486 ? -19.194 -11.546 -3.091 1.00 70.06 486 LEU A C 1
ATOM 3947 O O . LEU A 1 486 ? -20.009 -11.637 -4.011 1.00 70.06 486 LEU A O 1
ATOM 3951 N N . LEU A 1 487 ? -18.953 -10.393 -2.466 1.00 72.44 487 LEU A N 1
ATOM 3952 C CA . LEU A 1 487 ? -19.545 -9.127 -2.872 1.00 72.44 487 LEU A CA 1
ATOM 3953 C C . LEU A 1 487 ? -18.479 -8.273 -3.553 1.00 72.44 487 LEU A C 1
ATOM 3955 O O . LEU A 1 487 ? -17.521 -7.843 -2.915 1.00 72.44 487 LEU A O 1
ATOM 3959 N N . HIS A 1 488 ? -18.676 -7.987 -4.840 1.00 74.50 488 HIS A N 1
ATOM 3960 C CA . HIS A 1 488 ? -17.768 -7.135 -5.605 1.00 74.50 488 HIS A CA 1
ATOM 3961 C C . HIS A 1 488 ? -17.551 -5.784 -4.899 1.00 74.50 488 HIS A C 1
ATOM 3963 O O . HIS A 1 488 ? -18.508 -5.166 -4.425 1.00 74.50 488 HIS A O 1
ATOM 3969 N N . TRP A 1 489 ? -16.316 -5.277 -4.867 1.00 74.31 489 TRP A N 1
ATOM 3970 C CA . TRP A 1 489 ? -15.950 -4.076 -4.102 1.00 74.31 489 TRP A CA 1
ATOM 3971 C C . TRP A 1 489 ? -16.796 -2.841 -4.456 1.00 74.31 489 TRP A C 1
ATOM 3973 O O . TRP A 1 489 ? -17.245 -2.119 -3.566 1.00 74.31 489 TRP A O 1
ATOM 3983 N N . LYS A 1 490 ? -17.124 -2.643 -5.743 1.00 74.56 490 LYS A N 1
ATOM 3984 C CA . LYS A 1 490 ? -18.056 -1.585 -6.192 1.00 74.56 490 LYS A CA 1
ATOM 3985 C C . LYS A 1 490 ? -19.422 -1.668 -5.498 1.00 74.56 490 LYS A C 1
ATOM 3987 O O . LYS A 1 490 ? -19.977 -0.641 -5.129 1.00 74.56 490 LYS A O 1
ATOM 3992 N N . LYS A 1 491 ? -19.948 -2.873 -5.247 1.00 78.31 491 LYS A N 1
ATOM 3993 C CA . LYS A 1 491 ? -21.213 -3.058 -4.516 1.00 78.31 491 LYS A CA 1
ATOM 3994 C C . LYS A 1 491 ? -21.081 -2.715 -3.037 1.00 78.31 491 LYS A C 1
ATOM 3996 O O . LYS A 1 491 ? -21.989 -2.097 -2.486 1.00 78.31 491 LYS A O 1
ATOM 4001 N N . LYS A 1 492 ? -19.933 -3.019 -2.420 1.00 80.62 492 LYS A N 1
ATOM 4002 C CA . LYS A 1 492 ? -19.620 -2.541 -1.062 1.00 80.62 492 LYS A CA 1
ATOM 4003 C C . LYS A 1 492 ? -19.613 -1.005 -1.016 1.00 80.62 492 LYS A C 1
ATOM 4005 O O . LYS A 1 492 ? -20.178 -0.417 -0.101 1.00 80.62 492 LYS A O 1
ATOM 4010 N N . LEU A 1 493 ? -19.061 -0.341 -2.036 1.00 75.81 493 LEU A N 1
ATOM 4011 C CA . LEU A 1 493 ? -19.073 1.125 -2.145 1.00 75.81 493 LEU A CA 1
ATOM 4012 C C . LEU A 1 493 ? -20.454 1.730 -2.404 1.00 75.81 493 LEU A C 1
ATOM 4014 O O . LEU A 1 493 ? -20.764 2.785 -1.849 1.00 75.81 493 LEU A O 1
ATOM 4018 N N . GLU A 1 494 ? -21.270 1.100 -3.248 1.00 79.94 494 GLU A N 1
ATOM 4019 C CA . GLU A 1 494 ? -22.653 1.520 -3.492 1.00 79.94 494 GLU A CA 1
ATOM 4020 C C . GLU A 1 494 ? -23.460 1.486 -2.189 1.00 79.94 494 GLU A C 1
ATOM 4022 O O . GLU A 1 494 ? -24.178 2.440 -1.900 1.00 79.94 494 GLU A O 1
ATOM 4027 N N . TYR A 1 495 ? -23.281 0.441 -1.372 1.00 80.75 495 TYR A N 1
ATOM 4028 C CA . TYR A 1 495 ? -23.909 0.332 -0.054 1.00 80.75 495 TYR A CA 1
ATOM 4029 C C . TYR A 1 495 ? -23.528 1.499 0.869 1.00 80.75 495 TYR A C 1
ATOM 4031 O O . TYR A 1 495 ? -24.389 2.070 1.528 1.00 80.75 495 TYR A O 1
ATOM 4039 N N . LEU A 1 496 ? -22.254 1.907 0.866 1.00 78.94 496 LEU A N 1
ATOM 4040 C CA . LEU A 1 496 ? -21.769 3.061 1.637 1.00 78.94 496 LEU A CA 1
ATOM 4041 C C . LEU A 1 496 ? -22.182 4.424 1.053 1.00 78.94 496 LEU A C 1
ATOM 4043 O O . LEU A 1 496 ? -21.919 5.463 1.656 1.00 78.94 496 LEU A O 1
ATOM 4047 N N . SER A 1 497 ? -22.756 4.457 -0.148 1.00 70.69 497 SER A N 1
ATOM 4048 C CA . SER A 1 497 ? -23.136 5.704 -0.824 1.00 70.69 497 SER A CA 1
ATOM 4049 C C . SER A 1 497 ? -24.616 6.061 -0.653 1.00 70.69 497 SER A C 1
ATOM 4051 O O . SER A 1 497 ? -24.976 7.216 -0.904 1.00 70.69 497 SER A O 1
ATOM 4053 N N . GLN A 1 498 ? -25.440 5.091 -0.242 1.00 68.25 498 GLN A N 1
ATOM 4054 C CA . GLN A 1 498 ? -26.843 5.263 0.159 1.00 68.25 498 GLN A CA 1
ATOM 4055 C C . GLN A 1 498 ? -26.929 5.958 1.519 1.00 68.25 498 GLN A C 1
ATOM 4057 O O . GLN A 1 498 ? -27.872 6.763 1.692 1.00 68.25 498 GLN A O 1
#

Radius of gyration: 24.64 Å; Cα contacts (8 Å, |Δi|>4): 545; chains: 1; bounding box: 70×70×53 Å

pLDDT: mean 72.42, std 16.06, range [37.69, 95.5]

Nearest PDB structures (foldseek):
  3aho-assembly2_B  TM=5.943E-01  e=2.558E-08  Geobacillus sp. MO-1
  2h1j-assembly1_A  TM=5.742E-01  e=5.447E-08  Geobacillus stearothermophilus
  2o3e-assembly1_A  TM=6.191E-01  e=1.492E-07  Rattus norvegicus
  3sks-assembly1_A  TM=5.474E-01  e=1.431E-07  Bacillus anthracis str. Ames

Organism: NCBI:txid2013854